Protein AF-0000000068963720 (afdb_homodimer)

InterPro domains:
  IPR012926 TMEM120A/B [PF07851] (76-335)
  IPR012926 TMEM120A/B [PTHR21433] (36-340)

Secondary structure (DSSP, 8-state):
--HHHHHHHHHHHHHHHHHHHHHHHHHHHHHHHHHHHHHHHHHHHHHHHHHHHHHHHHHHHHHHHHHHHHHGGGS-HHHHHHHHHHHHHHHHHHHHHHHHS-----HHHHHHT-TT-------HHHHHHHHHHHHHHHHHHHHHHHHHHHHHHHTTT-HHHHHHHHHHHHHHHHHHHHHHHHHHHTT----HHHHHHHHHHHHHHHHHHT--SSHHHHHHHHHHHHHHHHHHHHHHHHHHHHHHHHHHHHHHHHHHHHS---TTTT----HHHHHHHHHHHHHHHHHHHHHHHHHHHTTT-GGGHHHHHHHHHHHHHHHHHHHHHHHHHHHHHHHHHHHHHHHHHHHHH-/--HHHHHHHHHHHHHHHHHHHHHHHHHHHHHHHHHHHHHHHHHHHHHHHHHHHHHHHHHHHHHHHHHHHHHGGGS-HHHHHHHHHHHHHHHHHHHHHHHHS-----HHHHHHT-TT-------HHHHHHHHHHHHHHHHHHHHHHHHHHHHHHHTTT-HHHHHHHHHHHHHHHHHHHHHHHHHHHTT----HHHHHHHHHHHHHHHHHHT--SSHHHHHHHHHHHHHHHHHHHHHHHHHHHHHHHHHHHHHHHHHHHHS---TTTT----HHHHHHHHHHHHHHHHHHHHHHHHHHHTTT-GGGHHHHHHHHHHHHHHHHHHHHHHHHHHHHHHHHHHHHHHHHHHHHH-

Nearest PDB structures (foldseek):
  7n7p-assembly1_B  TM=7.913E-01  e=3.083E-13  Homo sapiens
  7n0l-assembly1_B  TM=8.703E-01  e=4.795E-12  Mus musculus
  7n0k-assembly1_A  TM=8.754E-01  e=5.024E-12  Mus musculus
  7f6v-assembly1_B  TM=8.478E-01  e=2.226E-11  Homo sapiens
  7f3t-assembly1_A  TM=8.540E-01  e=6.797E-11  Homo sapiens

Solvent-accessible surface area (backbone atoms only — not comparable to full-atom values): 36760 Å² total; per-residue (Å²): 125,68,74,66,54,58,55,49,54,52,50,51,52,52,49,51,51,51,50,51,53,49,48,54,54,48,52,52,50,50,50,52,48,52,50,47,51,51,51,44,49,52,44,51,52,52,48,50,50,50,38,53,53,48,58,66,46,47,62,58,53,52,50,51,54,51,53,47,64,70,45,50,86,79,47,52,72,68,57,45,53,52,53,48,54,54,50,50,51,50,50,51,53,50,50,54,45,54,59,69,44,78,53,58,54,48,71,67,40,29,69,35,58,33,63,54,46,76,64,69,67,84,47,66,69,50,47,51,44,35,52,50,47,50,52,51,48,50,52,57,47,36,54,53,51,31,49,46,41,54,49,41,68,74,50,63,85,41,68,63,57,54,47,52,46,28,52,48,48,38,52,51,29,50,21,49,35,43,38,50,41,45,39,42,60,59,72,47,83,71,61,69,59,67,43,50,49,27,53,52,50,36,50,43,29,50,51,56,44,60,49,65,95,42,71,53,45,54,54,44,51,67,52,52,34,54,52,43,36,52,50,24,54,51,46,47,53,48,46,52,50,52,50,53,50,49,51,51,47,52,54,42,54,59,31,54,78,69,50,81,78,66,75,72,78,73,58,66,70,64,68,62,52,68,57,45,52,59,55,47,51,50,50,28,49,49,30,33,51,52,9,51,48,30,43,69,46,18,74,80,31,72,93,37,33,67,51,25,39,53,42,12,52,50,31,32,48,47,16,51,50,51,50,53,51,51,50,51,54,52,49,51,52,50,51,51,50,50,52,51,50,50,54,53,53,54,61,69,73,103,125,68,75,66,54,57,53,50,53,50,50,50,52,50,48,51,51,52,49,51,51,50,49,53,53,48,51,52,48,50,50,51,47,51,51,48,52,50,51,43,48,51,43,52,51,52,47,50,51,50,38,53,55,49,58,65,46,47,62,57,52,52,50,52,54,51,52,47,64,69,46,50,85,80,47,54,72,69,57,46,52,52,52,48,54,53,49,50,51,51,50,51,53,50,51,54,45,54,59,70,44,78,52,58,54,48,70,68,41,29,68,36,58,33,64,50,46,75,65,69,67,85,47,64,68,50,48,52,44,34,51,50,48,49,52,50,48,53,51,57,47,36,54,51,51,31,48,47,42,54,49,40,66,73,49,61,84,40,68,65,56,53,46,52,47,28,52,49,48,38,51,50,30,50,20,49,33,43,38,49,41,45,41,42,58,60,72,45,82,72,60,68,60,66,42,50,50,26,53,54,52,33,51,43,29,50,52,56,45,61,50,63,96,43,72,52,45,54,55,45,52,66,54,51,34,56,54,42,36,53,49,23,55,51,46,48,52,49,45,53,51,50,50,53,50,50,51,52,46,50,52,43,52,58,30,54,77,70,49,81,76,68,78,74,73,73,61,65,73,64,67,64,51,68,57,45,52,60,53,49,51,50,51,28,50,49,31,33,50,52,9,52,50,30,44,68,46,20,74,78,31,72,94,38,33,67,51,24,39,53,44,12,51,50,30,32,49,47,17,53,51,51,51,53,51,50,50,50,51,52,49,50,53,50,50,52,50,50,52,51,51,50,53,52,55,54,59,67,71,104

Sequence (700 aa):
MAQGGGDVADDISLFDRALAEYEAGQANLDHRLASALEALDADFNNLEALASEGKRQVPEAGRLFDVMADLRPFMDSAQRDAYQARLDRVRKSLDKLRSIEPRRGTWVIRMFLGERVNTKVWKRSELFAMKDAYNNYKSKSTIIFILFPLVQLLVSSHRFIGILHQLWLLHFYLSLSLRESLLLCNGSNIMPWWITHHYVSMAISVATLVWHDGPGYRWFIGNATKLMIWQGLIMLFQTQYQKSRHYVRMSLGKAGELDVPSSETLVEKPTNLTILVPLLYITYALQLFTGTTLILKSTVFPGSLWNFVIIGTLMCLLGVGNSIATLRVLRKKRNERRAQSARLQEQKCQMAQGGGDVADDISLFDRALAEYEAGQANLDHRLASALEALDADFNNLEALASEGKRQVPEAGRLFDVMADLRPFMDSAQRDAYQARLDRVRKSLDKLRSIEPRRGTWVIRMFLGERVNTKVWKRSELFAMKDAYNNYKSKSTIIFILFPLVQLLVSSHRFIGILHQLWLLHFYLSLSLRESLLLCNGSNIMPWWITHHYVSMAISVATLVWHDGPGYRWFIGNATKLMIWQGLIMLFQTQYQKSRHYVRMSLGKAGELDVPSSETLVEKPTNLTILVPLLYITYALQLFTGTTLILKSTVFPGSLWNFVIIGTLMCLLGVGNSIATLRVLRKKRNERRAQSARLQEQKCQ

pLDDT: mean 84.39, std 14.26, range [29.7, 98.56]

Structure (mmCIF, N/CA/C/O backbone):
data_AF-0000000068963720-model_v1
#
loop_
_entity.id
_entity.type
_entity.pdbx_description
1 polymer 'Transmembrane protein 120 homolog'
#
loop_
_atom_site.group_PDB
_atom_site.id
_atom_site.type_symbol
_atom_site.label_atom_id
_atom_site.label_alt_id
_atom_site.label_comp_id
_atom_site.label_asym_id
_atom_site.label_entity_id
_atom_site.label_seq_id
_atom_site.pdbx_PDB_ins_code
_atom_site.Cartn_x
_atom_site.Cartn_y
_atom_site.Cartn_z
_atom_site.occupancy
_atom_site.B_iso_or_equiv
_atom_site.auth_seq_id
_atom_site.auth_comp_id
_atom_site.auth_asym_id
_atom_site.auth_atom_id
_atom_site.pdbx_PDB_model_num
ATOM 1 N N . MET A 1 1 ? 39 43.906 -30.719 1 29.7 1 MET A N 1
ATOM 2 C CA . MET A 1 1 ? 38.906 42.812 -29.75 1 29.7 1 MET A CA 1
ATOM 3 C C . MET A 1 1 ? 38.406 43.312 -28.406 1 29.7 1 MET A C 1
ATOM 5 O O . MET A 1 1 ? 38.156 42.531 -27.484 1 29.7 1 MET A O 1
ATOM 9 N N . ALA A 1 2 ? 38.531 44.562 -28.141 1 44.53 2 ALA A N 1
ATOM 10 C CA . ALA A 1 2 ? 38.25 45.219 -26.875 1 44.53 2 ALA A CA 1
ATOM 11 C C . ALA A 1 2 ? 36.75 45.469 -26.719 1 44.53 2 ALA A C 1
ATOM 13 O O . ALA A 1 2 ? 36.281 45.719 -25.594 1 44.53 2 ALA A O 1
ATOM 14 N N . GLN A 1 3 ? 36.094 45.656 -27.75 1 48.31 3 GLN A N 1
ATOM 15 C CA . GLN A 1 3 ? 34.656 46 -27.703 1 48.31 3 GLN A CA 1
ATOM 16 C C . GLN A 1 3 ? 33.812 44.812 -27.234 1 48.31 3 GLN A C 1
ATOM 18 O O . GLN A 1 3 ? 32.75 45 -26.656 1 48.31 3 GLN A O 1
ATOM 23 N N . GLY A 1 4 ? 34.25 43.531 -27.391 1 51.72 4 GLY A N 1
ATOM 24 C CA . GLY A 1 4 ? 33.656 42.25 -27.062 1 51.72 4 GLY A CA 1
ATOM 25 C C . GLY A 1 4 ? 33.688 41.938 -25.578 1 51.72 4 GLY A C 1
ATOM 26 O O . GLY A 1 4 ? 32.844 41.25 -25.062 1 51.72 4 GLY A O 1
ATOM 27 N N . GLY A 1 5 ? 34.688 42.469 -24.938 1 57.47 5 GLY A N 1
ATOM 28 C CA . GLY A 1 5 ? 35 42.281 -23.531 1 57.47 5 GLY A CA 1
ATOM 29 C C . GLY A 1 5 ? 34.062 43.031 -22.594 1 57.47 5 GLY A C 1
ATOM 30 O O . GLY A 1 5 ? 33.688 42.531 -21.547 1 57.47 5 GLY A O 1
ATOM 31 N N . GLY A 1 6 ? 33.781 44.344 -22.906 1 66.12 6 GLY A N 1
ATOM 32 C CA . GLY A 1 6 ? 32.906 45.219 -22.141 1 66.12 6 GLY A CA 1
ATOM 33 C C . GLY A 1 6 ? 31.484 44.719 -22.047 1 66.12 6 GLY A C 1
ATOM 34 O O . GLY A 1 6 ? 30.859 44.844 -21 1 66.12 6 GLY A O 1
ATOM 35 N N . ASP A 1 7 ? 31.031 44.125 -23.156 1 79.06 7 ASP A N 1
ATOM 36 C CA . ASP A 1 7 ? 29.656 43.625 -23.266 1 79.06 7 ASP A CA 1
ATOM 37 C C . ASP A 1 7 ? 29.453 42.438 -22.344 1 79.06 7 ASP A C 1
ATOM 39 O O . ASP A 1 7 ? 28.422 42.312 -21.688 1 79.06 7 ASP A O 1
ATOM 43 N N . VAL A 1 8 ? 30.484 41.75 -22.266 1 84.25 8 VAL A N 1
ATOM 44 C CA . VAL A 1 8 ? 30.391 40.531 -21.438 1 84.25 8 VAL A CA 1
ATOM 45 C C . VAL A 1 8 ? 30.375 40.938 -19.969 1 84.25 8 VAL A C 1
ATOM 47 O O . VAL A 1 8 ? 29.641 40.344 -19.172 1 84.25 8 VAL A O 1
ATOM 50 N N . ALA A 1 9 ? 31.188 41.969 -19.625 1 85.75 9 ALA A N 1
ATOM 51 C CA . ALA A 1 9 ? 31.203 42.438 -18.25 1 85.75 9 ALA A CA 1
ATOM 52 C C . ALA A 1 9 ? 29.859 43.031 -17.844 1 85.75 9 ALA A C 1
ATOM 54 O O . ALA A 1 9 ? 29.406 42.812 -16.703 1 85.75 9 ALA A O 1
ATOM 55 N N . ASP A 1 10 ? 29.234 43.656 -18.797 1 87.69 10 ASP A N 1
ATOM 56 C CA . ASP A 1 10 ? 27.906 44.188 -18.547 1 87.69 10 ASP A CA 1
ATOM 57 C C . ASP A 1 10 ? 26.875 43.062 -18.391 1 87.69 10 ASP A C 1
ATOM 59 O O . ASP A 1 10 ? 25.984 43.156 -17.547 1 87.69 10 ASP A O 1
ATOM 63 N N . ASP A 1 11 ? 27.062 42.031 -19.188 1 88.94 11 ASP A N 1
ATOM 64 C CA . ASP A 1 11 ? 26.172 40.875 -19.109 1 88.94 11 ASP A CA 1
ATOM 65 C C . ASP A 1 11 ? 26.312 40.156 -17.766 1 88.94 11 ASP A C 1
ATOM 67 O O . ASP A 1 11 ? 25.312 39.719 -17.188 1 88.94 11 ASP A O 1
ATOM 71 N N . ILE A 1 12 ? 27.469 40.062 -17.25 1 90.88 12 ILE A N 1
ATOM 72 C CA . ILE A 1 12 ? 27.719 39.406 -15.969 1 90.88 12 ILE A CA 1
ATOM 73 C C . ILE A 1 12 ? 27.125 40.25 -14.836 1 90.88 12 ILE A C 1
ATOM 75 O O . ILE A 1 12 ? 26.547 39.719 -13.891 1 90.88 12 ILE A O 1
ATOM 79 N N . SER A 1 13 ? 27.297 41.562 -15 1 90.5 13 SER A N 1
ATOM 80 C CA . SER A 1 13 ? 26.719 42.469 -13.992 1 90.5 13 SER A CA 1
ATOM 81 C C . SER A 1 13 ? 25.188 42.375 -13.992 1 90.5 13 SER A C 1
ATOM 83 O O . SER A 1 13 ? 24.562 42.406 -12.93 1 90.5 13 SER A O 1
ATOM 85 N N . LEU A 1 14 ? 24.609 42.281 -15.156 1 90.56 14 LEU A N 1
ATOM 86 C CA . LEU A 1 14 ? 23.156 42.125 -15.266 1 90.56 14 LEU A CA 1
ATOM 87 C C . LEU A 1 14 ? 22.719 40.812 -14.672 1 90.56 14 LEU A C 1
ATOM 89 O O . LEU A 1 14 ? 21.672 40.719 -14.031 1 90.56 14 LEU A O 1
ATOM 93 N N . PHE A 1 15 ? 23.484 39.75 -14.938 1 92 15 PHE A N 1
ATOM 94 C CA . PHE A 1 15 ? 23.203 38.438 -14.367 1 92 15 PHE A CA 1
ATOM 95 C C . PHE A 1 15 ? 23.266 38.5 -12.844 1 92 15 PHE A C 1
ATOM 97 O O . PHE A 1 15 ? 22.406 37.938 -12.164 1 92 15 PHE A O 1
ATOM 104 N N . ASP A 1 16 ? 24.219 39.156 -12.312 1 92.12 16 ASP A N 1
ATOM 105 C CA . ASP A 1 16 ? 24.375 39.25 -10.867 1 92.12 16 ASP A CA 1
ATOM 106 C C . ASP A 1 16 ? 23.172 39.969 -10.227 1 92.12 16 ASP A C 1
ATOM 108 O O . ASP A 1 16 ? 22.703 39.562 -9.164 1 92.12 16 ASP A O 1
ATOM 112 N N . ARG A 1 17 ? 22.766 41.031 -10.906 1 91.5 17 ARG A N 1
ATOM 113 C CA . ARG A 1 17 ? 21.609 41.75 -10.398 1 91.5 17 ARG A CA 1
ATOM 114 C C . ARG A 1 17 ? 20.359 40.875 -10.453 1 91.5 17 ARG A C 1
ATOM 116 O O . ARG A 1 17 ? 19.562 40.875 -9.508 1 91.5 17 ARG A O 1
ATOM 123 N N . ALA A 1 18 ? 20.156 40.219 -11.523 1 90.69 18 ALA A N 1
ATOM 124 C CA . ALA A 1 18 ? 19 39.312 -11.68 1 90.69 18 ALA A CA 1
ATOM 125 C C . ALA A 1 18 ? 19.031 38.219 -10.641 1 90.69 18 ALA A C 1
ATOM 127 O O . ALA A 1 18 ? 18 37.875 -10.055 1 90.69 18 ALA A O 1
ATOM 128 N N . LEU A 1 19 ? 20.188 37.656 -10.469 1 92.5 19 LEU A N 1
ATOM 129 C CA . LEU A 1 19 ? 20.344 36.562 -9.5 1 92.5 19 LEU A CA 1
ATOM 130 C C . LEU A 1 19 ? 20.094 37.062 -8.086 1 92.5 19 LEU A C 1
ATOM 132 O O . LEU A 1 19 ? 19.438 36.375 -7.289 1 92.5 19 LEU A O 1
ATOM 136 N N . ALA A 1 20 ? 20.578 38.25 -7.805 1 91.62 20 ALA A N 1
ATOM 137 C CA . ALA A 1 20 ? 20.375 38.812 -6.484 1 91.62 20 ALA A CA 1
ATOM 138 C C . ALA A 1 20 ? 18.891 39.062 -6.227 1 91.62 20 ALA A C 1
ATOM 140 O O . ALA A 1 20 ? 18.391 38.875 -5.113 1 91.62 20 ALA A O 1
ATOM 141 N N . GLU A 1 21 ? 18.203 39.562 -7.199 1 90.19 21 GLU A N 1
ATOM 142 C CA . GLU A 1 21 ? 16.781 39.812 -7.078 1 90.19 21 GLU A CA 1
ATOM 143 C C . GLU A 1 21 ? 16.016 38.5 -6.859 1 90.19 21 GLU A C 1
ATOM 145 O O . GLU A 1 21 ? 15.117 38.438 -6.023 1 90.19 21 GLU A O 1
ATOM 150 N N . TYR A 1 22 ? 16.391 37.5 -7.629 1 90.5 22 TYR A N 1
ATOM 151 C CA . TYR A 1 22 ? 15.758 36.188 -7.477 1 90.5 22 TYR A CA 1
ATOM 152 C C . TYR A 1 22 ? 16.016 35.625 -6.082 1 90.5 22 TYR A C 1
ATOM 154 O O . TYR A 1 22 ? 15.102 35.094 -5.453 1 90.5 22 TYR A O 1
ATOM 162 N N . GLU A 1 23 ? 17.219 35.781 -5.648 1 90.56 23 GLU A N 1
ATOM 163 C CA . GLU A 1 23 ? 17.594 35.25 -4.336 1 90.56 23 GLU A CA 1
ATOM 164 C C . GLU A 1 23 ? 16.812 35.938 -3.225 1 90.56 23 GLU A C 1
ATOM 166 O O . GLU A 1 23 ? 16.422 35.312 -2.24 1 90.56 23 GLU A O 1
ATOM 171 N N . ALA A 1 24 ? 16.656 37.219 -3.375 1 88.31 24 ALA A N 1
ATOM 172 C CA . ALA A 1 24 ? 15.883 37.969 -2.383 1 88.31 24 ALA A CA 1
ATOM 173 C C . ALA A 1 24 ? 14.438 37.469 -2.34 1 88.31 24 ALA A C 1
ATOM 175 O O . ALA A 1 24 ? 13.875 37.281 -1.261 1 88.31 24 ALA A O 1
ATOM 176 N N . GLY A 1 25 ? 13.859 37.312 -3.461 1 86.75 25 GLY A N 1
ATOM 177 C CA . GLY A 1 25 ? 12.516 36.75 -3.529 1 86.75 25 GLY A CA 1
ATOM 178 C C . GLY A 1 25 ? 12.422 35.344 -2.973 1 86.75 25 GLY A C 1
ATOM 179 O O . GLY A 1 25 ? 11.477 35.031 -2.252 1 86.75 25 GLY A O 1
ATOM 180 N N . GLN A 1 26 ? 13.414 34.594 -3.287 1 86.88 26 GLN A N 1
ATOM 181 C CA . GLN A 1 26 ? 13.461 33.219 -2.814 1 86.88 26 GLN A CA 1
ATOM 182 C C . GLN A 1 26 ? 13.617 33.156 -1.297 1 86.88 26 GLN A C 1
ATOM 184 O O . GLN A 1 26 ? 13.016 32.312 -0.636 1 86.88 26 GLN A O 1
ATOM 189 N N . ALA A 1 27 ? 14.438 34 -0.798 1 87.19 27 ALA A N 1
ATOM 190 C CA . ALA A 1 27 ? 14.648 34.031 0.647 1 87.19 27 ALA A CA 1
ATOM 191 C C . ALA A 1 27 ? 13.344 34.375 1.378 1 87.19 27 ALA A C 1
ATOM 193 O O . ALA A 1 27 ? 13.062 33.781 2.434 1 87.19 27 ALA A O 1
ATOM 194 N N . ASN A 1 28 ? 12.617 35.281 0.823 1 88.31 28 ASN A N 1
ATOM 195 C CA . ASN A 1 28 ? 11.312 35.594 1.397 1 88.31 28 ASN A CA 1
ATOM 196 C C . ASN A 1 28 ? 10.367 34.406 1.366 1 88.31 28 ASN A C 1
ATOM 198 O O . ASN A 1 28 ? 9.672 34.125 2.348 1 88.31 28 ASN A O 1
ATOM 202 N N . LEU A 1 29 ? 10.359 33.75 0.291 1 87.81 29 LEU A N 1
ATOM 203 C CA . LEU A 1 29 ? 9.516 32.562 0.15 1 87.81 29 LEU A CA 1
ATOM 204 C C . LEU A 1 29 ? 9.945 31.469 1.117 1 87.81 29 LEU A C 1
ATOM 206 O O . LEU A 1 29 ? 9.102 30.797 1.721 1 87.81 29 LEU A O 1
ATOM 210 N N . ASP A 1 30 ? 11.188 31.312 1.255 1 86.69 30 ASP A N 1
ATOM 211 C CA . ASP A 1 30 ? 11.719 30.297 2.166 1 86.69 30 ASP A CA 1
ATOM 212 C C . ASP A 1 30 ? 11.336 30.609 3.611 1 86.69 30 ASP A C 1
ATOM 214 O O . ASP A 1 30 ? 11 29.703 4.379 1 86.69 30 ASP A O 1
ATOM 218 N N . HIS A 1 31 ? 11.43 31.844 3.877 1 89.25 31 HIS A N 1
ATOM 219 C CA . HIS A 1 31 ? 11.047 32.25 5.223 1 89.25 31 HIS A CA 1
ATOM 220 C C . HIS A 1 31 ? 9.57 32 5.477 1 89.25 31 HIS A C 1
ATOM 222 O O . HIS A 1 31 ? 9.188 31.516 6.543 1 89.25 31 HIS A O 1
ATOM 228 N N . ARG A 1 32 ? 8.781 32.375 4.562 1 88.38 32 ARG A N 1
ATOM 229 C CA . ARG A 1 32 ? 7.344 32.125 4.688 1 88.38 32 ARG A CA 1
ATOM 230 C C . ARG A 1 32 ? 7.031 30.641 4.762 1 88.38 32 ARG A C 1
ATOM 232 O O . ARG A 1 32 ? 6.141 30.234 5.508 1 88.38 32 ARG A O 1
ATOM 239 N N . LEU A 1 33 ? 7.734 29.922 4 1 86.88 33 LEU A N 1
ATOM 240 C CA . LEU A 1 33 ? 7.555 28.469 4.016 1 86.88 33 LEU A CA 1
ATOM 241 C C . LEU A 1 33 ? 7.926 27.891 5.375 1 86.88 33 LEU A C 1
ATOM 243 O O . LEU A 1 33 ? 7.191 27.062 5.926 1 86.88 33 LEU A O 1
ATOM 247 N N . ALA A 1 34 ? 9.031 28.312 5.844 1 85.56 34 ALA A N 1
ATOM 248 C CA . ALA A 1 34 ? 9.469 27.828 7.156 1 85.56 34 ALA A CA 1
ATOM 249 C C . ALA A 1 34 ? 8.445 28.188 8.227 1 85.56 34 ALA A C 1
ATOM 251 O O . ALA A 1 34 ? 8.133 27.359 9.086 1 85.56 34 ALA A O 1
ATOM 252 N N . SER A 1 35 ? 7.941 29.359 8.164 1 89.44 35 SER A N 1
ATOM 253 C CA . SER A 1 35 ? 6.934 29.797 9.117 1 89.44 35 SER A CA 1
ATOM 254 C C . SER A 1 35 ? 5.652 28.984 8.992 1 89.44 35 SER A C 1
ATOM 256 O O . SER A 1 35 ? 5.031 28.625 9.992 1 89.44 35 SER A O 1
ATOM 258 N N . ALA A 1 36 ? 5.312 28.719 7.801 1 87.5 36 ALA A N 1
ATOM 259 C CA . ALA A 1 36 ? 4.113 27.922 7.551 1 87.5 36 ALA A CA 1
ATOM 260 C C . ALA A 1 36 ? 4.27 26.5 8.094 1 87.5 36 ALA A C 1
ATOM 262 O O . ALA A 1 36 ? 3.334 25.938 8.664 1 87.5 36 ALA A O 1
ATOM 263 N N . LEU A 1 37 ? 5.414 25.984 7.891 1 84.31 37 LEU A N 1
ATOM 264 C CA . LEU A 1 37 ? 5.68 24.625 8.375 1 84.31 37 LEU A CA 1
ATOM 265 C C . LEU A 1 37 ? 5.695 24.594 9.898 1 84.31 37 LEU A C 1
ATOM 267 O O . LEU A 1 37 ? 5.227 23.625 10.5 1 84.31 37 LEU A O 1
ATOM 271 N N . GLU A 1 38 ? 6.188 25.594 10.453 1 86.19 38 GLU A N 1
ATOM 272 C CA . GLU A 1 38 ? 6.18 25.688 11.914 1 86.19 38 GLU A CA 1
ATOM 273 C C . GLU A 1 38 ? 4.754 25.812 12.445 1 86.19 38 GLU A C 1
ATOM 275 O O . GLU A 1 38 ? 4.422 25.219 13.477 1 86.19 38 GLU A O 1
ATOM 280 N N . ALA A 1 39 ? 4.012 26.609 11.789 1 87.88 39 ALA A N 1
ATOM 281 C CA . ALA A 1 39 ? 2.609 26.75 12.172 1 87.88 39 ALA A CA 1
ATOM 282 C C . ALA A 1 39 ? 1.87 25.422 12.07 1 87.88 39 ALA A C 1
ATOM 284 O O . ALA A 1 39 ? 1.069 25.062 12.938 1 87.88 39 ALA A O 1
ATOM 285 N N . LEU A 1 40 ? 2.158 24.734 11.078 1 85.56 40 LEU A N 1
ATOM 286 C CA . LEU A 1 40 ? 1.548 23.422 10.867 1 85.56 40 LEU A CA 1
ATOM 287 C C . LEU A 1 40 ? 1.941 22.453 11.977 1 85.56 40 LEU A C 1
ATOM 289 O O . LEU A 1 40 ? 1.094 21.734 12.508 1 85.56 40 LEU A O 1
ATOM 293 N N . ASP A 1 41 ? 3.145 22.469 12.281 1 84.06 41 ASP A N 1
ATOM 294 C CA . ASP A 1 41 ? 3.639 21.625 13.352 1 84.06 41 ASP A CA 1
ATOM 295 C C . ASP A 1 41 ? 2.963 21.969 14.68 1 84.06 41 ASP A C 1
ATOM 297 O O . ASP A 1 41 ? 2.619 21.062 15.461 1 84.06 41 ASP A O 1
ATOM 301 N N . ALA A 1 42 ? 2.807 23.188 14.93 1 86.81 42 ALA A N 1
ATOM 302 C CA . ALA A 1 42 ? 2.127 23.641 16.141 1 86.81 42 ALA A CA 1
ATOM 303 C C . ALA A 1 42 ? 0.68 23.156 16.172 1 86.81 42 ALA A C 1
ATOM 305 O O . ALA A 1 42 ? 0.176 22.75 17.219 1 86.81 42 ALA A O 1
ATOM 306 N N . ASP A 1 43 ? 0.085 23.203 15.047 1 86.44 43 ASP A N 1
ATOM 307 C CA . ASP A 1 43 ? -1.298 22.734 14.953 1 86.44 43 ASP A CA 1
ATOM 308 C C . ASP A 1 43 ? -1.398 21.234 15.195 1 86.44 43 ASP A C 1
ATOM 310 O O . ASP A 1 43 ? -2.328 20.766 15.859 1 86.44 43 ASP A O 1
ATOM 314 N N . PHE A 1 44 ? -0.506 20.531 14.695 1 83 44 PHE A N 1
ATOM 315 C CA . PHE A 1 44 ? -0.493 19.094 14.93 1 83 44 PHE A CA 1
ATOM 316 C C . PHE A 1 44 ? -0.292 18.781 16.406 1 83 44 PHE A C 1
ATOM 318 O O . PHE A 1 44 ? -0.933 17.891 16.953 1 83 44 PHE A O 1
ATOM 325 N N . ASN A 1 45 ? 0.56 19.516 17 1 84.19 45 ASN A N 1
ATOM 326 C CA . ASN A 1 45 ? 0.77 19.344 18.422 1 84.19 45 ASN A CA 1
ATOM 327 C C . ASN A 1 45 ? -0.494 19.656 19.219 1 84.19 45 ASN A C 1
ATOM 329 O O . ASN A 1 45 ? -0.813 18.953 20.188 1 84.19 45 ASN A O 1
ATOM 333 N N . ASN A 1 46 ? -1.13 20.703 18.828 1 87.25 46 ASN A N 1
ATOM 334 C CA . ASN A 1 46 ? -2.395 21.062 19.453 1 87.25 46 ASN A CA 1
ATOM 335 C C . ASN A 1 46 ? -3.436 19.953 19.281 1 87.25 46 ASN A C 1
ATOM 337 O O . ASN A 1 46 ? -4.141 19.609 20.234 1 87.25 46 ASN A O 1
ATOM 341 N N . LEU A 1 47 ? -3.479 19.422 18.156 1 83.12 47 LEU A N 1
ATOM 342 C CA . LEU A 1 47 ? -4.418 18.344 17.875 1 83.12 47 LEU A CA 1
ATOM 343 C C . LEU A 1 47 ? -4.09 17.094 18.703 1 83.12 47 LEU A C 1
ATOM 345 O O . LEU A 1 47 ? -4.992 16.422 19.203 1 83.12 47 LEU A O 1
ATOM 349 N N . GLU A 1 48 ? -2.867 16.828 18.797 1 80.31 48 GLU A N 1
ATOM 350 C CA . GLU A 1 48 ? -2.443 15.695 19.609 1 80.31 48 GLU A CA 1
ATOM 351 C C . GLU A 1 48 ? -2.803 15.906 21.078 1 80.31 48 GLU A C 1
ATOM 353 O O . GLU A 1 48 ? -3.197 14.961 21.766 1 80.31 48 GLU A O 1
ATOM 358 N N . ALA A 1 49 ? -2.637 17.078 21.516 1 84.94 49 ALA A N 1
ATOM 359 C CA . ALA A 1 49 ? -3.012 17.422 22.891 1 84.94 49 ALA A CA 1
ATOM 360 C C . ALA A 1 49 ? -4.512 17.25 23.109 1 84.94 49 ALA A C 1
ATOM 362 O O . ALA A 1 49 ? -4.941 16.734 24.141 1 84.94 49 ALA A O 1
ATOM 363 N N . LEU A 1 50 ? -5.246 17.641 22.156 1 85.81 50 LEU A N 1
ATOM 364 C CA . LEU A 1 50 ? -6.695 17.5 22.234 1 85.81 50 LEU A CA 1
ATOM 365 C C . LEU A 1 50 ? -7.094 16.031 22.219 1 85.81 50 LEU A C 1
ATOM 367 O O . LEU A 1 50 ? -7.98 15.609 22.969 1 85.81 50 LEU A O 1
ATOM 371 N N . ALA A 1 51 ? -6.469 15.305 21.359 1 80.38 51 ALA A N 1
ATOM 372 C CA . ALA A 1 51 ? -6.73 13.875 21.281 1 80.38 51 ALA A CA 1
ATOM 373 C C . ALA A 1 51 ? -6.41 13.195 22.609 1 80.38 51 ALA A C 1
ATOM 375 O O . ALA A 1 51 ? -7.164 12.336 23.078 1 80.38 51 ALA A O 1
ATOM 376 N N . SER A 1 52 ? -5.309 13.594 23.188 1 82.38 52 SER A N 1
ATOM 377 C CA . SER A 1 52 ? -4.914 13.039 24.469 1 82.38 52 SER A CA 1
ATOM 378 C C . SER A 1 52 ? -5.918 13.406 25.562 1 82.38 52 SER A C 1
ATOM 380 O O . SER A 1 52 ? -6.227 12.586 26.422 1 82.38 52 SER A O 1
ATOM 382 N N . GLU A 1 53 ? -6.359 14.57 25.547 1 84.12 53 GLU A N 1
ATOM 383 C CA . GLU A 1 53 ? -7.387 14.992 26.5 1 84.12 53 GLU A CA 1
ATOM 384 C C . GLU A 1 53 ? -8.68 14.211 26.297 1 84.12 53 GLU A C 1
ATOM 386 O O . GLU A 1 53 ? -9.336 13.82 27.266 1 84.12 53 GLU A O 1
ATOM 391 N N . GLY A 1 54 ? -9.047 14.016 25.062 1 81.12 54 GLY A N 1
ATOM 392 C CA . GLY A 1 54 ? -10.219 13.219 24.766 1 81.12 54 GLY A CA 1
ATOM 393 C C . GLY A 1 54 ? -10.109 11.781 25.25 1 81.12 54 GLY A C 1
ATOM 394 O O . GLY A 1 54 ? -11.07 11.227 25.781 1 81.12 54 GLY A O 1
ATOM 395 N N . LYS A 1 55 ? -8.984 11.219 25.125 1 78.75 55 LYS A N 1
ATOM 396 C CA . LYS A 1 55 ? -8.742 9.852 25.562 1 78.75 55 LYS A CA 1
ATOM 397 C C . LYS A 1 55 ? -8.93 9.719 27.078 1 78.75 55 LYS A C 1
ATOM 399 O O . LYS A 1 55 ? -9.406 8.695 27.562 1 78.75 55 LYS A O 1
ATOM 404 N N . ARG A 1 56 ? -8.633 10.711 27.75 1 80.25 56 ARG A N 1
ATOM 405 C CA . ARG A 1 56 ? -8.766 10.703 29.203 1 80.25 56 ARG A CA 1
ATOM 406 C C . ARG A 1 56 ? -10.234 10.734 29.609 1 80.25 56 ARG A C 1
ATOM 408 O O . ARG A 1 56 ? -10.578 10.289 30.703 1 80.25 56 ARG A O 1
ATOM 415 N N . GLN A 1 57 ? -11.055 11.242 28.766 1 79.94 57 GLN A N 1
ATOM 416 C CA . GLN A 1 57 ? -12.469 11.359 29.078 1 79.94 57 GLN A CA 1
ATOM 417 C C . GLN A 1 57 ? -13.227 10.086 28.734 1 79.94 57 GLN A C 1
ATOM 419 O O . GLN A 1 57 ? -14.359 9.891 29.172 1 79.94 57 GLN A O 1
ATOM 424 N N . VAL A 1 58 ? -12.57 9.133 27.984 1 82.44 58 VAL A N 1
ATOM 425 C CA . VAL A 1 58 ? -13.234 7.938 27.469 1 82.44 58 VAL A CA 1
ATOM 426 C C . VAL A 1 58 ? -13.664 7.047 28.641 1 82.44 58 VAL A C 1
ATOM 428 O O . VAL A 1 58 ? -14.805 6.57 28.672 1 82.44 58 VAL A O 1
ATOM 431 N N . PRO A 1 59 ? -12.797 6.898 29.625 1 84.81 59 PRO A N 1
ATOM 432 C CA . PRO A 1 59 ? -13.25 6.078 30.75 1 84.81 59 PRO A CA 1
ATOM 433 C C . PRO A 1 59 ? -14.461 6.672 31.469 1 84.81 59 PRO A C 1
ATOM 435 O O . PRO A 1 59 ? -15.32 5.934 31.953 1 84.81 59 PRO A O 1
ATOM 438 N N . GLU A 1 60 ? -14.523 7.949 31.547 1 87.06 60 GLU A N 1
ATOM 439 C CA . GLU A 1 60 ? -15.664 8.609 32.188 1 87.06 60 GLU A CA 1
ATOM 440 C C . GLU A 1 60 ? -16.953 8.344 31.406 1 87.06 60 GLU A C 1
ATOM 442 O O . GLU A 1 60 ? -18 8.125 32 1 87.06 60 GLU A O 1
ATOM 447 N N . ALA A 1 61 ? -16.891 8.422 30.141 1 88.94 61 ALA A N 1
ATOM 448 C CA . ALA A 1 61 ? -18.047 8.094 29.312 1 88.94 61 ALA A CA 1
ATOM 449 C C . ALA A 1 61 ? -18.484 6.645 29.531 1 88.94 61 ALA A C 1
ATOM 451 O O . ALA A 1 61 ? -19.672 6.355 29.594 1 88.94 61 ALA A O 1
ATOM 452 N N . GLY A 1 62 ? -17.5 5.742 29.609 1 89.12 62 GLY A N 1
ATOM 453 C CA . GLY A 1 62 ? -17.812 4.348 29.891 1 89.12 62 GLY A CA 1
ATOM 454 C C . GLY A 1 62 ? -18.578 4.16 31.188 1 89.12 62 GLY A C 1
ATOM 455 O O . GLY A 1 62 ? -19.531 3.373 31.234 1 89.12 62 GLY A O 1
ATOM 456 N N . ARG A 1 63 ? -18.234 4.859 32.188 1 89.81 63 ARG A N 1
ATOM 457 C CA . ARG A 1 63 ? -18.938 4.805 33.469 1 89.81 63 ARG A CA 1
ATOM 458 C C . ARG A 1 63 ? -20.375 5.285 33.312 1 89.81 63 ARG A C 1
ATOM 460 O O . ARG A 1 63 ? -21.297 4.711 33.906 1 89.81 63 ARG A O 1
ATOM 467 N N . LEU A 1 64 ? -20.547 6.305 32.562 1 91.19 64 LEU A N 1
ATOM 468 C CA . LEU A 1 64 ? -21.891 6.832 32.344 1 91.19 64 LEU A CA 1
ATOM 469 C C . LEU A 1 64 ? -22.75 5.816 31.594 1 91.19 64 LEU A C 1
ATOM 471 O O . LEU A 1 64 ? -23.938 5.66 31.906 1 91.19 64 LEU A O 1
ATOM 475 N N . PHE A 1 65 ? -22.156 5.133 30.641 1 90.88 65 PHE A N 1
ATOM 476 C CA . PHE A 1 65 ? -22.875 4.098 29.922 1 90.88 65 PHE A CA 1
ATOM 477 C C . PHE A 1 65 ? -23.297 2.969 30.844 1 90.88 65 PHE A C 1
ATOM 479 O O . PHE A 1 65 ? -24.422 2.473 30.766 1 90.88 65 PHE A O 1
ATOM 486 N N . ASP A 1 66 ? -22.406 2.627 31.781 1 91.31 66 ASP A N 1
ATOM 487 C CA . ASP A 1 66 ? -22.688 1.569 32.75 1 91.31 66 ASP A CA 1
ATOM 488 C C . ASP A 1 66 ? -23.812 1.979 33.688 1 91.31 66 ASP A C 1
ATOM 490 O O . ASP A 1 66 ? -24.703 1.185 33.969 1 91.31 66 ASP A O 1
ATOM 494 N N . VAL A 1 67 ? -23.719 3.156 34.188 1 91 67 VAL A N 1
ATOM 495 C CA . VAL A 1 67 ? -24.75 3.664 35.125 1 91 67 VAL A CA 1
ATOM 496 C C . VAL A 1 67 ? -26.109 3.684 34.406 1 91 67 VAL A C 1
ATOM 498 O O . VAL A 1 67 ? -27.125 3.342 35.031 1 91 67 VAL A O 1
ATOM 501 N N . MET A 1 68 ? -26.156 4.109 33.188 1 91.25 68 MET A N 1
ATOM 502 C CA . MET A 1 68 ? -27.406 4.121 32.406 1 91.25 68 MET A CA 1
ATOM 503 C C . MET A 1 68 ? -27.969 2.713 32.281 1 91.25 68 MET A C 1
ATOM 505 O O . MET A 1 68 ? -29.172 2.514 32.375 1 91.25 68 MET A O 1
ATOM 509 N N . ALA A 1 69 ? -27.109 1.752 32 1 90.5 69 ALA A N 1
ATOM 510 C CA . ALA A 1 69 ? -27.547 0.365 31.859 1 90.5 69 ALA A CA 1
ATOM 511 C C . ALA A 1 69 ? -28.188 -0.139 33.156 1 90.5 69 ALA A C 1
ATOM 513 O O . ALA A 1 69 ? -29.172 -0.88 33.125 1 90.5 69 ALA A O 1
ATOM 514 N N . ASP A 1 70 ? -27.672 0.3 34.312 1 90.25 70 ASP A N 1
ATOM 515 C CA . ASP A 1 70 ? -28.172 -0.106 35.625 1 90.25 70 ASP A CA 1
ATOM 516 C C . ASP A 1 70 ? -29.5 0.579 35.938 1 90.25 70 ASP A C 1
ATOM 518 O O . ASP A 1 70 ? -30.375 -0.01 36.594 1 90.25 70 ASP A O 1
ATOM 522 N N . LEU A 1 71 ? -29.703 1.814 35.438 1 91.19 71 LEU A N 1
ATOM 523 C CA . LEU A 1 71 ? -30.875 2.615 35.781 1 91.19 71 LEU A CA 1
ATOM 524 C C . LEU A 1 71 ? -32 2.41 34.781 1 91.19 71 LEU A C 1
ATOM 526 O O . LEU A 1 71 ? -33.156 2.762 35.062 1 91.19 71 LEU A O 1
ATOM 530 N N . ARG A 1 72 ? -31.625 1.903 33.594 1 89.88 72 ARG A N 1
ATOM 531 C CA . ARG A 1 72 ? -32.531 1.771 32.469 1 89.88 72 ARG A CA 1
ATOM 532 C C . ARG A 1 72 ? -33.844 1.082 32.906 1 89.88 72 ARG A C 1
ATOM 534 O O . ARG A 1 72 ? -34.938 1.534 32.562 1 89.88 72 ARG A O 1
ATOM 541 N N . PRO A 1 73 ? -33.812 -0.034 33.75 1 88.94 73 PRO A N 1
ATOM 542 C CA . PRO A 1 73 ? -35.031 -0.735 34.156 1 88.94 73 PRO A CA 1
ATOM 543 C C . PRO A 1 73 ? -35.938 0.118 35 1 88.94 73 PRO A C 1
ATOM 545 O O . PRO A 1 73 ? -37.156 -0.173 35.125 1 88.94 73 PRO A O 1
ATOM 548 N N . PHE A 1 74 ? -35.5 1.17 35.594 1 88.75 74 PHE A N 1
ATOM 549 C CA . PHE A 1 74 ? -36.281 1.962 36.562 1 88.75 74 PHE A CA 1
ATOM 550 C C . PHE A 1 74 ? -36.781 3.244 35.906 1 88.75 74 PHE A C 1
ATOM 552 O O . PHE A 1 74 ? -37.5 4.027 36.531 1 88.75 74 PHE A O 1
ATOM 559 N N . MET A 1 75 ? -36.5 3.523 34.656 1 87.56 75 MET A N 1
ATOM 560 C CA . MET A 1 75 ? -36.875 4.73 33.938 1 87.56 75 MET A CA 1
ATOM 561 C C . MET A 1 75 ? -38.125 4.477 33.094 1 87.56 75 MET A C 1
ATOM 563 O O . MET A 1 75 ? -38.375 3.344 32.656 1 87.56 75 MET A O 1
ATOM 567 N N . ASP A 1 76 ? -38.844 5.586 32.938 1 86.88 76 ASP A N 1
ATOM 568 C CA . ASP A 1 76 ? -39.969 5.496 32.031 1 86.88 76 ASP A CA 1
ATOM 569 C C . ASP A 1 76 ? -39.469 5.547 30.578 1 86.88 76 ASP A C 1
ATOM 571 O O . ASP A 1 76 ? -38.344 5.902 30.312 1 86.88 76 ASP A O 1
ATOM 575 N N . SER A 1 77 ? -40.312 5.133 29.672 1 86.75 77 SER A N 1
ATOM 576 C CA . SER A 1 77 ? -39.938 5.012 28.266 1 86.75 77 SER A CA 1
ATOM 577 C C . SER A 1 77 ? -39.469 6.352 27.703 1 86.75 77 SER A C 1
ATOM 579 O O . SER A 1 77 ? -38.5 6.406 26.953 1 86.75 77 SER A O 1
ATOM 581 N N . ALA A 1 78 ? -40.156 7.383 28.141 1 85.06 78 ALA A N 1
ATOM 582 C CA . ALA A 1 78 ? -39.781 8.703 27.641 1 85.06 78 ALA A CA 1
ATOM 583 C C . ALA A 1 78 ? -38.438 9.133 28.156 1 85.06 78 ALA A C 1
ATOM 585 O O . ALA A 1 78 ? -37.594 9.672 27.406 1 85.06 78 ALA A O 1
ATOM 586 N N . GLN A 1 79 ? -38.25 8.891 29.453 1 87.06 79 GLN A N 1
ATOM 587 C CA . GLN A 1 79 ? -36.969 9.227 30.078 1 87.06 79 GLN A CA 1
ATOM 588 C C . GLN A 1 79 ? -35.844 8.406 29.484 1 87.06 79 GLN A C 1
ATOM 590 O O . GLN A 1 79 ? -34.75 8.93 29.219 1 87.06 79 GLN A O 1
ATOM 595 N N . ARG A 1 80 ? -36.062 7.184 29.188 1 89.12 80 ARG A N 1
ATOM 596 C CA . ARG A 1 80 ? -35.062 6.285 28.594 1 89.12 80 ARG A CA 1
ATOM 597 C C . ARG A 1 80 ? -34.656 6.766 27.219 1 89.12 80 ARG A C 1
ATOM 599 O O . ARG A 1 80 ? -33.469 6.809 26.891 1 89.12 80 ARG A O 1
ATOM 606 N N . ASP A 1 81 ? -35.594 7.145 26.469 1 87.31 81 ASP A N 1
ATOM 607 C CA . ASP A 1 81 ? -35.312 7.582 25.109 1 87.31 81 ASP A CA 1
ATOM 608 C C . ASP A 1 81 ? -34.531 8.883 25.109 1 87.31 81 ASP A C 1
ATOM 610 O O . ASP A 1 81 ? -33.625 9.062 24.281 1 87.31 81 ASP A O 1
ATOM 614 N N . ALA A 1 82 ? -34.875 9.711 26.031 1 87.25 82 ALA A N 1
ATOM 615 C CA . ALA A 1 82 ? -34.188 10.992 26.125 1 87.25 82 ALA A CA 1
ATOM 616 C C . ALA A 1 82 ? -32.719 10.805 26.5 1 87.25 82 ALA A C 1
ATOM 618 O O . ALA A 1 82 ? -31.828 11.406 25.891 1 87.25 82 ALA A O 1
ATOM 619 N N . TYR A 1 83 ? -32.469 9.953 27.453 1 90.94 83 TYR A N 1
ATOM 620 C CA . TYR A 1 83 ? -31.109 9.711 27.891 1 90.94 83 TYR A CA 1
ATOM 621 C C . TYR A 1 83 ? -30.328 8.938 26.844 1 90.94 83 TYR A C 1
ATOM 623 O O . TYR A 1 83 ? -29.125 9.18 26.641 1 90.94 83 TYR A O 1
ATOM 631 N N . GLN A 1 84 ? -31 8.109 26.156 1 87.81 84 GLN A N 1
ATOM 632 C CA . GLN A 1 84 ? -30.328 7.367 25.094 1 87.81 84 GLN A CA 1
ATOM 633 C C . GLN A 1 84 ? -29.875 8.297 23.969 1 87.81 84 GLN A C 1
ATOM 635 O O . GLN A 1 84 ? -28.766 8.148 23.438 1 87.81 84 GLN A O 1
ATOM 640 N N . ALA A 1 85 ? -30.672 9.195 23.656 1 86.56 85 ALA A N 1
ATOM 641 C CA . ALA A 1 85 ? -30.312 10.172 22.625 1 86.56 85 ALA A CA 1
ATOM 642 C C . ALA A 1 85 ? -29.094 10.977 23.047 1 86.56 85 ALA A C 1
ATOM 644 O O . ALA A 1 85 ? -28.203 11.234 22.234 1 86.56 85 ALA A O 1
ATOM 645 N N . ARG A 1 86 ? -29.094 11.32 24.328 1 88.69 86 ARG A N 1
ATOM 646 C CA . ARG A 1 86 ? -27.969 12.086 24.844 1 88.69 86 ARG A CA 1
ATOM 647 C C . ARG A 1 86 ? -26.688 11.25 24.844 1 88.69 86 ARG A C 1
ATOM 649 O O . ARG A 1 86 ? -25.625 11.75 24.484 1 88.69 86 ARG A O 1
ATOM 656 N N . LEU A 1 87 ? -26.828 10.047 25.141 1 89.81 87 LEU A N 1
ATOM 657 C CA . LEU A 1 87 ? -25.672 9.148 25.172 1 89.81 87 LEU A CA 1
ATOM 658 C C . LEU A 1 87 ? -25.172 8.859 23.766 1 89.81 87 LEU A C 1
ATOM 660 O O . LEU A 1 87 ? -23.969 8.703 23.547 1 89.81 87 LEU A O 1
ATOM 664 N N . ASP A 1 88 ? -26.031 8.844 22.828 1 86.56 88 ASP A N 1
ATOM 665 C CA . ASP A 1 88 ? -25.625 8.656 21.438 1 86.56 88 ASP A CA 1
ATOM 666 C C . ASP A 1 88 ? -24.797 9.836 20.938 1 86.56 88 ASP A C 1
ATOM 668 O O . ASP A 1 88 ? -23.859 9.664 20.172 1 86.56 88 ASP A O 1
ATOM 672 N N . ARG A 1 89 ? -25.172 10.953 21.406 1 85.19 89 ARG A N 1
ATOM 673 C CA . ARG A 1 89 ? -24.391 12.133 21.047 1 85.19 89 ARG A CA 1
ATOM 674 C C . ARG A 1 89 ? -22.984 12.055 21.641 1 85.19 89 ARG A C 1
ATOM 676 O O . ARG A 1 89 ? -22.016 12.445 20.984 1 85.19 89 ARG A O 1
ATOM 683 N N . VAL A 1 90 ? -22.969 11.57 22.828 1 86.5 90 VAL A N 1
ATOM 684 C CA . VAL A 1 90 ? -21.672 11.383 23.484 1 86.5 90 VAL A CA 1
ATOM 685 C C . VAL A 1 90 ? -20.844 10.383 22.688 1 86.5 90 VAL A C 1
ATOM 687 O O . VAL A 1 90 ? -19.656 10.609 22.453 1 86.5 90 VAL A O 1
ATOM 690 N N . ARG A 1 91 ? -21.469 9.367 22.234 1 84.62 91 ARG A N 1
ATOM 691 C CA . ARG A 1 91 ? -20.766 8.352 21.453 1 84.62 91 ARG A CA 1
ATOM 692 C C . ARG A 1 91 ? -20.234 8.93 20.156 1 84.62 91 ARG A C 1
ATOM 694 O O . ARG A 1 91 ? -19.109 8.633 19.75 1 84.62 91 ARG A O 1
ATOM 701 N N . LYS A 1 92 ? -20.984 9.742 19.562 1 80.81 92 LYS A N 1
ATOM 702 C CA . LYS A 1 92 ? -20.578 10.359 18.297 1 80.81 92 LYS A CA 1
ATOM 703 C C . LYS A 1 92 ? -19.375 11.273 18.5 1 80.81 92 LYS A C 1
ATOM 705 O O . LYS A 1 92 ? -18.469 11.297 17.672 1 80.81 92 LYS A O 1
ATOM 710 N N . SER A 1 93 ? -19.438 11.984 19.594 1 82.12 93 SER A N 1
ATOM 711 C CA . SER A 1 93 ? -18.328 12.875 19.906 1 82.12 93 SER A CA 1
ATOM 712 C C . SER A 1 93 ? -17.047 12.094 20.172 1 82.12 93 SER A C 1
ATOM 714 O O . SER A 1 93 ? -15.969 12.508 19.766 1 82.12 93 SER A O 1
ATOM 716 N N . LEU A 1 94 ? -17.219 11.031 20.828 1 80.31 94 LEU A N 1
ATOM 717 C CA . LEU A 1 94 ? -16.062 10.188 21.125 1 80.31 94 LEU A CA 1
ATOM 718 C C . LEU A 1 94 ? -15.477 9.594 19.844 1 80.31 94 LEU A C 1
ATOM 720 O O . LEU A 1 94 ? -14.258 9.508 19.688 1 80.31 94 LEU A O 1
ATOM 724 N N . ASP A 1 95 ? -16.297 9.25 18.969 1 75.69 95 ASP A N 1
ATOM 725 C CA . ASP A 1 95 ? -15.859 8.703 17.688 1 75.69 95 ASP A CA 1
ATOM 726 C C . ASP A 1 95 ? -15.086 9.742 16.875 1 75.69 95 ASP A C 1
ATOM 728 O O . ASP A 1 95 ? -14.102 9.422 16.219 1 75.69 95 ASP A O 1
ATOM 732 N N . LYS A 1 96 ? -15.555 10.922 17.016 1 75.31 96 LYS A N 1
ATOM 733 C CA . LYS A 1 96 ? -14.859 12.008 16.344 1 75.31 96 LYS A CA 1
ATOM 734 C C . LYS A 1 96 ? -13.445 12.195 16.891 1 75.31 96 LYS A C 1
ATOM 736 O O . LYS A 1 96 ? -12.5 12.414 16.141 1 75.31 96 LYS A O 1
ATOM 741 N N . LEU A 1 97 ? -13.375 12.094 18.156 1 74 97 LEU A N 1
ATOM 742 C CA . LEU A 1 97 ? -12.07 12.234 18.797 1 74 97 LEU A CA 1
ATOM 743 C C . LEU A 1 97 ? -11.141 11.086 18.406 1 74 97 LEU A C 1
ATOM 745 O O . LEU A 1 97 ? -9.945 11.297 18.203 1 74 97 LEU A O 1
ATOM 749 N N . ARG A 1 98 ? -11.719 9.953 18.281 1 71.19 98 ARG A N 1
ATOM 750 C CA . ARG A 1 98 ? -10.945 8.773 17.906 1 71.19 98 ARG A CA 1
ATOM 751 C C . ARG A 1 98 ? -10.445 8.867 16.469 1 71.19 98 ARG A C 1
ATOM 753 O O . ARG A 1 98 ? -9.414 8.289 16.125 1 71.19 98 ARG A O 1
ATOM 760 N N . SER A 1 99 ? -11.164 9.594 15.773 1 70.06 99 SER A N 1
ATOM 761 C CA . SER A 1 99 ? -10.812 9.703 14.367 1 70.06 99 SER A CA 1
ATOM 762 C C . SER A 1 99 ? -9.555 10.547 14.18 1 70.06 99 SER A C 1
ATOM 764 O O . SER A 1 99 ? -8.898 10.477 13.133 1 70.06 99 SER A O 1
ATOM 766 N N . ILE A 1 100 ? -9.25 11.336 15.211 1 71.25 100 ILE A N 1
ATOM 767 C CA . ILE A 1 100 ? -8.086 12.203 15.117 1 71.25 100 ILE A CA 1
ATOM 768 C C . ILE A 1 100 ? -6.82 11.398 15.414 1 71.25 100 ILE A C 1
ATOM 770 O O . ILE A 1 100 ? -5.73 11.75 14.953 1 71.25 100 ILE A O 1
ATOM 774 N N . GLU A 1 101 ? -6.953 10.367 16.203 1 64.38 101 GLU A N 1
ATOM 775 C CA . GLU A 1 101 ? -5.789 9.562 16.562 1 64.38 101 GLU A CA 1
ATOM 776 C C . GLU A 1 101 ? -5.301 8.734 15.375 1 64.38 101 GLU A C 1
ATOM 778 O O . GLU A 1 101 ? -6.105 8.234 14.586 1 64.38 101 GLU A O 1
ATOM 783 N N . PRO A 1 102 ? -4.004 8.906 15.219 1 61.12 102 PRO A N 1
ATOM 784 C CA . PRO A 1 102 ? -3.471 8.031 14.172 1 61.12 102 PRO A CA 1
ATOM 785 C C . PRO A 1 102 ? -3.824 6.562 14.391 1 61.12 102 PRO A C 1
ATOM 787 O O . PRO A 1 102 ? -3.674 6.047 15.5 1 61.12 102 PRO A O 1
ATOM 790 N N . ARG A 1 103 ? -4.699 6.082 13.586 1 62.5 103 ARG A N 1
ATOM 791 C CA . ARG A 1 103 ? -5.012 4.66 13.695 1 62.5 103 ARG A CA 1
ATOM 792 C C . ARG A 1 103 ? -3.881 3.805 13.133 1 62.5 103 ARG A C 1
ATOM 794 O O . ARG A 1 103 ? -3.189 4.215 12.195 1 62.5 103 ARG A O 1
ATOM 801 N N . ARG A 1 104 ? -3.367 2.758 13.883 1 64.31 104 ARG A N 1
ATOM 802 C CA . ARG A 1 104 ? -2.334 1.802 13.5 1 64.31 104 ARG A CA 1
ATOM 803 C C . ARG A 1 104 ? -2.654 1.173 12.141 1 64.31 104 ARG A C 1
ATOM 805 O O . ARG A 1 104 ? -1.777 0.591 11.5 1 64.31 104 ARG A O 1
ATOM 812 N N . GLY A 1 105 ? -3.473 1.645 11.453 1 74.69 105 GLY A N 1
ATOM 813 C CA . GLY A 1 105 ? -3.85 1.106 10.156 1 74.69 105 GLY A CA 1
ATOM 814 C C . GLY A 1 105 ? -4.395 -0.308 10.234 1 74.69 105 GLY A C 1
ATOM 815 O O . GLY A 1 105 ? -4.246 -0.982 11.258 1 74.69 105 GLY A O 1
ATOM 816 N N . THR A 1 106 ? -5.094 -0.856 9.367 1 85.38 106 THR A N 1
ATOM 817 C CA . THR A 1 106 ? -5.574 -2.229 9.234 1 85.38 106 THR A CA 1
ATOM 818 C C . THR A 1 106 ? -4.406 -3.197 9.078 1 85.38 106 THR A C 1
ATOM 820 O O . THR A 1 106 ? -3.254 -2.775 8.945 1 85.38 106 THR A O 1
ATOM 823 N N . TRP A 1 107 ? -4.73 -4.406 9.164 1 90.81 107 TRP A N 1
ATOM 824 C CA . TRP A 1 107 ? -3.709 -5.441 9.031 1 90.81 107 TRP A CA 1
ATOM 825 C C . TRP A 1 107 ? -2.953 -5.297 7.719 1 90.81 107 TRP A C 1
ATOM 827 O O . TRP A 1 107 ? -1.721 -5.355 7.691 1 90.81 107 TRP A O 1
ATOM 837 N N . VAL A 1 108 ? -3.619 -5.121 6.684 1 94.31 108 VAL A N 1
ATOM 838 C CA . VAL A 1 108 ? -3.002 -5.055 5.363 1 94.31 108 VAL A CA 1
ATOM 839 C C . VAL A 1 108 ? -2.111 -3.82 5.266 1 94.31 108 VAL A C 1
ATOM 841 O O . VAL A 1 108 ? -1.037 -3.867 4.664 1 94.31 108 VAL A O 1
ATOM 844 N N . ILE A 1 109 ? -2.525 -2.701 5.836 1 93 109 ILE A N 1
ATOM 845 C CA . ILE A 1 109 ? -1.713 -1.488 5.844 1 93 109 ILE A CA 1
ATOM 846 C C . ILE A 1 109 ? -0.424 -1.734 6.625 1 93 109 ILE A C 1
ATOM 848 O O . ILE A 1 109 ? 0.666 -1.397 6.156 1 93 109 ILE A O 1
ATOM 852 N N . ARG A 1 110 ? -0.538 -2.367 7.707 1 92.56 110 ARG A N 1
ATOM 853 C CA . ARG A 1 110 ? 0.632 -2.641 8.539 1 92.56 110 ARG A CA 1
ATOM 854 C C . ARG A 1 110 ? 1.582 -3.609 7.84 1 92.56 110 ARG A C 1
ATOM 856 O O . ARG A 1 110 ? 2.803 -3.453 7.918 1 92.56 110 ARG A O 1
ATOM 863 N N . MET A 1 111 ? 1.006 -4.504 7.18 1 93.88 111 MET A N 1
ATOM 864 C CA . MET A 1 111 ? 1.807 -5.535 6.527 1 93.88 111 MET A CA 1
ATOM 865 C C . MET A 1 111 ? 2.582 -4.957 5.348 1 93.88 111 MET A C 1
ATOM 867 O O . MET A 1 111 ? 3.73 -5.336 5.109 1 93.88 111 MET A O 1
ATOM 871 N N . PHE A 1 112 ? 2.004 -4.031 4.656 1 95.25 112 PHE A N 1
ATOM 872 C CA . PHE A 1 112 ? 2.625 -3.605 3.408 1 95.25 112 PHE A CA 1
ATOM 873 C C . PHE A 1 112 ? 3.23 -2.213 3.551 1 95.25 112 PHE A C 1
ATOM 875 O O . PHE A 1 112 ? 4.234 -1.898 2.91 1 95.25 112 PHE A O 1
ATOM 882 N N . LEU A 1 113 ? 2.639 -1.335 4.383 1 92.06 113 LEU A N 1
ATOM 883 C CA . LEU A 1 113 ? 3.105 0.043 4.484 1 92.06 113 LEU A CA 1
ATOM 884 C C . LEU A 1 113 ? 3.842 0.269 5.801 1 92.06 113 LEU A C 1
ATOM 886 O O . LEU A 1 113 ? 4.609 1.227 5.93 1 92.06 113 LEU A O 1
ATOM 890 N N . GLY A 1 114 ? 3.572 -0.56 6.77 1 90.12 114 GLY A N 1
ATOM 891 C CA . GLY A 1 114 ? 4.262 -0.416 8.039 1 90.12 114 GLY A CA 1
ATOM 892 C C . GLY A 1 114 ? 3.334 -0.035 9.18 1 90.12 114 GLY A C 1
ATOM 893 O O . GLY A 1 114 ? 2.221 0.44 8.953 1 90.12 114 GLY A O 1
ATOM 894 N N . GLU A 1 115 ? 3.854 -0.182 10.359 1 85.56 115 GLU A N 1
ATOM 895 C CA . GLU A 1 115 ? 3.051 0.022 11.562 1 85.56 115 GLU A CA 1
ATOM 896 C C . GLU A 1 115 ? 3.004 1.498 11.953 1 85.56 115 GLU A C 1
ATOM 898 O O . GLU A 1 115 ? 2.107 1.924 12.688 1 85.56 115 GLU A O 1
ATOM 903 N N . ARG A 1 116 ? 3.846 2.283 11.477 1 79.44 116 ARG A N 1
ATOM 904 C CA . ARG A 1 116 ? 3.939 3.662 11.945 1 79.44 116 ARG A CA 1
ATOM 905 C C . ARG A 1 116 ? 3.625 4.645 10.828 1 79.44 116 ARG A C 1
ATOM 907 O O . ARG A 1 116 ? 4.078 5.793 10.852 1 79.44 116 ARG A O 1
ATOM 914 N N . VAL A 1 117 ? 2.928 4.188 9.891 1 81 117 VAL A N 1
ATOM 915 C CA . VAL A 1 117 ? 2.553 5.094 8.812 1 81 117 VAL A CA 1
ATOM 916 C C . VAL A 1 117 ? 1.275 5.844 9.188 1 81 117 VAL A C 1
ATOM 918 O O . VAL A 1 117 ? 0.301 5.238 9.641 1 81 117 VAL A O 1
ATOM 921 N N . ASN A 1 118 ? 1.375 7.086 9.117 1 76 118 ASN A N 1
ATOM 922 C CA . ASN A 1 118 ? 0.19 7.906 9.344 1 76 118 ASN A CA 1
ATOM 923 C C . ASN A 1 118 ? -0.71 7.941 8.117 1 76 118 ASN A C 1
ATOM 925 O O . ASN A 1 118 ? -0.325 8.477 7.074 1 76 118 ASN A O 1
ATOM 929 N N . THR A 1 119 ? -1.845 7.418 8.188 1 79 119 THR A N 1
ATOM 930 C CA . THR A 1 119 ? -2.75 7.301 7.051 1 79 119 THR A CA 1
ATOM 931 C C . THR A 1 119 ? -3.824 8.383 7.098 1 79 119 THR A C 1
ATOM 933 O O . THR A 1 119 ? -4.727 8.414 6.258 1 79 119 THR A O 1
ATOM 936 N N . LYS A 1 120 ? -3.682 9.25 7.988 1 79.94 120 LYS A N 1
ATOM 937 C CA . LYS A 1 120 ? -4.734 10.242 8.18 1 79.94 120 LYS A CA 1
ATOM 938 C C . LYS A 1 120 ? -4.652 11.344 7.125 1 79.94 120 LYS A C 1
ATOM 940 O O . LYS A 1 120 ? -3.57 11.859 6.84 1 79.94 120 LYS A O 1
ATOM 945 N N . VAL A 1 121 ? -5.742 11.586 6.582 1 79.75 121 VAL A N 1
ATOM 946 C CA . VAL A 1 121 ? -5.902 12.695 5.648 1 79.75 121 VAL A CA 1
ATOM 947 C C . VAL A 1 121 ? -6.684 13.828 6.32 1 79.75 121 VAL A C 1
ATOM 949 O O . VAL A 1 121 ? -7.844 13.641 6.703 1 79.75 121 VAL A O 1
ATOM 952 N N . TRP A 1 122 ? -6.059 14.93 6.402 1 75.38 122 TRP A N 1
ATOM 953 C CA . TRP A 1 122 ? -6.625 16.016 7.207 1 75.38 122 TRP A CA 1
ATOM 954 C C . TRP A 1 122 ? -7.504 16.922 6.352 1 75.38 122 TRP A C 1
ATOM 956 O O . TRP A 1 122 ? -8.508 17.453 6.832 1 75.38 122 TRP A O 1
ATOM 966 N N . LYS A 1 123 ? -7.152 17.016 5.152 1 75.75 123 LYS A N 1
ATOM 967 C CA . LYS A 1 123 ? -7.926 17.906 4.285 1 75.75 123 LYS A CA 1
ATOM 968 C C . LYS A 1 123 ? -9.133 17.188 3.691 1 75.75 123 LYS A C 1
ATOM 970 O O . LYS A 1 123 ? -8.984 16.125 3.072 1 75.75 123 LYS A O 1
ATOM 975 N N . ARG A 1 124 ? -10.273 17.781 3.834 1 73.81 124 ARG A N 1
ATOM 976 C CA . ARG A 1 124 ? -11.516 17.172 3.369 1 73.81 124 ARG A CA 1
ATOM 977 C C . ARG A 1 124 ? -11.516 17.016 1.854 1 73.81 124 ARG A C 1
ATOM 979 O O . ARG A 1 124 ? -11.992 16 1.332 1 73.81 124 ARG A O 1
ATOM 986 N N . SER A 1 125 ? -11.047 17.984 1.199 1 76.56 125 SER A N 1
ATOM 987 C CA . SER A 1 125 ? -11 17.922 -0.258 1 76.56 125 SER A CA 1
ATOM 988 C C . SER A 1 125 ? -10.148 16.75 -0.73 1 76.56 125 SER A C 1
ATOM 990 O O . SER A 1 125 ? -10.469 16.109 -1.729 1 76.56 125 SER A O 1
ATOM 992 N N . GLU A 1 126 ? -9.102 16.484 0.012 1 81.44 126 GLU A N 1
ATOM 993 C CA . GLU A 1 126 ? -8.234 15.367 -0.328 1 81.44 126 GLU A CA 1
ATOM 994 C C . GLU A 1 126 ? -8.922 14.039 -0.048 1 81.44 126 GLU A C 1
ATOM 996 O O . GLU A 1 126 ? -8.719 13.062 -0.773 1 81.44 126 GLU A O 1
ATOM 1001 N N . LEU A 1 127 ? -9.633 14.047 0.979 1 82.75 127 LEU A N 1
ATOM 1002 C CA . LEU A 1 127 ? -10.383 12.836 1.308 1 82.75 127 LEU A CA 1
ATOM 1003 C C . LEU A 1 127 ? -11.406 12.523 0.222 1 82.75 127 LEU A C 1
ATOM 1005 O O . LEU A 1 127 ? -11.555 11.367 -0.18 1 82.75 127 LEU A O 1
ATOM 1009 N N . PHE A 1 128 ? -12.094 13.523 -0.234 1 82.69 128 PHE A N 1
ATOM 1010 C CA . PHE A 1 128 ? -13.055 13.344 -1.316 1 82.69 128 PHE A CA 1
ATOM 1011 C C . PHE A 1 128 ? -12.359 12.898 -2.596 1 82.69 128 PHE A C 1
ATOM 1013 O O . PHE A 1 128 ? -12.859 12.031 -3.314 1 82.69 128 PHE A O 1
ATOM 1020 N N . ALA A 1 129 ? -11.273 13.484 -2.809 1 84.5 129 ALA A N 1
ATOM 1021 C CA . ALA A 1 129 ? -10.508 13.117 -3.996 1 84.5 129 ALA A CA 1
ATOM 1022 C C . ALA A 1 129 ? -10.047 11.664 -3.922 1 84.5 129 ALA A C 1
ATOM 1024 O O . ALA A 1 129 ? -10.047 10.953 -4.93 1 84.5 129 ALA A O 1
ATOM 1025 N N . MET A 1 130 ? -9.625 11.25 -2.805 1 88.31 130 MET A N 1
ATOM 1026 C CA . MET A 1 130 ? -9.203 9.867 -2.584 1 88.31 130 MET A CA 1
ATOM 1027 C C . MET A 1 130 ? -10.352 8.898 -2.834 1 88.31 130 MET A C 1
ATOM 1029 O O . MET A 1 130 ? -10.172 7.863 -3.473 1 88.31 130 MET A O 1
ATOM 1033 N N . LYS A 1 131 ? -11.477 9.211 -2.328 1 88.38 131 LYS A N 1
ATOM 1034 C CA . LYS A 1 131 ? -12.656 8.367 -2.529 1 88.38 131 LYS A CA 1
ATOM 1035 C C . LYS A 1 131 ? -13.07 8.336 -3.998 1 88.38 131 LYS A C 1
ATOM 1037 O O . LYS A 1 131 ? -13.445 7.285 -4.52 1 88.38 131 LYS A O 1
ATOM 1042 N N . ASP A 1 132 ? -12.984 9.461 -4.613 1 87.62 132 ASP A N 1
ATOM 1043 C CA . ASP A 1 132 ? -13.281 9.539 -6.039 1 87.62 132 ASP A CA 1
ATOM 1044 C C . ASP A 1 132 ? -12.32 8.672 -6.848 1 87.62 132 ASP A C 1
ATOM 1046 O O . ASP A 1 132 ? -12.742 7.957 -7.758 1 87.62 132 ASP A O 1
ATOM 1050 N N . ALA A 1 133 ? -11.141 8.75 -6.527 1 89.56 133 ALA A N 1
ATOM 1051 C CA . ALA A 1 133 ? -10.133 7.941 -7.207 1 89.56 133 ALA A CA 1
ATOM 1052 C C . ALA A 1 133 ? -10.391 6.453 -6.996 1 89.56 133 ALA A C 1
ATOM 1054 O O . ALA A 1 133 ? -10.219 5.648 -7.918 1 89.56 133 ALA A O 1
ATOM 1055 N N . TYR A 1 134 ? -10.758 6.098 -5.824 1 91.38 134 TYR A N 1
ATOM 1056 C CA . TYR A 1 134 ? -11.109 4.723 -5.5 1 91.38 134 TYR A CA 1
ATOM 1057 C C . TYR A 1 134 ? -12.273 4.238 -6.355 1 91.38 134 TYR A C 1
ATOM 1059 O O . TYR A 1 134 ? -12.219 3.152 -6.938 1 91.38 134 TYR A O 1
ATOM 1067 N N . ASN A 1 135 ? -13.297 5.031 -6.453 1 88.88 135 ASN A N 1
ATOM 1068 C CA . ASN A 1 135 ? -14.477 4.664 -7.238 1 88.88 135 ASN A CA 1
ATOM 1069 C C . ASN A 1 135 ? -14.141 4.531 -8.719 1 88.88 135 ASN A C 1
ATOM 1071 O O . ASN A 1 135 ? -14.625 3.623 -9.391 1 88.88 135 ASN A O 1
ATOM 1075 N N . ASN A 1 136 ? -13.398 5.441 -9.141 1 89.94 136 ASN A N 1
ATOM 1076 C CA . ASN A 1 136 ? -12.977 5.375 -10.531 1 89.94 136 ASN A CA 1
ATOM 1077 C C . ASN A 1 136 ? -12.133 4.133 -10.805 1 89.94 136 ASN A C 1
ATOM 1079 O O . ASN A 1 136 ? -12.289 3.486 -11.844 1 89.94 136 ASN A O 1
ATOM 1083 N N . TYR A 1 137 ? -11.258 3.848 -9.992 1 93.75 137 TYR A N 1
ATOM 1084 C CA . TYR A 1 137 ? -10.445 2.645 -10.109 1 93.75 137 TYR A CA 1
ATOM 1085 C C . TYR A 1 137 ? -11.312 1.395 -10.133 1 93.75 137 TYR A C 1
ATOM 1087 O O . TYR A 1 137 ? -11.117 0.507 -10.961 1 93.75 137 TYR A O 1
ATOM 1095 N N . LYS A 1 138 ? -12.156 1.317 -9.172 1 92.44 138 LYS A N 1
ATOM 1096 C CA . LYS A 1 138 ? -13.047 0.168 -9.094 1 92.44 138 LYS A CA 1
ATOM 1097 C C . LYS A 1 138 ? -13.852 0.007 -10.383 1 92.44 138 LYS A C 1
ATOM 1099 O O . LYS A 1 138 ? -13.984 -1.103 -10.898 1 92.44 138 LYS A O 1
ATOM 1104 N N . SER A 1 139 ? -14.352 1.094 -10.898 1 90.5 139 SER A N 1
ATOM 1105 C CA . SER A 1 139 ? -15.141 1.065 -12.125 1 90.5 139 SER A CA 1
ATOM 1106 C C . SER A 1 139 ? -14.312 0.571 -13.312 1 90.5 139 SER A C 1
ATOM 1108 O O . SER A 1 139 ? -14.742 -0.326 -14.039 1 90.5 139 SER A O 1
ATOM 1110 N N . LYS A 1 140 ? -13.172 1.08 -13.445 1 93.06 140 LYS A N 1
ATOM 1111 C CA . LYS A 1 140 ? -12.305 0.676 -14.547 1 93.06 140 LYS A CA 1
ATOM 1112 C C . LYS A 1 140 ? -11.867 -0.779 -14.398 1 93.06 140 LYS A C 1
ATOM 1114 O O . LYS A 1 140 ? -11.828 -1.525 -15.375 1 93.06 140 LYS A O 1
ATOM 1119 N N . SER A 1 141 ? -11.586 -1.143 -13.211 1 94.94 141 SER A N 1
ATOM 1120 C CA . SER A 1 141 ? -11.102 -2.494 -12.945 1 94.94 141 SER A CA 1
ATOM 1121 C C . SER A 1 141 ? -12.211 -3.525 -13.148 1 94.94 141 SER A C 1
ATOM 1123 O O . SER A 1 141 ? -11.938 -4.672 -13.508 1 94.94 141 SER A O 1
ATOM 1125 N N . THR A 1 142 ? -13.445 -3.146 -12.891 1 93.88 142 THR A N 1
ATOM 1126 C CA . THR A 1 142 ? -14.562 -4.062 -13.094 1 93.88 142 THR A CA 1
ATOM 1127 C C . THR A 1 142 ? -14.672 -4.477 -14.562 1 93.88 142 THR A C 1
ATOM 1129 O O . THR A 1 142 ? -14.984 -5.629 -14.859 1 93.88 142 THR A O 1
ATOM 1132 N N . ILE A 1 143 ? -14.375 -3.598 -15.406 1 94.12 143 ILE A N 1
ATOM 1133 C CA . ILE A 1 143 ? -14.391 -3.906 -16.828 1 94.12 143 ILE A CA 1
ATOM 1134 C C . ILE A 1 143 ? -13.328 -4.957 -17.141 1 94.12 143 ILE A C 1
ATOM 1136 O O . ILE A 1 143 ? -13.594 -5.941 -17.844 1 94.12 143 ILE A O 1
ATOM 1140 N N . ILE A 1 144 ? -12.203 -4.777 -16.641 1 95.12 144 ILE A N 1
ATOM 1141 C CA . ILE A 1 144 ? -11.109 -5.727 -16.844 1 95.12 144 ILE A CA 1
ATOM 1142 C C . ILE A 1 144 ? -11.469 -7.066 -16.203 1 95.12 144 ILE A C 1
ATOM 1144 O O . ILE A 1 144 ? -11.148 -8.125 -16.734 1 95.12 144 ILE A O 1
ATOM 1148 N N . PHE A 1 145 ? -12.141 -6.988 -15.094 1 95.75 145 PHE A N 1
ATOM 1149 C CA . PHE A 1 145 ? -12.57 -8.172 -14.359 1 95.75 145 PHE A CA 1
ATOM 1150 C C . PHE A 1 145 ? -13.477 -9.039 -15.227 1 95.75 145 PHE A C 1
ATOM 1152 O O . PHE A 1 145 ? -13.469 -10.266 -15.102 1 95.75 145 PHE A O 1
ATOM 1159 N N . ILE A 1 146 ? -14.188 -8.461 -16.109 1 93.88 146 ILE A N 1
ATOM 1160 C CA . ILE A 1 146 ? -15.102 -9.188 -16.984 1 93.88 146 ILE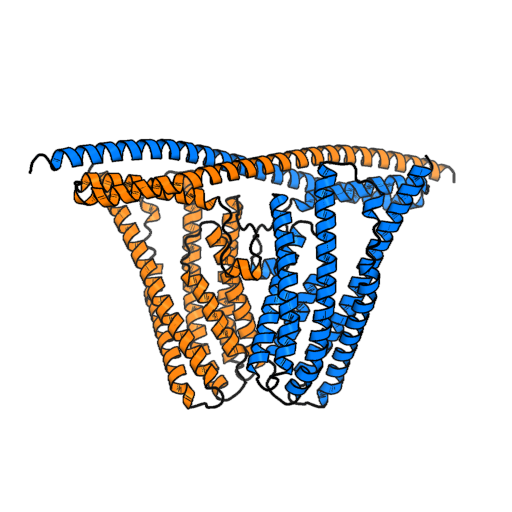 A CA 1
ATOM 1161 C C . ILE A 1 146 ? -14.359 -9.648 -18.234 1 93.88 146 ILE A C 1
ATOM 1163 O O . ILE A 1 146 ? -14.57 -10.773 -18.703 1 93.88 146 ILE A O 1
ATOM 1167 N N . LEU A 1 147 ? -13.469 -8.867 -18.734 1 93.62 147 LEU A N 1
ATOM 1168 C CA . LEU A 1 147 ? -12.797 -9.125 -20 1 93.62 147 LEU A CA 1
ATOM 1169 C C . LEU A 1 147 ? -11.82 -10.289 -19.875 1 93.62 147 LEU A C 1
ATOM 1171 O O . LEU A 1 147 ? -11.688 -11.102 -20.781 1 93.62 147 LEU A O 1
ATOM 1175 N N . PHE A 1 148 ? -11.219 -10.422 -18.797 1 92.62 148 PHE A N 1
ATOM 1176 C CA . PHE A 1 148 ? -10.18 -11.43 -18.641 1 92.62 148 PHE A CA 1
ATOM 1177 C C . PHE A 1 148 ? -10.773 -12.836 -18.734 1 92.62 148 PHE A C 1
ATOM 1179 O O . PHE A 1 148 ? -10.312 -13.656 -19.516 1 92.62 148 PHE A O 1
ATOM 1186 N N . PRO A 1 149 ? -11.797 -13.117 -17.938 1 90.75 149 PRO A N 1
ATOM 1187 C CA . PRO A 1 149 ? -12.367 -14.461 -18.062 1 90.75 149 PRO A CA 1
ATOM 1188 C C . PRO A 1 149 ? -12.992 -14.719 -19.422 1 90.75 149 PRO A C 1
ATOM 1190 O O . PRO A 1 149 ? -12.977 -15.859 -19.906 1 90.75 149 PRO A O 1
ATOM 1193 N N . LEU A 1 150 ? -13.477 -13.711 -20.094 1 90.25 150 LEU A N 1
ATOM 1194 C CA . LEU A 1 150 ? -13.992 -13.867 -21.453 1 90.25 150 LEU A CA 1
ATOM 1195 C C . LEU A 1 150 ? -12.883 -14.297 -22.406 1 90.25 150 LEU A C 1
ATOM 1197 O O . LEU A 1 150 ? -13.07 -15.203 -23.219 1 90.25 150 LEU A O 1
ATOM 1201 N N . VAL A 1 151 ? -11.773 -13.664 -22.266 1 90.81 151 VAL A N 1
ATOM 1202 C CA . VAL A 1 151 ? -10.617 -14.008 -23.094 1 90.81 151 VAL A CA 1
ATOM 1203 C C . VAL A 1 151 ? -10.148 -15.422 -22.75 1 90.81 151 VAL A C 1
ATOM 1205 O O . VAL A 1 151 ? -9.781 -16.188 -23.641 1 90.81 151 VAL A O 1
ATOM 1208 N N . GLN A 1 152 ? -10.156 -15.703 -21.516 1 87.62 152 GLN A N 1
ATOM 1209 C CA . GLN A 1 152 ? -9.727 -17.031 -21.062 1 87.62 152 GLN A CA 1
ATOM 1210 C C . GLN A 1 152 ? -10.633 -18.109 -21.641 1 87.62 152 GLN A C 1
ATOM 1212 O O . GLN A 1 152 ? -10.164 -19.219 -21.953 1 87.62 152 GLN A O 1
ATOM 1217 N N . LEU A 1 153 ? -11.875 -17.875 -21.75 1 83.38 153 LEU A N 1
ATOM 1218 C CA . LEU A 1 153 ? -12.82 -18.828 -22.312 1 83.38 153 LEU A CA 1
ATOM 1219 C C . LEU A 1 153 ? -12.578 -19.031 -23.812 1 83.38 153 LEU A C 1
ATOM 1221 O O . LEU A 1 153 ? -12.711 -20.141 -24.328 1 83.38 153 LEU A O 1
ATOM 1225 N N . LEU A 1 154 ? -12.156 -17.984 -24.438 1 84.25 154 LEU A N 1
ATOM 1226 C CA . LEU A 1 154 ? -11.961 -18.031 -25.875 1 84.25 154 LEU A CA 1
ATOM 1227 C C . LEU A 1 154 ? -10.625 -18.672 -26.234 1 84.25 154 LEU A C 1
ATOM 1229 O O . LEU A 1 154 ? -10.508 -19.359 -27.25 1 84.25 154 LEU A O 1
ATOM 1233 N N . VAL A 1 155 ? -9.648 -18.375 -25.406 1 79.69 155 VAL A N 1
ATOM 1234 C CA . VAL A 1 155 ? -8.305 -18.891 -25.672 1 79.69 155 VAL A CA 1
ATOM 1235 C C . VAL A 1 155 ? -7.926 -19.922 -24.609 1 79.69 155 VAL A C 1
ATOM 1237 O O . VAL A 1 155 ? -6.859 -19.828 -24 1 79.69 155 VAL A O 1
ATOM 1240 N N . SER A 1 156 ? -8.711 -20.781 -24.188 1 63.41 156 SER A N 1
ATOM 1241 C CA . SER A 1 156 ? -8.648 -21.672 -23.016 1 63.41 156 SER A CA 1
ATOM 1242 C C . SER A 1 156 ? -7.383 -22.516 -23.047 1 63.41 156 SER A C 1
ATOM 1244 O O . SER A 1 156 ? -6.922 -22.984 -22 1 63.41 156 SER A O 1
ATOM 1246 N N . SER A 1 157 ? -6.797 -22.562 -24.047 1 66.06 157 SER A N 1
ATOM 1247 C CA . SER A 1 157 ? -5.742 -23.562 -24.172 1 66.06 157 SER A CA 1
ATOM 1248 C C . SER A 1 157 ? -4.395 -23 -23.719 1 66.06 157 SER A C 1
ATOM 1250 O O . SER A 1 157 ? -3.424 -23.75 -23.578 1 66.06 157 SER A O 1
ATOM 1252 N N . HIS A 1 158 ? -4.508 -21.812 -23.312 1 78.12 158 HIS A N 1
ATOM 1253 C CA . HIS A 1 158 ? -3.176 -21.281 -23.031 1 78.12 158 HIS A CA 1
ATOM 1254 C C . HIS A 1 158 ? -3.02 -20.938 -21.547 1 78.12 158 HIS A C 1
ATOM 1256 O O . HIS A 1 158 ? -3.678 -20.016 -21.062 1 78.12 158 HIS A O 1
ATOM 1262 N N . ARG A 1 159 ? -2.166 -21.625 -20.906 1 84.56 159 ARG A N 1
ATOM 1263 C CA . ARG A 1 159 ? -1.874 -21.484 -19.484 1 84.56 159 ARG A CA 1
ATOM 1264 C C . ARG A 1 159 ? -1.38 -20.078 -19.156 1 84.56 159 ARG A C 1
ATOM 1266 O O . ARG A 1 159 ? -1.649 -19.562 -18.062 1 84.56 159 ARG A O 1
ATOM 1273 N N . PHE A 1 160 ? -0.829 -19.469 -20.078 1 87.5 160 PHE A N 1
ATOM 1274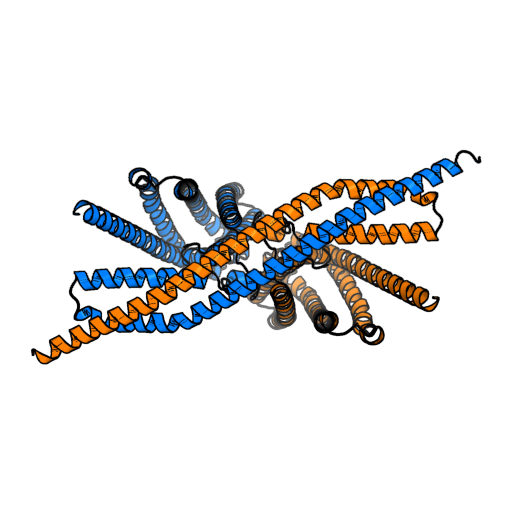 C CA . PHE A 1 160 ? -0.232 -18.156 -19.844 1 87.5 160 PHE A CA 1
ATOM 1275 C C . PHE A 1 160 ? -1.307 -17.109 -19.578 1 87.5 160 PHE A C 1
ATOM 1277 O O . PHE A 1 160 ? -1.122 -16.234 -18.734 1 87.5 160 PHE A O 1
ATOM 1284 N N . ILE A 1 161 ? -2.385 -17.25 -20.234 1 89.81 161 ILE A N 1
ATOM 1285 C CA . ILE A 1 161 ? -3.475 -16.312 -20.031 1 89.81 161 ILE A CA 1
ATOM 1286 C C . ILE A 1 161 ? -4.043 -16.484 -18.625 1 89.81 161 ILE A C 1
ATOM 1288 O O . ILE A 1 161 ? -4.402 -15.5 -17.969 1 89.81 161 ILE A O 1
ATOM 1292 N N . GLY A 1 162 ? -4.121 -17.719 -18.172 1 90.88 162 GLY A N 1
ATOM 1293 C CA . GLY A 1 162 ? -4.566 -17.984 -16.812 1 90.88 162 GLY A CA 1
ATOM 1294 C C . GLY A 1 162 ? -3.656 -17.375 -15.758 1 90.88 162 GLY A C 1
ATOM 1295 O O . GLY A 1 162 ? -4.129 -16.828 -14.758 1 90.88 162 GLY A O 1
ATOM 1296 N N . ILE A 1 163 ? -2.404 -17.5 -16.031 1 93.38 163 ILE A N 1
ATOM 1297 C CA . ILE A 1 163 ? -1.421 -16.938 -15.109 1 93.38 163 ILE A CA 1
ATOM 1298 C C . ILE A 1 163 ? -1.589 -15.422 -15.031 1 93.38 163 ILE A C 1
ATOM 1300 O O . ILE A 1 163 ? -1.662 -14.859 -13.938 1 93.38 163 ILE A O 1
ATOM 1304 N N . LEU A 1 164 ? -1.703 -14.82 -16.172 1 94 164 LEU A N 1
ATOM 1305 C CA . LEU A 1 164 ? -1.858 -13.367 -16.219 1 94 164 LEU A CA 1
ATOM 1306 C C . LEU A 1 164 ? -3.146 -12.938 -15.516 1 94 164 LEU A C 1
ATOM 1308 O O . LEU A 1 164 ? -3.168 -11.922 -14.812 1 94 164 LEU A O 1
ATOM 1312 N N . HIS A 1 165 ? -4.129 -13.703 -15.758 1 94.12 165 HIS A N 1
ATOM 1313 C CA . HIS A 1 165 ? -5.414 -13.414 -15.141 1 94.12 165 HIS A CA 1
ATOM 1314 C C . HIS A 1 165 ? -5.316 -13.461 -13.617 1 94.12 165 HIS A C 1
ATOM 1316 O O . HIS A 1 165 ? -5.754 -12.531 -12.938 1 94.12 165 HIS A O 1
ATOM 1322 N N . GLN A 1 166 ? -4.746 -14.469 -13.102 1 95.38 166 GLN A N 1
ATOM 1323 C CA . GLN A 1 166 ? -4.648 -14.625 -11.656 1 95.38 166 GLN A CA 1
ATOM 1324 C C . GLN A 1 166 ? -3.727 -13.578 -11.047 1 95.38 166 GLN A C 1
ATOM 1326 O O . GLN A 1 166 ? -3.967 -13.094 -9.938 1 95.38 166 GLN A O 1
ATOM 1331 N N . LEU A 1 167 ? -2.699 -13.242 -11.75 1 96.75 167 LEU A N 1
ATOM 1332 C CA . LEU A 1 167 ? -1.814 -12.18 -11.281 1 96.75 167 LEU A CA 1
ATOM 1333 C C . LEU A 1 167 ? -2.547 -10.844 -11.219 1 96.75 167 LEU A C 1
ATOM 1335 O O . LEU A 1 167 ? -2.363 -10.07 -10.281 1 96.75 167 LEU A O 1
ATOM 1339 N N . TRP A 1 168 ? -3.312 -10.586 -12.227 1 97 168 TRP A N 1
ATOM 1340 C CA . TRP A 1 168 ? -4.109 -9.367 -12.227 1 97 168 TRP A CA 1
ATOM 1341 C C . TRP A 1 168 ? -5.105 -9.359 -11.07 1 97 168 TRP A C 1
ATOM 1343 O O . TRP A 1 168 ? -5.301 -8.336 -10.414 1 97 168 TRP A O 1
ATOM 1353 N N . LEU A 1 169 ? -5.715 -10.477 -10.852 1 97.12 169 LEU A N 1
ATOM 1354 C CA . LEU A 1 169 ? -6.664 -10.57 -9.742 1 97.12 169 LEU A CA 1
ATOM 1355 C C . LEU A 1 169 ? -5.973 -10.305 -8.406 1 97.12 169 LEU A C 1
ATOM 1357 O O . LEU A 1 169 ? -6.535 -9.648 -7.531 1 97.12 169 LEU A O 1
ATOM 1361 N N . LEU A 1 170 ? -4.801 -10.844 -8.258 1 97.62 170 LEU A N 1
ATOM 1362 C CA . LEU A 1 170 ? -4.039 -10.594 -7.043 1 97.62 170 LEU A CA 1
ATOM 1363 C C . LEU A 1 170 ? -3.779 -9.102 -6.859 1 97.62 170 LEU A C 1
ATOM 1365 O O . LEU A 1 170 ? -3.955 -8.57 -5.762 1 97.62 170 LEU A O 1
ATOM 1369 N N . HIS A 1 171 ? -3.328 -8.477 -7.895 1 97.25 171 HIS A N 1
ATOM 1370 C CA . HIS A 1 171 ? -3.135 -7.035 -7.859 1 97.25 171 HIS A CA 1
ATOM 1371 C C . HIS A 1 171 ? -4.434 -6.312 -7.516 1 97.25 171 HIS A C 1
ATOM 1373 O O . HIS A 1 171 ? -4.445 -5.402 -6.688 1 97.25 171 HIS A O 1
ATOM 1379 N N . PHE A 1 172 ? -5.488 -6.719 -8.211 1 97.56 172 PHE A N 1
ATOM 1380 C CA . PHE A 1 172 ? -6.801 -6.098 -8.062 1 97.56 172 PHE A CA 1
ATOM 1381 C C . PHE A 1 172 ? -7.277 -6.168 -6.617 1 97.56 172 PHE A C 1
ATOM 1383 O O . PHE A 1 172 ? -7.594 -5.141 -6.016 1 97.56 172 PHE A O 1
ATOM 1390 N N . TYR A 1 173 ? -7.277 -7.316 -6.008 1 97.88 173 TYR A N 1
ATOM 1391 C CA . TYR A 1 173 ? -7.797 -7.5 -4.66 1 97.88 173 TYR A CA 1
ATOM 1392 C C . TYR A 1 173 ? -6.887 -6.852 -3.629 1 97.88 173 TYR A C 1
ATOM 1394 O O . TYR A 1 173 ? -7.359 -6.309 -2.625 1 97.88 173 TYR A O 1
ATOM 1402 N N . LEU A 1 174 ? -5.625 -6.902 -3.83 1 97.81 174 LEU A N 1
ATOM 1403 C CA . LEU A 1 174 ? -4.715 -6.234 -2.906 1 97.81 174 LEU A CA 1
ATOM 1404 C C . LEU A 1 174 ? -4.906 -4.723 -2.955 1 97.81 174 LEU A C 1
ATOM 1406 O O . LEU A 1 174 ? -4.957 -4.062 -1.914 1 97.81 174 LEU A O 1
ATOM 1410 N N . SER A 1 175 ? -4.984 -4.207 -4.172 1 97.5 175 SER A N 1
ATOM 1411 C CA . SER A 1 175 ? -5.199 -2.775 -4.336 1 97.5 175 SER A CA 1
ATOM 1412 C C . SER A 1 175 ? -6.5 -2.332 -3.676 1 97.5 175 SER A C 1
ATOM 1414 O O . SER A 1 175 ? -6.531 -1.322 -2.971 1 97.5 175 SER A O 1
ATOM 1416 N N . LEU A 1 176 ? -7.516 -3.107 -3.873 1 96.88 176 LEU A N 1
ATOM 1417 C CA . LEU A 1 176 ? -8.789 -2.781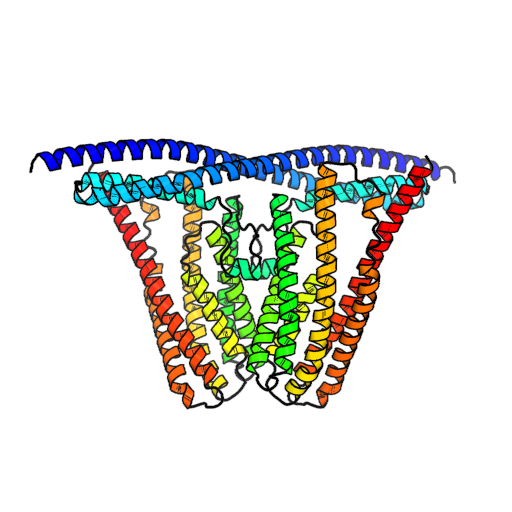 -3.242 1 96.88 176 LEU A CA 1
ATOM 1418 C C . LEU A 1 176 ? -8.672 -2.82 -1.723 1 96.88 176 LEU A C 1
ATOM 1420 O O . LEU A 1 176 ? -9.18 -1.935 -1.033 1 96.88 176 LEU A O 1
ATOM 1424 N N . SER A 1 177 ? -8.039 -3.842 -1.206 1 97.25 177 SER A N 1
ATOM 1425 C CA . SER A 1 177 ? -7.875 -3.973 0.238 1 97.25 177 SER A CA 1
ATOM 1426 C C . SER A 1 177 ? -7.133 -2.775 0.821 1 97.25 177 SER A C 1
ATOM 1428 O O . SER A 1 177 ? -7.527 -2.242 1.86 1 97.25 177 SER A O 1
ATOM 1430 N N . LEU A 1 178 ? -6.113 -2.355 0.15 1 96.31 178 LEU A N 1
ATOM 1431 C CA . LEU A 1 178 ? -5.316 -1.23 0.628 1 96.31 178 LEU A CA 1
ATOM 1432 C C . LEU A 1 178 ? -6.109 0.07 0.548 1 96.31 178 LEU A C 1
ATOM 1434 O O . LEU A 1 178 ? -6.16 0.833 1.517 1 96.31 178 LEU A O 1
ATOM 1438 N N . ARG A 1 179 ? -6.711 0.333 -0.562 1 94.88 179 ARG A N 1
ATOM 1439 C CA . ARG A 1 179 ? -7.465 1.565 -0.771 1 94.88 179 ARG A CA 1
ATOM 1440 C C . ARG A 1 179 ? -8.648 1.653 0.188 1 94.88 179 ARG A C 1
ATOM 1442 O O . ARG A 1 179 ? -8.898 2.705 0.779 1 94.88 179 ARG A O 1
ATOM 1449 N N . GLU A 1 180 ? -9.336 0.549 0.35 1 94.56 180 GLU A N 1
ATOM 1450 C CA . GLU A 1 180 ? -10.477 0.53 1.269 1 94.56 180 GLU A CA 1
ATOM 1451 C C . GLU A 1 180 ? -10.016 0.664 2.717 1 94.56 180 GLU A C 1
ATOM 1453 O O . GLU A 1 180 ? -10.711 1.263 3.541 1 94.56 180 GLU A O 1
ATOM 1458 N N . SER A 1 181 ? -8.898 0.08 3.043 1 93.31 181 SER A N 1
ATOM 1459 C CA . SER A 1 181 ? -8.344 0.235 4.383 1 93.31 181 SER A CA 1
ATOM 1460 C C . SER A 1 181 ? -7.996 1.691 4.672 1 93.31 181 SER A C 1
ATOM 1462 O O . SER A 1 181 ? -8.211 2.178 5.781 1 93.31 181 SER A O 1
ATOM 1464 N N . LEU A 1 182 ? -7.441 2.389 3.688 1 91.25 182 LEU A N 1
ATOM 1465 C CA . LEU A 1 182 ? -7.141 3.807 3.846 1 91.25 182 LEU A CA 1
ATOM 1466 C C . LEU A 1 182 ? -8.414 4.609 4.09 1 91.25 182 LEU A C 1
ATOM 1468 O O . LEU A 1 182 ? -8.43 5.508 4.938 1 91.25 182 LEU A O 1
ATOM 1472 N N . LEU A 1 183 ? -9.438 4.309 3.371 1 89.81 183 LEU A N 1
ATOM 1473 C CA . LEU A 1 183 ? -10.719 4.988 3.564 1 89.81 183 LEU A CA 1
ATOM 1474 C C . LEU A 1 183 ? -11.289 4.688 4.945 1 89.81 183 LEU A C 1
ATOM 1476 O O . LEU A 1 183 ? -11.797 5.586 5.617 1 89.81 183 LEU A O 1
ATOM 1480 N N . LEU A 1 184 ? -11.172 3.439 5.32 1 89.38 184 LEU A N 1
ATOM 1481 C CA . LEU A 1 184 ? -11.641 3.023 6.637 1 89.38 184 LEU A CA 1
ATOM 1482 C C . LEU A 1 184 ? -10.922 3.791 7.742 1 89.38 184 LEU A C 1
ATOM 1484 O O . LEU A 1 184 ? -11.555 4.27 8.688 1 89.38 184 LEU A O 1
ATOM 1488 N N . CYS A 1 185 ? -9.633 3.982 7.602 1 84.94 185 CYS A N 1
ATOM 1489 C CA . CYS A 1 185 ? -8.828 4.703 8.578 1 84.94 185 CYS A CA 1
ATOM 1490 C C . CYS A 1 185 ? -9.195 6.184 8.602 1 84.94 185 CYS A C 1
ATOM 1492 O O . CYS A 1 185 ? -8.852 6.898 9.547 1 84.94 185 CYS A O 1
ATOM 1494 N N . ASN A 1 186 ? -9.867 6.633 7.605 1 83.25 186 ASN A N 1
ATOM 1495 C CA . ASN A 1 186 ? -10.227 8.047 7.516 1 83.25 186 ASN A CA 1
ATOM 1496 C C . ASN A 1 186 ? -11.734 8.258 7.668 1 83.25 186 ASN A C 1
ATOM 1498 O O . ASN A 1 186 ? -12.281 9.219 7.141 1 83.25 186 ASN A O 1
ATOM 1502 N N . GLY A 1 187 ? -12.453 7.281 8.289 1 78.75 187 GLY A N 1
ATOM 1503 C CA . GLY A 1 187 ? -13.812 7.523 8.758 1 78.75 187 GLY A CA 1
ATOM 1504 C C . GLY A 1 187 ? -14.867 6.859 7.895 1 78.75 187 GLY A C 1
ATOM 1505 O O . GLY A 1 187 ? -16.062 7.027 8.133 1 78.75 187 GLY A O 1
ATOM 1506 N N . SER A 1 188 ? -14.43 6.152 6.824 1 82.12 188 SER A N 1
ATOM 1507 C CA . SER A 1 188 ? -15.406 5.414 6.027 1 82.12 188 SER A CA 1
ATOM 1508 C C . SER A 1 188 ? -16.109 4.348 6.863 1 82.12 188 SER A C 1
ATOM 1510 O O . SER A 1 188 ? -15.492 3.727 7.73 1 82.12 188 SER A O 1
ATOM 1512 N N . ASN A 1 189 ? -17.328 4.078 6.574 1 81.38 189 ASN A N 1
ATOM 1513 C CA . ASN A 1 189 ? -18.125 3.096 7.316 1 81.38 189 ASN A CA 1
ATOM 1514 C C . ASN A 1 189 ? -18.141 1.744 6.605 1 81.38 189 ASN A C 1
ATOM 1516 O O . ASN A 1 189 ? -19.094 0.974 6.758 1 81.38 189 ASN A O 1
ATOM 1520 N N . ILE A 1 190 ? -17.25 1.478 5.824 1 86.44 190 ILE A N 1
ATOM 1521 C CA . ILE A 1 190 ? -17.156 0.196 5.133 1 86.44 190 ILE A CA 1
ATOM 1522 C C . ILE A 1 190 ? -17.109 -0.939 6.152 1 86.44 190 ILE A C 1
ATOM 1524 O O . ILE A 1 190 ? -16.422 -0.842 7.168 1 86.44 190 ILE A O 1
ATOM 1528 N N . MET A 1 191 ? -17.844 -1.966 5.902 1 90.69 191 MET A N 1
ATOM 1529 C CA . MET A 1 191 ? -17.812 -3.127 6.785 1 90.69 191 MET A CA 1
ATOM 1530 C C . MET A 1 191 ? -16.5 -3.883 6.648 1 90.69 191 MET A C 1
ATOM 1532 O O . MET A 1 191 ? -16.062 -4.172 5.535 1 90.69 191 MET A O 1
ATOM 1536 N N . PRO A 1 192 ? -15.867 -4.301 7.684 1 90.81 192 PRO A N 1
ATOM 1537 C CA . PRO A 1 192 ? -14.562 -4.969 7.656 1 90.81 192 PRO A CA 1
ATOM 1538 C C . PRO A 1 192 ? -14.578 -6.25 6.828 1 90.81 192 PRO A C 1
ATOM 1540 O O . PRO A 1 192 ? -13.562 -6.598 6.215 1 90.81 192 PRO A O 1
ATOM 1543 N N . TRP A 1 193 ? -15.688 -6.879 6.73 1 95.12 193 TRP A N 1
ATOM 1544 C CA . TRP A 1 193 ? -15.781 -8.109 5.961 1 95.12 193 TRP A CA 1
ATOM 1545 C C . TRP A 1 193 ? -15.391 -7.879 4.504 1 95.12 193 TRP A C 1
ATOM 1547 O O . TRP A 1 193 ? -14.773 -8.742 3.873 1 95.12 193 TRP A O 1
ATOM 1557 N N . TRP A 1 194 ? -15.797 -6.82 3.984 1 93.94 194 TRP A N 1
ATOM 1558 C CA . TRP A 1 194 ? -15.547 -6.57 2.568 1 93.94 194 TRP A CA 1
ATOM 1559 C C . TRP A 1 194 ? -14.047 -6.5 2.285 1 93.94 194 TRP A C 1
ATOM 1561 O O . TRP A 1 194 ? -13.602 -6.844 1.188 1 93.94 194 TRP A O 1
ATOM 1571 N N . ILE A 1 195 ? -13.281 -6.062 3.258 1 95.56 195 ILE A N 1
ATOM 1572 C CA . ILE A 1 195 ? -11.828 -6.098 3.135 1 95.56 195 ILE A CA 1
ATOM 1573 C C . ILE A 1 195 ? -11.328 -7.535 3.287 1 95.56 195 ILE A C 1
ATOM 1575 O O . ILE A 1 195 ? -10.492 -7.992 2.508 1 95.56 195 ILE A O 1
ATOM 1579 N N . THR A 1 196 ? -11.867 -8.211 4.277 1 96.56 196 THR A N 1
ATOM 1580 C CA . THR A 1 196 ? -11.531 -9.617 4.477 1 96.56 196 THR A CA 1
ATOM 1581 C C . THR A 1 196 ? -11.859 -10.438 3.234 1 96.56 196 THR A C 1
ATOM 1583 O O . THR A 1 196 ? -11.102 -11.336 2.859 1 96.56 196 THR A O 1
ATOM 1586 N N . HIS A 1 197 ? -12.984 -10.125 2.662 1 97.06 197 HIS A N 1
ATOM 1587 C CA . HIS A 1 197 ? -13.398 -10.758 1.415 1 97.06 197 HIS A CA 1
ATOM 1588 C C . HIS A 1 197 ? -12.281 -10.703 0.375 1 97.06 197 HIS A C 1
ATOM 1590 O O . HIS A 1 197 ? -12.062 -11.664 -0.36 1 97.06 197 HIS A O 1
ATOM 1596 N N . HIS A 1 198 ? -11.609 -9.547 0.278 1 97.69 198 HIS A N 1
ATOM 1597 C CA . HIS A 1 198 ? -10.508 -9.414 -0.669 1 97.69 198 HIS A CA 1
ATOM 1598 C C . HIS A 1 198 ? -9.352 -10.344 -0.312 1 97.69 198 HIS A C 1
ATOM 1600 O O . HIS A 1 198 ? -8.711 -10.914 -1.197 1 97.69 198 HIS A O 1
ATOM 1606 N N . TYR A 1 199 ? -9.086 -10.516 1.02 1 97.81 199 TYR A N 1
ATOM 1607 C CA . TYR A 1 199 ? -8.039 -11.438 1.439 1 97.81 199 TYR A CA 1
ATOM 1608 C C . TYR A 1 199 ? -8.359 -12.867 1.003 1 97.81 199 TYR A C 1
ATOM 1610 O O . TYR A 1 199 ? -7.496 -13.57 0.476 1 97.81 199 TYR A O 1
ATOM 1618 N N . VAL A 1 200 ? -9.547 -13.258 1.234 1 98.19 200 VAL A N 1
ATOM 1619 C CA . VAL A 1 200 ? -9.984 -14.602 0.882 1 98.19 200 VAL A CA 1
ATOM 1620 C C . VAL A 1 200 ? -9.898 -14.797 -0.629 1 98.19 200 VAL A C 1
ATOM 1622 O O . VAL A 1 200 ? -9.438 -15.836 -1.103 1 98.19 200 VAL A O 1
ATOM 1625 N N . SER A 1 201 ? -10.344 -13.82 -1.36 1 97.81 201 SER A N 1
ATOM 1626 C CA . SER A 1 201 ? -10.289 -13.883 -2.816 1 97.81 201 SER A CA 1
ATOM 1627 C C . SER A 1 201 ? -8.852 -13.984 -3.316 1 97.81 201 SER A C 1
ATOM 1629 O O . SER A 1 201 ? -8.57 -14.68 -4.293 1 97.81 201 SER A O 1
ATOM 1631 N N . MET A 1 202 ? -7.938 -13.289 -2.65 1 98.12 202 MET A N 1
ATOM 1632 C CA . MET A 1 202 ? -6.52 -13.391 -2.996 1 98.12 202 MET A CA 1
ATOM 1633 C C . MET A 1 202 ? -6.016 -14.812 -2.781 1 98.12 202 MET A C 1
ATOM 1635 O O . MET A 1 202 ? -5.246 -15.336 -3.592 1 98.12 202 MET A O 1
ATOM 1639 N N . ALA A 1 203 ? -6.453 -15.406 -1.707 1 97.88 203 ALA A N 1
ATOM 1640 C CA . ALA A 1 203 ? -6.055 -16.781 -1.431 1 97.88 203 ALA A CA 1
ATOM 1641 C C . ALA A 1 203 ? -6.516 -17.719 -2.541 1 97.88 203 ALA A C 1
ATOM 1643 O O . ALA A 1 203 ? -5.777 -18.625 -2.955 1 97.88 203 ALA A O 1
ATOM 1644 N N . ILE A 1 204 ? -7.723 -17.547 -2.998 1 97.69 204 ILE A N 1
ATOM 1645 C CA . ILE A 1 204 ? -8.25 -18.344 -4.102 1 97.69 204 ILE A CA 1
ATOM 1646 C C . ILE A 1 204 ? -7.391 -18.125 -5.348 1 97.69 204 ILE A C 1
ATOM 1648 O O . ILE A 1 204 ? -7.051 -19.094 -6.047 1 97.69 204 ILE A O 1
ATOM 1652 N N . SER A 1 205 ? -7.027 -16.859 -5.574 1 96.88 205 SER A N 1
ATOM 1653 C CA . SER A 1 205 ? -6.203 -16.531 -6.734 1 96.88 205 SER A CA 1
ATOM 1654 C C . SER A 1 205 ? -4.836 -17.203 -6.648 1 96.88 205 SER A C 1
ATOM 1656 O O . SER A 1 205 ? -4.34 -17.734 -7.641 1 96.88 205 SER A O 1
ATOM 1658 N N . VAL A 1 206 ? -4.266 -17.172 -5.473 1 97.12 206 VAL A N 1
ATOM 1659 C CA . VAL A 1 206 ? -2.965 -17.812 -5.281 1 97.12 206 VAL A CA 1
ATOM 1660 C C . VAL A 1 206 ? -3.086 -19.312 -5.523 1 97.12 206 VAL A C 1
ATOM 1662 O O . VAL A 1 206 ? -2.27 -19.906 -6.238 1 97.12 206 VAL A O 1
ATOM 1665 N N . ALA A 1 207 ? -4.098 -19.969 -4.949 1 96.38 207 ALA A N 1
ATOM 1666 C CA . ALA A 1 207 ? -4.316 -21.406 -5.113 1 96.38 207 ALA A CA 1
ATOM 1667 C C . ALA A 1 207 ? -4.508 -21.766 -6.582 1 96.38 207 ALA A C 1
ATOM 1669 O O . ALA A 1 207 ? -4.055 -22.828 -7.031 1 96.38 207 ALA A O 1
ATOM 1670 N N . THR A 1 208 ? -5.199 -20.938 -7.293 1 95.06 208 THR A N 1
ATOM 1671 C CA . THR A 1 208 ? -5.41 -21.172 -8.719 1 95.06 208 THR A CA 1
ATOM 1672 C C . THR A 1 208 ? -4.121 -20.922 -9.5 1 95.06 208 THR A C 1
ATOM 1674 O O . THR A 1 208 ? -3.816 -21.672 -10.438 1 95.06 208 THR A O 1
ATOM 1677 N N . LEU A 1 209 ? -3.396 -19.922 -9.055 1 95 209 LEU A N 1
ATOM 1678 C CA . LEU A 1 209 ? -2.164 -19.531 -9.734 1 95 209 LEU A CA 1
ATOM 1679 C C . LEU A 1 209 ? -1.142 -20.672 -9.695 1 95 209 LEU A C 1
ATOM 1681 O O . LEU A 1 209 ? -0.498 -20.969 -10.703 1 95 209 LEU A O 1
ATOM 1685 N N . VAL A 1 210 ? -1.006 -21.359 -8.602 1 93.81 210 VAL A N 1
ATOM 1686 C CA . VAL A 1 210 ? 0.031 -22.375 -8.422 1 93.81 210 VAL A CA 1
ATOM 1687 C C . VAL A 1 210 ? -0.483 -23.734 -8.883 1 93.81 210 VAL A C 1
ATOM 1689 O O . VAL A 1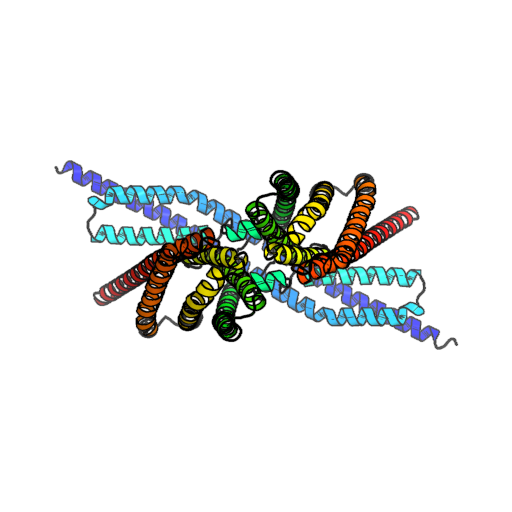 210 ? 0.229 -24.734 -8.805 1 93.81 210 VAL A O 1
ATOM 1692 N N . TRP A 1 211 ? -1.761 -23.75 -9.352 1 92.56 211 TRP A N 1
ATOM 1693 C CA . TRP A 1 211 ? -2.393 -24.969 -9.828 1 92.56 211 TRP A CA 1
ATOM 1694 C C . TRP A 1 211 ? -1.767 -25.438 -11.133 1 92.56 211 TRP A C 1
ATOM 1696 O O . TRP A 1 211 ? -1.732 -24.688 -12.117 1 92.56 211 TRP A O 1
ATOM 1706 N N . HIS A 1 212 ? -1.251 -26.672 -11.203 1 87.69 212 HIS A N 1
ATOM 1707 C CA . HIS A 1 212 ? -0.639 -27.234 -12.406 1 87.69 212 HIS A CA 1
ATOM 1708 C C . HIS A 1 212 ? -1.669 -27.422 -13.516 1 87.69 212 HIS A C 1
ATOM 1710 O O . HIS A 1 212 ? -2.814 -27.781 -13.25 1 87.69 212 HIS A O 1
ATOM 1716 N N . ASP A 1 213 ? -1.146 -27.219 -14.766 1 88.38 213 ASP A N 1
ATOM 1717 C CA . ASP A 1 213 ? -2.023 -27.344 -15.93 1 88.38 213 ASP A CA 1
ATOM 1718 C C . ASP A 1 213 ? -2.355 -28.812 -16.203 1 88.38 213 ASP A C 1
ATOM 1720 O O . ASP A 1 213 ? -1.676 -29.469 -17 1 88.38 213 ASP A O 1
ATOM 1724 N N . GLY A 1 214 ? -3.373 -29.344 -15.586 1 88.38 214 GLY A N 1
ATOM 1725 C CA . GLY A 1 214 ? -3.867 -30.703 -15.758 1 88.38 214 GLY A CA 1
ATOM 1726 C C . GLY A 1 214 ? -5.367 -30.766 -15.977 1 88.38 214 GLY A C 1
ATOM 1727 O O . GLY A 1 214 ? -6.02 -29.734 -16.172 1 88.38 214 GLY A O 1
ATOM 1728 N N . PRO A 1 215 ? -5.824 -31.938 -16.047 1 89.25 215 PRO A N 1
ATOM 1729 C CA . PRO A 1 215 ? -7.254 -32.094 -16.312 1 89.25 215 PRO A CA 1
ATOM 1730 C C . PRO A 1 215 ? -8.133 -31.422 -15.273 1 89.25 215 PRO A C 1
ATOM 1732 O O . PRO A 1 215 ? -9.188 -30.875 -15.609 1 89.25 215 PRO A O 1
ATOM 1735 N N . GLY A 1 216 ? -7.742 -31.516 -14.016 1 91.31 216 GLY A N 1
ATOM 1736 C CA . GLY A 1 216 ? -8.508 -30.859 -12.969 1 91.31 216 GLY A CA 1
ATOM 1737 C C . GLY A 1 216 ? -8.555 -29.359 -13.117 1 91.31 216 GLY A C 1
ATOM 1738 O O . GLY A 1 216 ? -9.609 -28.75 -12.961 1 91.31 216 GLY A O 1
ATOM 1739 N N . TYR A 1 217 ? -7.438 -28.828 -13.414 1 91.44 217 TYR A N 1
ATOM 1740 C CA . TYR A 1 217 ? -7.344 -27.391 -13.625 1 91.44 217 TYR A CA 1
ATOM 1741 C C . TYR A 1 217 ? -8.227 -26.953 -14.797 1 91.44 217 TYR A C 1
ATOM 1743 O O . TYR A 1 217 ? -8.945 -25.969 -14.695 1 91.44 217 TYR A O 1
ATOM 1751 N N . ARG A 1 218 ? -8.164 -27.656 -15.867 1 89.19 218 ARG A N 1
ATOM 1752 C CA . ARG A 1 218 ? -8.938 -27.312 -17.047 1 89.19 218 ARG A CA 1
ATOM 1753 C C . ARG A 1 218 ? -10.438 -27.406 -16.781 1 89.19 218 ARG A C 1
ATOM 1755 O O . ARG A 1 218 ? -11.219 -26.578 -17.266 1 89.19 218 ARG A O 1
ATOM 1762 N N . TRP A 1 219 ? -10.773 -28.406 -16.047 1 90.06 219 TRP A N 1
ATOM 1763 C CA . TRP A 1 219 ? -12.172 -28.531 -15.648 1 90.06 219 TRP A CA 1
ATOM 1764 C C . TRP A 1 219 ? -12.602 -27.344 -14.805 1 90.06 219 TRP A C 1
ATOM 1766 O O . TRP A 1 219 ? -13.68 -26.781 -15.016 1 90.06 219 TRP A O 1
ATOM 1776 N N . PHE A 1 220 ? -11.781 -26.969 -13.867 1 91.25 220 PHE A N 1
ATOM 1777 C CA . PHE A 1 220 ? -12.055 -25.859 -12.969 1 91.25 220 PHE A CA 1
ATOM 1778 C C . PHE A 1 220 ? -12.219 -24.562 -13.75 1 91.25 220 PHE A C 1
ATOM 1780 O O . PHE A 1 220 ? -13.172 -23.812 -13.531 1 91.25 220 PHE A O 1
ATOM 1787 N N . ILE A 1 221 ? -11.305 -24.234 -14.633 1 87.44 221 ILE A N 1
ATOM 1788 C CA . ILE A 1 221 ? -11.312 -23 -15.383 1 87.44 221 ILE A CA 1
ATOM 1789 C C . ILE A 1 221 ? -12.578 -22.922 -16.234 1 87.44 221 ILE A C 1
ATOM 1791 O O . ILE A 1 221 ? -13.188 -21.859 -16.375 1 87.44 221 ILE A O 1
ATOM 1795 N N . GLY A 1 222 ? -12.969 -23.984 -16.781 1 83.88 222 GLY A N 1
ATOM 1796 C CA . GLY A 1 222 ? -14.172 -24.016 -17.609 1 83.88 222 GLY A CA 1
ATOM 1797 C C . GLY A 1 222 ? -15.43 -23.688 -16.828 1 83.88 222 GLY A C 1
ATOM 1798 O O . GLY A 1 222 ? -16.359 -23.078 -17.375 1 83.88 222 GLY A O 1
ATOM 1799 N N . ASN A 1 223 ? -15.461 -23.984 -15.578 1 84.12 223 ASN A N 1
ATOM 1800 C CA . ASN A 1 223 ? -16.656 -23.781 -14.766 1 84.12 223 ASN A CA 1
ATOM 1801 C C . ASN A 1 223 ? -16.547 -22.484 -13.945 1 84.12 223 ASN A C 1
ATOM 1803 O O . ASN A 1 223 ? -17.5 -21.703 -13.891 1 84.12 223 ASN A O 1
ATOM 1807 N N . ALA A 1 224 ? -15.445 -22.281 -13.391 1 85.25 224 ALA A N 1
ATOM 1808 C CA . ALA A 1 224 ? -15.242 -21.125 -12.531 1 85.25 224 ALA A CA 1
ATOM 1809 C C . ALA A 1 224 ? -15.273 -19.828 -13.336 1 85.25 224 ALA A C 1
ATOM 1811 O O . ALA A 1 224 ? -15.711 -18.781 -12.836 1 85.25 224 ALA A O 1
ATOM 1812 N N . THR A 1 225 ? -14.836 -19.922 -14.594 1 86.12 225 THR A N 1
ATOM 1813 C CA . THR A 1 225 ? -14.797 -18.75 -15.453 1 86.12 225 THR A CA 1
ATOM 1814 C C . THR A 1 225 ? -16.203 -18.203 -15.68 1 86.12 225 THR A C 1
ATOM 1816 O O . THR A 1 225 ? -16.406 -17 -15.742 1 86.12 225 THR A O 1
ATOM 1819 N N . LYS A 1 226 ? -17.156 -19.031 -15.75 1 88.69 226 LYS A N 1
ATOM 1820 C CA . LYS A 1 226 ? -18.547 -18.594 -15.914 1 88.69 226 LYS A CA 1
ATOM 1821 C C . LYS A 1 226 ? -19.031 -17.828 -14.695 1 88.69 226 LYS A C 1
ATOM 1823 O O . LYS A 1 226 ? -19.688 -16.797 -14.836 1 88.69 226 LYS A O 1
ATOM 1828 N N . LEU A 1 227 ? -18.719 -18.359 -13.594 1 91.62 227 LEU A N 1
ATOM 1829 C CA . LEU A 1 227 ? -19.078 -17.672 -12.367 1 91.62 227 LEU A CA 1
ATOM 1830 C C . LEU A 1 227 ? -18.391 -16.312 -12.273 1 91.62 227 LEU A C 1
ATOM 1832 O O . LEU A 1 227 ? -18.984 -15.336 -11.812 1 91.62 227 LEU A O 1
ATOM 1836 N N . MET A 1 228 ? -17.203 -16.25 -12.727 1 92.69 228 MET A N 1
ATOM 1837 C CA . MET A 1 228 ? -16.453 -15 -12.664 1 92.69 228 MET A CA 1
ATOM 1838 C C . MET A 1 228 ? -17.062 -13.945 -13.586 1 92.69 228 MET A C 1
ATOM 1840 O O . MET A 1 228 ? -17.109 -12.766 -13.234 1 92.69 228 MET A O 1
ATOM 1844 N N . ILE A 1 229 ? -17.469 -14.375 -14.688 1 93.44 229 ILE A N 1
ATOM 1845 C CA . ILE A 1 229 ? -18.141 -13.453 -15.602 1 93.44 229 ILE A CA 1
ATOM 1846 C C . ILE A 1 229 ? -19.422 -12.922 -14.969 1 93.44 229 ILE A C 1
ATOM 1848 O O . ILE A 1 229 ? -19.672 -11.719 -14.984 1 93.44 229 ILE A O 1
ATOM 1852 N N . TRP A 1 230 ? -20.188 -13.805 -14.469 1 94.5 230 TRP A N 1
ATOM 1853 C CA . TRP A 1 230 ? -21.406 -13.414 -13.758 1 94.5 230 TRP A CA 1
ATOM 1854 C C . TRP A 1 230 ? -21.094 -12.422 -12.648 1 94.5 230 TRP A C 1
ATOM 1856 O O . TRP A 1 230 ? -21.719 -11.367 -12.555 1 94.5 230 TRP A O 1
ATOM 1866 N N . GLN A 1 231 ? -20.156 -12.758 -11.859 1 94.12 231 GLN A N 1
ATOM 1867 C CA . GLN A 1 231 ? -19.766 -11.891 -10.758 1 94.12 231 GLN A CA 1
ATOM 1868 C C . GLN A 1 231 ? -19.344 -10.508 -11.258 1 94.12 231 GLN A C 1
ATOM 1870 O O . GLN A 1 231 ? -19.641 -9.492 -10.633 1 94.12 231 GLN A O 1
ATOM 1875 N N . GLY A 1 232 ? -18.594 -10.508 -12.32 1 94.38 232 GLY A N 1
ATOM 1876 C CA . GLY A 1 232 ? -18.188 -9.242 -12.914 1 94.38 232 GLY A CA 1
ATOM 1877 C C . GLY A 1 232 ? -19.375 -8.391 -13.344 1 94.38 232 GLY A C 1
ATOM 1878 O O . GLY A 1 232 ? -19.359 -7.168 -13.148 1 94.38 232 GLY A O 1
ATOM 1879 N N . LEU A 1 233 ? -20.344 -8.969 -13.859 1 93.94 233 LEU A N 1
ATOM 1880 C CA . LEU A 1 233 ? -21.547 -8.25 -14.289 1 93.94 233 LEU A CA 1
ATOM 1881 C C . LEU A 1 233 ? -22.266 -7.648 -13.086 1 93.94 233 LEU A C 1
ATOM 1883 O O . LEU A 1 233 ? -22.703 -6.496 -13.133 1 93.94 233 LEU A O 1
ATOM 1887 N N . ILE A 1 234 ? -22.328 -8.422 -12.055 1 93.25 234 ILE A N 1
ATOM 1888 C CA . ILE A 1 234 ? -22.984 -7.926 -10.844 1 93.25 234 ILE A CA 1
ATOM 1889 C C . ILE A 1 234 ? -22.156 -6.785 -10.242 1 93.25 234 ILE A C 1
ATOM 1891 O O . ILE A 1 234 ? -22.719 -5.797 -9.766 1 93.25 234 ILE A O 1
ATOM 1895 N N . MET A 1 235 ? -20.875 -6.996 -10.289 1 93.06 235 MET A N 1
ATOM 1896 C CA . MET A 1 235 ? -19.984 -5.957 -9.781 1 93.06 235 MET A CA 1
ATOM 1897 C C . MET A 1 235 ? -20.172 -4.656 -10.555 1 93.06 235 MET A C 1
ATOM 1899 O O . MET A 1 235 ? -20.047 -3.568 -9.984 1 93.06 235 MET A O 1
ATOM 1903 N N . LEU A 1 236 ? -20.422 -4.742 -11.82 1 90.5 236 LEU A N 1
ATOM 1904 C CA . LEU A 1 236 ? -20.688 -3.561 -12.641 1 90.5 236 LEU A CA 1
ATOM 1905 C C . LEU A 1 236 ? -21.906 -2.809 -12.133 1 90.5 236 LEU A C 1
ATOM 1907 O O . LEU A 1 236 ? -21.875 -1.585 -11.992 1 90.5 236 LEU A O 1
ATOM 1911 N N . PHE A 1 237 ? -22.875 -3.559 -11.836 1 88.5 237 PHE A N 1
ATOM 1912 C CA . PHE A 1 237 ? -24.094 -2.965 -11.289 1 88.5 237 PHE A CA 1
ATOM 1913 C C . PHE A 1 237 ? -23.828 -2.35 -9.922 1 88.5 237 PHE A C 1
ATOM 1915 O O . PHE A 1 237 ? -24.312 -1.255 -9.625 1 88.5 237 PHE A O 1
ATOM 1922 N N . GLN A 1 238 ? -23.125 -3.025 -9.156 1 87.88 238 GLN A N 1
ATOM 1923 C CA . GLN A 1 238 ? -22.812 -2.561 -7.816 1 87.88 238 GLN A CA 1
ATOM 1924 C C . GLN A 1 238 ? -22 -1.263 -7.859 1 87.88 238 GLN A C 1
ATOM 1926 O O . GLN A 1 238 ? -22.281 -0.33 -7.102 1 87.88 238 GLN A O 1
ATOM 1931 N N . THR A 1 239 ? -21.031 -1.267 -8.719 1 86.25 239 THR A N 1
ATOM 1932 C CA . THR A 1 239 ? -20.188 -0.091 -8.836 1 86.25 239 THR A CA 1
ATOM 1933 C C . THR A 1 239 ? -20.984 1.117 -9.312 1 86.25 239 THR A C 1
ATOM 1935 O O . THR A 1 239 ? -20.781 2.234 -8.836 1 86.25 239 THR A O 1
ATOM 1938 N N . GLN A 1 240 ? -21.875 0.95 -10.195 1 83.69 240 GLN A N 1
ATOM 1939 C CA . GLN A 1 240 ? -22.719 2.031 -10.68 1 83.69 240 GLN A CA 1
ATOM 1940 C C . GLN A 1 240 ? -23.609 2.564 -9.562 1 83.69 240 GLN A C 1
ATOM 1942 O O . GLN A 1 240 ? -23.781 3.777 -9.422 1 83.69 240 GLN A O 1
ATOM 1947 N N . TYR A 1 241 ? -24.062 1.677 -8.828 1 82.25 241 TYR A N 1
ATOM 1948 C CA . TYR A 1 241 ? -24.891 2.062 -7.688 1 82.25 241 TYR A CA 1
ATOM 1949 C C . TYR A 1 241 ? -24.094 2.893 -6.691 1 82.25 241 TYR A C 1
ATOM 1951 O O . TYR A 1 241 ? -24.547 3.941 -6.234 1 82.25 241 TYR A O 1
ATOM 1959 N N . GLN A 1 242 ? -22.969 2.422 -6.324 1 81.06 242 GLN A N 1
ATOM 1960 C CA . GLN A 1 242 ? -22.125 3.096 -5.34 1 81.06 242 GLN A CA 1
ATOM 1961 C C . GLN A 1 242 ? -21.688 4.469 -5.836 1 81.06 242 GLN A C 1
ATOM 1963 O O . GLN A 1 242 ? -21.672 5.434 -5.066 1 81.06 242 GLN A O 1
ATOM 1968 N N . LYS A 1 243 ? -21.328 4.52 -7.074 1 81.12 243 LYS A N 1
ATOM 1969 C CA . LYS A 1 243 ? -20.906 5.789 -7.66 1 81.12 243 LYS A CA 1
ATOM 1970 C C . LYS A 1 243 ? -22.047 6.801 -7.633 1 81.12 243 LYS A C 1
ATOM 1972 O O . LYS A 1 243 ? -21.844 7.973 -7.301 1 81.12 243 LYS A O 1
ATOM 1977 N N . SER A 1 244 ? -23.203 6.363 -8.008 1 78.94 244 SER A N 1
ATOM 1978 C CA . SER A 1 244 ? -24.375 7.234 -7.996 1 78.94 244 SER A CA 1
ATOM 1979 C C . SER A 1 244 ? -24.672 7.758 -6.594 1 78.94 244 SER A C 1
ATOM 1981 O O . SER A 1 244 ? -24.938 8.945 -6.414 1 78.94 244 SER A O 1
ATOM 1983 N N . ARG A 1 245 ? -24.5 6.914 -5.695 1 77.38 245 ARG A N 1
ATOM 1984 C CA . ARG A 1 245 ? -24.734 7.297 -4.309 1 77.38 245 ARG A CA 1
ATOM 1985 C C . ARG A 1 245 ? -23.688 8.305 -3.834 1 77.38 245 ARG A C 1
ATOM 1987 O O . ARG A 1 245 ? -24.016 9.25 -3.109 1 77.38 245 ARG A O 1
ATOM 1994 N N . HIS A 1 246 ? -22.5 8.039 -4.203 1 76.94 246 HIS A N 1
ATOM 1995 C CA . HIS A 1 246 ? -21.406 8.945 -3.828 1 76.94 246 HIS A CA 1
ATOM 1996 C C . HIS A 1 246 ? -21.625 10.336 -4.414 1 76.94 246 HIS A C 1
ATOM 1998 O O . HIS A 1 246 ? -21.453 11.336 -3.717 1 76.94 246 HIS A O 1
ATOM 2004 N N . TYR A 1 247 ? -22.078 10.438 -5.613 1 72.44 247 TYR A N 1
ATOM 2005 C CA . TYR A 1 247 ? -22.297 11.719 -6.273 1 72.44 247 TYR A CA 1
ATOM 2006 C C . TYR A 1 247 ? -23.469 12.461 -5.645 1 72.44 247 TYR A C 1
ATOM 2008 O O . TYR A 1 247 ? -23.422 13.688 -5.5 1 72.44 247 TYR A O 1
ATOM 2016 N N . VAL A 1 248 ? -24.438 11.758 -5.277 1 72.38 248 VAL A N 1
ATOM 2017 C CA . VAL A 1 248 ? -25.578 12.367 -4.613 1 72.38 248 VAL A CA 1
ATOM 2018 C C . VAL A 1 248 ? -25.156 12.945 -3.264 1 72.38 248 VAL A C 1
ATOM 2020 O O . VAL A 1 248 ? -25.516 14.07 -2.924 1 72.38 248 VAL A O 1
ATOM 2023 N N . ARG A 1 249 ? -24.359 12.242 -2.566 1 70.56 249 ARG A N 1
ATOM 2024 C CA . ARG A 1 249 ? -23.891 12.688 -1.257 1 70.56 249 ARG A CA 1
ATOM 2025 C C . ARG A 1 249 ? -22.984 13.906 -1.385 1 70.56 249 ARG A C 1
ATOM 2027 O O . ARG A 1 249 ? -23.047 14.828 -0.571 1 70.56 249 ARG A O 1
ATOM 2034 N N . MET A 1 250 ? -22.141 13.828 -2.35 1 69.12 250 MET A N 1
ATOM 2035 C CA . MET A 1 250 ? -21.234 14.953 -2.59 1 69.12 250 MET A CA 1
ATOM 2036 C C . MET A 1 250 ? -22.031 16.219 -2.93 1 69.12 250 MET A C 1
ATOM 2038 O O . MET A 1 250 ? -21.688 17.312 -2.48 1 69.12 250 MET A O 1
ATOM 2042 N N . SER A 1 251 ? -23.062 16.047 -3.68 1 67 251 SER A N 1
ATOM 2043 C CA . SER A 1 251 ? -23.906 17.188 -4.074 1 67 251 SER A CA 1
ATOM 2044 C C . SER A 1 251 ? -24.672 17.734 -2.887 1 67 251 SER A C 1
ATOM 2046 O O . SER A 1 251 ? -24.844 18.953 -2.764 1 67 251 SER A O 1
ATOM 2048 N N . LEU A 1 252 ? -25.047 16.797 -2.053 1 59.81 252 LEU A N 1
ATOM 2049 C CA . LEU A 1 252 ? -25.797 17.188 -0.864 1 59.81 252 LEU A CA 1
ATOM 2050 C C . LEU A 1 252 ? -24.875 17.844 0.163 1 59.81 252 LEU A C 1
ATOM 2052 O O . LEU A 1 252 ? -25.266 18.766 0.864 1 59.81 252 LEU A O 1
ATOM 2056 N N . GLY A 1 253 ? -23.719 17.094 0.386 1 53.09 253 GLY A N 1
ATOM 2057 C CA . GLY A 1 253 ? -22.734 17.688 1.288 1 53.09 253 GLY A CA 1
ATOM 2058 C C . GLY A 1 253 ? -22.297 19.078 0.862 1 53.09 253 GLY A C 1
ATOM 2059 O O . GLY A 1 253 ? -22.141 19.969 1.698 1 53.09 253 GLY A O 1
ATOM 2060 N N . LYS A 1 254 ? -22.047 19.188 -0.419 1 50.31 254 LYS A N 1
ATOM 2061 C CA . LYS A 1 254 ? -21.75 20.516 -0.951 1 50.31 254 LYS A CA 1
ATOM 2062 C C . LYS A 1 254 ? -22.922 21.469 -0.744 1 50.31 254 LYS A C 1
ATOM 2064 O O . LYS A 1 254 ? -22.734 22.656 -0.473 1 50.31 254 LYS A O 1
ATOM 2069 N N . ALA A 1 255 ? -24.219 20.859 -0.948 1 43.78 255 ALA A N 1
ATOM 2070 C CA . ALA A 1 255 ? -25.422 21.656 -0.705 1 43.78 255 ALA A CA 1
ATOM 2071 C C . ALA A 1 255 ? -25.594 21.969 0.781 1 43.78 255 ALA A C 1
ATOM 2073 O O . ALA A 1 255 ? -26.078 23.031 1.152 1 43.78 255 ALA A O 1
ATOM 2074 N N . GLY A 1 256 ? -25.5 20.953 1.623 1 42.16 256 GLY A N 1
ATOM 2075 C CA . GLY A 1 256 ? -25.609 21.203 3.053 1 42.16 256 GLY A CA 1
ATOM 2076 C C . GLY A 1 256 ? -24.656 22.281 3.543 1 42.16 256 GLY A C 1
ATOM 2077 O O . GLY A 1 256 ? -24.906 22.906 4.582 1 42.16 256 GLY A O 1
ATOM 2078 N N . GLU A 1 257 ? -23.359 22.406 3.123 1 39.62 257 GLU A N 1
ATOM 2079 C CA . GLU A 1 257 ? -22.625 23.609 3.475 1 39.62 257 GLU A CA 1
ATOM 2080 C C . GLU A 1 257 ? -23.375 24.859 3.039 1 39.62 257 GLU A C 1
ATOM 2082 O O . GLU A 1 257 ? -23.297 25.906 3.691 1 39.62 257 GLU A O 1
ATOM 2087 N N . LEU A 1 258 ? -24.047 24.891 1.881 1 35.34 258 LEU A N 1
ATOM 2088 C CA . LEU A 1 258 ? -24.859 26.031 1.477 1 35.34 258 LEU A CA 1
ATOM 2089 C C . LEU A 1 258 ? -26.297 25.891 1.964 1 35.34 258 LEU A C 1
ATOM 2091 O O . LEU A 1 258 ? -26.891 26.844 2.459 1 35.34 258 LEU A O 1
ATOM 2095 N N . ASP A 1 259 ? -27.375 25.188 1.267 1 35.88 259 ASP A N 1
ATOM 2096 C CA . ASP A 1 259 ? -28.828 25.141 1.449 1 35.88 259 ASP A CA 1
ATOM 2097 C C . ASP A 1 259 ? -29.234 24 2.385 1 35.88 259 ASP A C 1
ATOM 2099 O O . ASP A 1 259 ? -28.516 23.016 2.51 1 35.88 259 ASP A O 1
ATOM 2103 N N . VAL A 1 260 ? -30.219 24.234 3.416 1 35.78 260 VAL A N 1
ATOM 2104 C CA . VAL A 1 260 ? -31.078 23.359 4.227 1 35.78 260 VAL A CA 1
ATOM 2105 C C . VAL A 1 260 ? -31.453 22.125 3.43 1 35.78 260 VAL A C 1
ATOM 2107 O O . VAL A 1 260 ? -31.984 22.234 2.318 1 35.78 260 VAL A O 1
ATOM 2110 N N . PRO A 1 261 ? -31.016 20.922 3.695 1 35.47 261 PRO A N 1
ATOM 2111 C CA . PRO A 1 261 ? -31.469 19.719 2.992 1 35.47 261 PRO A CA 1
ATOM 2112 C C . PRO A 1 261 ? -32.969 19.672 2.795 1 35.47 261 PRO A C 1
ATOM 2114 O O . PRO A 1 261 ? -33.719 19.828 3.756 1 35.47 261 PRO A O 1
ATOM 2117 N N . SER A 1 262 ? -33.688 20.203 1.763 1 34.28 262 SER A N 1
ATOM 2118 C CA . SER A 1 262 ? -35.062 19.766 1.563 1 34.28 262 SER A CA 1
ATOM 2119 C C . SER A 1 262 ? -35.188 18.266 1.751 1 34.28 262 SER A C 1
ATOM 2121 O O . SER A 1 262 ? -34.406 17.484 1.217 1 34.28 262 SER A O 1
ATOM 2123 N N . SER A 1 263 ? -35.906 17.672 2.791 1 35.12 263 SER A N 1
ATOM 2124 C CA . SER A 1 263 ? -36.375 16.359 3.236 1 35.12 263 SER A CA 1
ATOM 2125 C C . SER A 1 263 ? -36.656 15.43 2.053 1 35.12 263 SER A C 1
ATOM 2127 O O . SER A 1 263 ? -36.469 14.219 2.158 1 35.12 263 SER A O 1
ATOM 2129 N N . GLU A 1 264 ? -37.344 15.906 1.013 1 35.81 264 GLU A N 1
ATOM 2130 C CA . GLU A 1 264 ? -37.938 15.188 -0.111 1 35.81 264 GLU A CA 1
ATOM 2131 C C . GLU A 1 264 ? -36.844 14.594 -1.013 1 35.81 264 GLU A C 1
ATOM 2133 O O . GLU A 1 264 ? -37.062 13.555 -1.641 1 35.81 264 GLU A O 1
ATOM 2138 N N . THR A 1 265 ? -35.875 15.289 -1.289 1 36.84 265 THR A N 1
ATOM 2139 C CA . THR A 1 265 ? -34.875 14.906 -2.299 1 36.84 265 THR A CA 1
ATOM 2140 C C . THR A 1 265 ? -34.031 13.742 -1.812 1 36.84 265 THR A C 1
ATOM 2142 O O . THR A 1 265 ? -33.312 13.117 -2.596 1 36.84 265 THR A O 1
ATOM 2145 N N . LEU A 1 266 ? -33.938 13.508 -0.449 1 39.34 266 LEU A N 1
ATOM 2146 C CA . LEU A 1 266 ? -33.094 12.516 0.199 1 39.34 266 LEU A CA 1
ATOM 2147 C C . LEU A 1 266 ? -33.719 11.125 0.111 1 39.34 266 LEU A C 1
ATOM 2149 O O . LEU A 1 266 ? -33.062 10.125 0.446 1 39.34 266 LEU A O 1
ATOM 2153 N N . VAL A 1 267 ? -35.094 11.078 0.04 1 38.72 267 VAL A N 1
ATOM 2154 C CA . VAL A 1 267 ? -35.812 9.812 0.029 1 38.72 267 VAL A CA 1
ATOM 2155 C C . VAL A 1 267 ? -35.688 9.164 -1.348 1 38.72 267 VAL A C 1
ATOM 2157 O O . VAL A 1 267 ? -36.562 8.391 -1.753 1 38.72 267 VAL A O 1
ATOM 2160 N N . GLU A 1 268 ? -35.25 9.695 -2.318 1 40.38 268 GLU A N 1
ATOM 2161 C CA . GLU A 1 268 ? -35.281 8.844 -3.5 1 40.38 268 GLU A CA 1
ATOM 2162 C C . GLU A 1 268 ? -34.875 7.414 -3.166 1 40.38 268 GLU A C 1
ATOM 2164 O O . GLU A 1 268 ? -33.75 7.188 -2.707 1 40.38 268 GLU A O 1
ATOM 2169 N N . LYS A 1 269 ? -35.781 6.48 -2.74 1 44.94 269 LYS A N 1
ATOM 2170 C CA . LYS A 1 269 ? -35.75 5.027 -2.605 1 44.94 269 LYS A CA 1
ATOM 2171 C C . LYS A 1 269 ? -34.781 4.406 -3.604 1 44.94 269 LYS A C 1
ATOM 2173 O O . LYS A 1 269 ? -34.969 4.516 -4.816 1 44.94 269 LYS A O 1
ATOM 2178 N N . PRO A 1 270 ? -33.469 4.215 -3.41 1 51.09 270 PRO A N 1
ATOM 2179 C CA . PRO A 1 270 ? -32.656 3.764 -4.559 1 51.09 270 PRO A CA 1
ATOM 2180 C C . PRO A 1 270 ? -33.219 2.492 -5.191 1 51.09 270 PRO A C 1
ATOM 2182 O O . PRO A 1 270 ? -33.188 1.424 -4.578 1 51.09 270 PRO A O 1
ATOM 2185 N N . THR A 1 271 ? -34.344 2.543 -6.02 1 52.91 271 THR A N 1
ATOM 2186 C CA . THR A 1 271 ? -34.844 1.491 -6.898 1 52.91 271 THR A CA 1
ATOM 2187 C C . THR A 1 271 ? -33.719 0.515 -7.262 1 52.91 271 THR A C 1
ATOM 2189 O O . THR A 1 271 ? -33.969 -0.685 -7.406 1 52.91 271 THR A O 1
ATOM 2192 N N . ASN A 1 272 ? -32.5 0.963 -7.176 1 64.88 272 ASN A N 1
ATOM 2193 C CA . ASN A 1 272 ? -31.359 0.186 -7.664 1 64.88 272 ASN A CA 1
ATOM 2194 C C . ASN A 1 272 ? -30.906 -0.853 -6.641 1 64.88 272 ASN A C 1
ATOM 2196 O O . ASN A 1 272 ? -30.516 -1.963 -7.008 1 64.88 272 ASN A O 1
ATOM 2200 N N . LEU A 1 273 ? -31.375 -0.569 -5.402 1 74.81 273 LEU A N 1
ATOM 2201 C CA . LEU A 1 273 ? -31 -1.562 -4.402 1 74.81 273 LEU A CA 1
ATOM 2202 C C . LEU A 1 273 ? -31.953 -2.746 -4.418 1 74.81 273 LEU A C 1
ATOM 2204 O O . LEU A 1 273 ? -31.562 -3.879 -4.137 1 74.81 273 LEU A O 1
ATOM 2208 N N . THR A 1 274 ? -33.125 -2.439 -4.852 1 80.62 274 THR A N 1
ATOM 2209 C CA . THR A 1 274 ? -34.156 -3.479 -4.875 1 80.62 274 THR A CA 1
ATOM 2210 C C . THR A 1 274 ? -33.812 -4.551 -5.906 1 80.62 274 THR A C 1
ATOM 2212 O O . THR A 1 274 ? -34.094 -5.734 -5.688 1 80.62 274 THR A O 1
ATOM 2215 N N . ILE A 1 275 ? -33.188 -4.125 -6.871 1 86.5 275 ILE A N 1
ATOM 2216 C CA . ILE A 1 275 ? -32.812 -5.066 -7.914 1 86.5 275 ILE A CA 1
ATOM 2217 C C . ILE A 1 275 ? -31.453 -5.668 -7.594 1 86.5 275 ILE A C 1
ATOM 2219 O O . ILE A 1 275 ? -31.203 -6.848 -7.848 1 86.5 275 ILE A O 1
ATOM 2223 N N . LEU A 1 276 ? -30.641 -4.953 -7.008 1 89.56 276 LEU A N 1
ATOM 2224 C CA . LEU A 1 276 ? -29.266 -5.367 -6.762 1 89.56 276 LEU A CA 1
ATOM 2225 C C . LEU A 1 276 ? -29.203 -6.441 -5.68 1 89.56 276 LEU A C 1
ATOM 2227 O O . LEU A 1 276 ? -28.453 -7.41 -5.805 1 89.56 276 LEU A O 1
ATOM 2231 N N . VAL A 1 277 ? -30.047 -6.355 -4.699 1 92.75 277 VAL A N 1
ATOM 2232 C CA . VAL A 1 277 ? -29.953 -7.23 -3.533 1 92.75 277 VAL A CA 1
ATOM 2233 C C . VAL A 1 277 ? -30.266 -8.672 -3.941 1 92.75 277 VAL A C 1
ATOM 2235 O O . VAL A 1 277 ? -29.484 -9.586 -3.668 1 92.75 277 VAL A O 1
ATOM 2238 N N . PRO A 1 278 ? -31.391 -8.898 -4.664 1 93.94 278 PRO A N 1
ATOM 2239 C CA . PRO A 1 278 ? -31.641 -10.273 -5.113 1 93.94 278 PRO A CA 1
ATOM 2240 C C . PRO A 1 278 ? -30.531 -10.812 -6.016 1 93.94 278 PRO A C 1
ATOM 2242 O O . PRO A 1 278 ? -30.172 -11.992 -5.934 1 93.94 278 PRO A O 1
ATOM 2245 N N . LEU A 1 279 ? -30 -10.031 -6.859 1 95 279 LEU A N 1
ATOM 2246 C CA . LEU A 1 279 ? -28.922 -10.453 -7.746 1 95 279 LEU A CA 1
ATOM 2247 C C . LEU A 1 279 ? -27.688 -10.82 -6.949 1 95 279 LEU A C 1
ATOM 2249 O O . LEU A 1 279 ? -26.969 -11.766 -7.305 1 95 279 LEU A O 1
ATOM 2253 N N . LEU A 1 280 ? -27.422 -10.117 -5.898 1 95.56 280 LEU A N 1
ATOM 2254 C CA . LEU A 1 280 ? -26.312 -10.43 -5.023 1 95.56 280 LEU A CA 1
ATOM 2255 C C . LEU A 1 280 ? -26.5 -11.789 -4.352 1 95.56 280 LEU A C 1
ATOM 2257 O O . LEU A 1 280 ? -25.594 -12.609 -4.324 1 95.56 280 LEU A O 1
ATOM 2261 N N . TYR A 1 281 ? -27.641 -12.023 -3.922 1 96.75 281 TYR A N 1
ATOM 2262 C CA . TYR A 1 281 ? -27.891 -13.273 -3.215 1 96.75 281 TYR A CA 1
ATOM 2263 C C . TYR A 1 281 ? -27.859 -14.461 -4.172 1 96.75 281 TYR A C 1
ATOM 2265 O O . TYR A 1 281 ? -27.469 -15.562 -3.793 1 96.75 281 TYR A O 1
ATOM 2273 N N . ILE A 1 282 ? -28.25 -14.219 -5.402 1 97.38 282 ILE A N 1
ATOM 2274 C CA . ILE A 1 282 ? -28.062 -15.25 -6.418 1 97.38 282 ILE A CA 1
ATOM 2275 C C . ILE A 1 282 ? -26.578 -15.555 -6.57 1 97.38 282 ILE A C 1
ATOM 2277 O O . ILE A 1 282 ? -26.172 -16.719 -6.645 1 97.38 282 ILE A O 1
ATOM 2281 N N . THR A 1 283 ? -25.781 -14.531 -6.617 1 96.31 283 THR A N 1
ATOM 2282 C CA . THR A 1 283 ? -24.344 -14.695 -6.73 1 96.31 283 THR A CA 1
ATOM 2283 C C . THR A 1 283 ? -23.797 -15.492 -5.551 1 96.31 283 THR A C 1
ATOM 2285 O O . THR A 1 283 ? -22.969 -16.391 -5.73 1 96.31 283 THR A O 1
ATOM 2288 N N . TYR A 1 284 ? -24.281 -15.211 -4.348 1 97.75 284 TYR A N 1
ATOM 2289 C CA . TYR A 1 284 ? -23.812 -15.906 -3.154 1 97.75 284 TYR A CA 1
ATOM 2290 C C . TYR A 1 284 ? -24.203 -17.375 -3.188 1 97.75 284 TYR A C 1
ATOM 2292 O O . TYR A 1 284 ? -23.438 -18.234 -2.775 1 97.75 284 TYR A O 1
ATOM 2300 N N . ALA A 1 285 ? -25.359 -17.625 -3.672 1 97.69 285 ALA A N 1
ATOM 2301 C CA . ALA A 1 285 ? -25.812 -19 -3.83 1 97.69 285 ALA A CA 1
ATOM 2302 C C . ALA A 1 285 ? -24.953 -19.75 -4.84 1 97.69 285 ALA A C 1
ATOM 2304 O O . ALA A 1 285 ? -24.609 -20.922 -4.625 1 97.69 285 ALA A O 1
ATOM 2305 N N . LEU A 1 286 ? -24.672 -19.109 -5.895 1 96.94 286 LEU A N 1
ATOM 2306 C CA . LEU A 1 286 ? -23.812 -19.719 -6.914 1 96.94 286 LEU A CA 1
ATOM 2307 C C . LEU A 1 286 ? -22.422 -19.969 -6.363 1 96.94 286 LEU A C 1
ATOM 2309 O O . LEU A 1 286 ? -21.781 -20.969 -6.719 1 96.94 286 LEU A O 1
ATOM 2313 N N . GLN A 1 287 ? -21.969 -19.109 -5.559 1 96.88 287 GLN A N 1
ATOM 2314 C CA . GLN A 1 287 ? -20.672 -19.312 -4.91 1 96.88 287 GLN A CA 1
ATOM 2315 C C . GLN A 1 287 ? -20.703 -20.562 -4.027 1 96.88 287 GLN A C 1
ATOM 2317 O O . GLN A 1 287 ? -19.781 -21.375 -4.078 1 96.88 287 GLN A O 1
ATOM 2322 N N . LEU A 1 288 ? -21.719 -20.688 -3.264 1 97.62 288 LEU A N 1
ATOM 2323 C CA . LEU A 1 288 ? -21.875 -21.859 -2.404 1 97.62 288 LEU A CA 1
ATOM 2324 C C . LEU A 1 288 ? -22 -23.125 -3.236 1 97.62 288 LEU A C 1
ATOM 2326 O O . LEU A 1 288 ? -21.375 -24.141 -2.912 1 97.62 288 LEU A O 1
ATOM 2330 N N . PHE A 1 289 ? -22.734 -23.031 -4.27 1 96.62 289 PHE A N 1
ATOM 2331 C CA . PHE A 1 289 ? -22.922 -24.172 -5.164 1 96.62 289 PHE A CA 1
ATOM 2332 C C . PHE A 1 289 ? -21.594 -24.578 -5.793 1 96.62 289 PHE A C 1
ATOM 2334 O O . PHE A 1 289 ? -21.234 -25.766 -5.785 1 96.62 289 PHE A O 1
ATOM 2341 N N . THR A 1 290 ? -20.922 -23.641 -6.32 1 95.81 290 THR A N 1
ATOM 2342 C CA . THR A 1 290 ? -19.641 -23.906 -6.961 1 95.81 290 THR A CA 1
ATOM 2343 C C . THR A 1 290 ? -18.641 -24.438 -5.949 1 95.81 290 THR A C 1
ATOM 2345 O O . THR A 1 290 ? -17.906 -25.406 -6.238 1 95.81 290 THR A O 1
ATOM 2348 N N . GLY A 1 291 ? -18.609 -23.828 -4.781 1 96.81 291 GLY A N 1
ATOM 2349 C CA . GLY A 1 291 ? -17.703 -24.297 -3.748 1 96.81 291 GLY A CA 1
ATOM 2350 C C . GLY A 1 291 ? -17.969 -25.734 -3.326 1 96.81 291 GLY A C 1
ATOM 2351 O O . GLY A 1 291 ? -17.047 -26.547 -3.238 1 96.81 291 GLY A O 1
ATOM 2352 N N . THR A 1 292 ? -19.188 -26.062 -3.129 1 97.06 292 THR A N 1
ATOM 2353 C CA . THR A 1 292 ? -19.578 -27.422 -2.732 1 97.06 292 THR A CA 1
ATOM 2354 C C . THR A 1 292 ? -19.266 -28.422 -3.846 1 97.06 292 THR A C 1
ATOM 2356 O O . THR A 1 292 ? -18.797 -29.516 -3.582 1 97.06 292 THR A O 1
ATOM 2359 N N . THR A 1 293 ? -19.547 -28.031 -5.062 1 96.06 293 THR A N 1
ATOM 2360 C CA . THR A 1 293 ? -19.25 -28.875 -6.211 1 96.06 293 THR A CA 1
ATOM 2361 C C . THR A 1 293 ? -17.75 -29.172 -6.285 1 96.06 293 THR A C 1
ATOM 2363 O O . THR A 1 293 ? -17.359 -30.312 -6.555 1 96.06 293 THR A O 1
ATOM 2366 N N . LEU A 1 294 ? -16.953 -28.203 -6.062 1 96.19 294 LEU A N 1
ATOM 2367 C CA . LEU A 1 294 ? -15.516 -28.391 -6.078 1 96.19 294 LEU A CA 1
ATOM 2368 C C . LEU A 1 294 ? -15.086 -29.391 -5.008 1 96.19 294 LEU A C 1
ATOM 2370 O O . LEU A 1 294 ? -14.312 -30.312 -5.285 1 96.19 294 LEU A O 1
ATOM 2374 N N . ILE A 1 295 ? -15.609 -29.25 -3.846 1 96.38 295 ILE A N 1
ATOM 2375 C CA . ILE A 1 295 ? -15.25 -30.141 -2.746 1 96.38 295 ILE A CA 1
ATOM 2376 C C . ILE A 1 295 ? -15.672 -31.578 -3.084 1 96.38 295 ILE A C 1
ATOM 2378 O O . ILE A 1 295 ? -14.898 -32.531 -2.891 1 96.38 295 ILE A O 1
ATOM 2382 N N . LEU A 1 296 ? -16.781 -31.75 -3.709 1 95 296 LEU A N 1
ATOM 2383 C CA . LEU A 1 296 ? -17.312 -33.062 -4.035 1 95 296 LEU A CA 1
ATOM 2384 C C . LEU A 1 296 ? -16.531 -33.688 -5.184 1 95 296 LEU A C 1
ATOM 2386 O O . LEU A 1 296 ? -16.344 -34.906 -5.219 1 95 296 LEU A O 1
ATOM 2390 N N . LYS A 1 297 ? -16.016 -32.906 -6.055 1 94.06 297 LYS A N 1
ATOM 2391 C CA . LYS A 1 297 ? -15.305 -33.406 -7.223 1 94.06 297 LYS A CA 1
ATOM 2392 C C . LYS A 1 297 ? -13.82 -33.562 -6.926 1 94.06 297 LYS A C 1
ATOM 2394 O O . LYS A 1 297 ? -13.055 -33.969 -7.801 1 94.06 297 LYS A O 1
ATOM 2399 N N . SER A 1 298 ? -13.406 -33.312 -5.734 1 93.31 298 SER A N 1
ATOM 2400 C CA . SER A 1 298 ? -11.992 -33.375 -5.371 1 93.31 298 SER A CA 1
ATOM 2401 C C . SER A 1 298 ? -11.43 -34.781 -5.555 1 93.31 298 SER A C 1
ATOM 2403 O O . SER A 1 298 ? -10.25 -34.938 -5.875 1 93.31 298 SER A O 1
ATOM 2405 N N . THR A 1 299 ? -12.234 -35.812 -5.496 1 92.06 299 THR A N 1
ATOM 2406 C CA . THR A 1 299 ? -11.773 -37.188 -5.574 1 92.06 299 THR A CA 1
ATOM 2407 C C . THR A 1 299 ? -11.734 -37.656 -7.023 1 92.06 299 THR A C 1
ATOM 2409 O O . THR A 1 299 ? -11.133 -38.688 -7.324 1 92.06 299 THR A O 1
ATOM 2412 N N . VAL A 1 300 ? -12.352 -36.969 -7.883 1 92.25 300 VAL A N 1
ATOM 2413 C CA . VAL A 1 300 ? -12.398 -37.312 -9.297 1 92.25 300 VAL A CA 1
ATOM 2414 C C . VAL A 1 300 ? -11.047 -37.031 -9.945 1 92.25 300 VAL A C 1
ATOM 2416 O O . VAL A 1 300 ? -10.656 -37.719 -10.898 1 92.25 300 VAL A O 1
ATOM 2419 N N . PHE A 1 301 ? -10.367 -35.969 -9.391 1 90.44 301 PHE A N 1
ATOM 2420 C CA . PHE A 1 301 ? -9.07 -35.594 -9.93 1 90.44 301 PHE A CA 1
ATOM 2421 C C . PHE A 1 301 ? -7.98 -35.719 -8.875 1 90.44 301 PHE A C 1
ATOM 2423 O O . PHE A 1 301 ? -7.582 -34.75 -8.242 1 90.44 301 PHE A O 1
ATOM 2430 N N . PRO A 1 302 ? -7.383 -36.875 -8.742 1 85.12 302 PRO A N 1
ATOM 2431 C CA . PRO A 1 302 ? -6.449 -37.156 -7.648 1 85.12 302 PRO A CA 1
ATOM 2432 C C . PRO A 1 302 ? -5.234 -36.25 -7.66 1 85.12 302 PRO A C 1
ATOM 2434 O O . PRO A 1 302 ? -4.699 -35.906 -6.598 1 85.12 302 PRO A O 1
ATOM 2437 N N . GLY A 1 303 ? -4.766 -35.75 -8.68 1 84.88 303 GLY A N 1
ATOM 2438 C CA . GLY A 1 303 ? -3.59 -34.906 -8.742 1 84.88 303 GLY A CA 1
ATOM 2439 C C . GLY A 1 303 ? -3.869 -33.469 -8.352 1 84.88 303 GLY A C 1
ATOM 2440 O O . GLY A 1 303 ? -2.945 -32.656 -8.227 1 84.88 303 GLY A O 1
ATOM 2441 N N . SER A 1 304 ? -5.16 -33.156 -8.055 1 90.69 304 SER A N 1
ATOM 2442 C CA . SER A 1 304 ? -5.559 -31.797 -7.758 1 90.69 304 SER A CA 1
ATOM 2443 C C . SER A 1 304 ? -6.43 -31.719 -6.508 1 90.69 304 SER A C 1
ATOM 2445 O O . SER A 1 304 ? -7.262 -30.828 -6.375 1 90.69 304 SER A O 1
ATOM 2447 N N . LEU A 1 305 ? -6.262 -32.625 -5.633 1 90.94 305 LEU A N 1
ATOM 2448 C CA . LEU A 1 305 ? -7.121 -32.781 -4.461 1 90.94 305 LEU A CA 1
ATOM 2449 C C . LEU A 1 305 ? -7.078 -31.5 -3.611 1 90.94 305 LEU A C 1
ATOM 2451 O O . LEU A 1 305 ? -8.125 -30.938 -3.266 1 90.94 305 LEU A O 1
ATOM 2455 N N . TRP A 1 306 ? -5.875 -31.047 -3.34 1 91.5 306 TRP A N 1
ATOM 2456 C CA . TRP A 1 306 ? -5.777 -29.938 -2.404 1 91.5 306 TRP A CA 1
ATOM 2457 C C . TRP A 1 306 ? -6.309 -28.656 -3.033 1 91.5 306 TRP A C 1
ATOM 2459 O O . TRP A 1 306 ? -6.922 -27.828 -2.35 1 91.5 306 TRP A O 1
ATOM 2469 N N . ASN A 1 307 ? -6.18 -28.484 -4.316 1 94.62 307 ASN A N 1
ATOM 2470 C CA . ASN A 1 307 ? -6.719 -27.312 -4.992 1 94.62 307 ASN A CA 1
ATOM 2471 C C . ASN A 1 307 ? -8.242 -27.281 -4.914 1 94.62 307 ASN A C 1
ATOM 2473 O O . ASN A 1 307 ? -8.82 -26.25 -4.57 1 94.62 307 ASN A O 1
ATOM 2477 N N . PHE A 1 308 ? -8.844 -28.406 -5.203 1 96.44 308 PHE A N 1
ATOM 2478 C CA . PHE A 1 308 ? -10.297 -28.5 -5.184 1 96.44 308 PHE A CA 1
ATOM 2479 C C . PHE A 1 308 ? -10.844 -28.219 -3.789 1 96.44 308 PHE A C 1
ATOM 2481 O O . PHE A 1 308 ? -11.789 -27.438 -3.633 1 96.44 308 PHE A O 1
ATOM 2488 N N . VAL A 1 309 ? -10.219 -28.734 -2.836 1 97 309 VAL A N 1
ATOM 2489 C CA . VAL A 1 309 ? -10.711 -28.625 -1.466 1 97 309 VAL A CA 1
ATOM 2490 C C . VAL A 1 309 ? -10.508 -27.203 -0.953 1 97 309 VAL A C 1
ATOM 2492 O O . VAL A 1 309 ? -11.422 -26.594 -0.39 1 97 309 VAL A O 1
ATOM 2495 N N . ILE A 1 310 ? -9.352 -26.625 -1.144 1 97.31 310 ILE A N 1
ATOM 2496 C CA . ILE A 1 310 ? -9.039 -25.297 -0.606 1 97.31 310 ILE A CA 1
ATOM 2497 C C . ILE A 1 310 ? -9.891 -24.25 -1.314 1 97.31 310 ILE A C 1
ATOM 2499 O O . ILE A 1 310 ? -10.523 -23.406 -0.666 1 97.31 310 ILE A O 1
ATOM 2503 N N . ILE A 1 311 ? -9.93 -24.297 -2.596 1 97.88 311 ILE A N 1
ATOM 2504 C CA . ILE A 1 311 ? -10.695 -23.297 -3.346 1 97.88 311 ILE A CA 1
ATOM 2505 C C . ILE A 1 311 ? -12.188 -23.469 -3.041 1 97.88 311 ILE A C 1
ATOM 2507 O O . ILE A 1 311 ? -12.898 -22.484 -2.846 1 97.88 311 ILE A O 1
ATOM 2511 N N . GLY A 1 312 ? -12.617 -24.75 -3.021 1 97.81 312 GLY A N 1
ATOM 2512 C CA . GLY A 1 312 ? -14.008 -25 -2.684 1 97.81 312 GLY A CA 1
ATOM 2513 C C . GLY A 1 312 ? -14.391 -24.469 -1.316 1 97.81 312 GLY A C 1
ATOM 2514 O O . GLY A 1 312 ? -15.43 -23.812 -1.168 1 97.81 312 GLY A O 1
ATOM 2515 N N . THR A 1 313 ? -13.578 -24.672 -0.347 1 98.5 313 THR A N 1
ATOM 2516 C CA . THR A 1 313 ? -13.836 -24.219 1.015 1 98.5 313 THR A CA 1
ATOM 2517 C C . THR A 1 313 ? -13.852 -22.703 1.08 1 98.5 313 THR A C 1
ATOM 2519 O O . THR A 1 313 ? -14.727 -22.109 1.718 1 98.5 313 THR A O 1
ATOM 2522 N N . LEU A 1 314 ? -12.945 -22.094 0.419 1 98.56 314 LEU A N 1
ATOM 2523 C CA . LEU A 1 314 ? -12.859 -20.641 0.424 1 98.56 314 LEU A CA 1
ATOM 2524 C C . LEU A 1 314 ? -14.055 -20.031 -0.299 1 98.56 314 LEU A C 1
ATOM 2526 O O . LEU A 1 314 ? -14.562 -18.984 0.112 1 98.56 314 LEU A O 1
ATOM 2530 N N . MET A 1 315 ? -14.492 -20.688 -1.334 1 97.75 315 MET A N 1
ATOM 2531 C CA . MET A 1 315 ? -15.664 -20.188 -2.051 1 97.75 315 MET A CA 1
ATOM 2532 C C . MET A 1 315 ? -16.906 -20.281 -1.181 1 97.75 315 MET A C 1
ATOM 2534 O O . MET A 1 315 ? -17.75 -19.375 -1.196 1 97.75 315 MET A O 1
ATOM 2538 N N . CYS A 1 316 ? -16.984 -21.312 -0.468 1 98.38 316 CYS A N 1
ATOM 2539 C CA . CYS A 1 316 ? -18.109 -21.453 0.463 1 98.38 316 CYS A CA 1
ATOM 2540 C C . CYS A 1 316 ? -18.047 -20.375 1.547 1 98.38 316 CYS A C 1
ATOM 2542 O O . CYS A 1 316 ? -19.062 -19.797 1.907 1 98.38 316 CYS A O 1
ATOM 2544 N N . LEU A 1 317 ? -16.875 -20.125 2.033 1 98.56 317 LEU A N 1
ATOM 2545 C CA . LEU A 1 317 ? -16.688 -19.078 3.023 1 98.56 317 LEU A CA 1
ATOM 2546 C C . LEU A 1 317 ? -17.125 -17.719 2.477 1 98.56 317 LEU A C 1
ATOM 2548 O O . LEU A 1 317 ? -17.781 -16.953 3.184 1 98.56 317 LEU A O 1
ATOM 2552 N N . LEU A 1 318 ? -16.812 -17.469 1.24 1 98.06 318 LEU A N 1
ATOM 2553 C CA . LEU A 1 318 ? -17.219 -16.234 0.604 1 98.06 318 LEU A CA 1
ATOM 2554 C C . LEU A 1 318 ? -18.734 -16.141 0.491 1 98.06 318 LEU A C 1
ATOM 2556 O O . LEU A 1 318 ? -19.328 -15.109 0.806 1 98.06 318 LEU A O 1
ATOM 2560 N N . GLY A 1 319 ? -19.344 -17.234 0.023 1 98.06 319 GLY A N 1
ATOM 2561 C CA . GLY A 1 319 ? -20.781 -17.234 -0.094 1 98.06 319 GLY A CA 1
ATOM 2562 C C . GLY A 1 319 ? -21.484 -16.953 1.219 1 98.06 319 GLY A C 1
ATOM 2563 O O . GLY A 1 319 ? -22.391 -16.109 1.277 1 98.06 319 GLY A O 1
ATOM 2564 N N . VAL A 1 320 ? -21.031 -17.578 2.223 1 98.38 320 VAL A N 1
ATOM 2565 C CA . VAL A 1 320 ? -21.641 -17.406 3.539 1 98.38 320 VAL A CA 1
ATOM 2566 C C . VAL A 1 320 ? -21.328 -16.016 4.086 1 98.38 320 VAL A C 1
ATOM 2568 O O . VAL A 1 320 ? -22.219 -15.305 4.535 1 98.38 320 VAL A O 1
ATOM 2571 N N . GLY A 1 321 ? -20.094 -15.656 4.062 1 98.19 321 GLY A N 1
ATOM 2572 C CA . GLY A 1 321 ? -19.672 -14.359 4.578 1 98.19 321 GLY A CA 1
ATOM 2573 C C . GLY A 1 321 ? -20.359 -13.195 3.879 1 98.19 321 GLY A C 1
ATOM 2574 O O . GLY A 1 321 ? -20.797 -12.25 4.531 1 98.19 321 GLY A O 1
ATOM 2575 N N . ASN A 1 322 ? -20.406 -13.234 2.602 1 97.25 322 ASN A N 1
ATOM 2576 C CA . ASN A 1 322 ? -21.094 -12.195 1.833 1 97.25 322 ASN A CA 1
ATOM 2577 C C . ASN A 1 322 ? -22.578 -12.109 2.186 1 97.25 322 ASN A C 1
ATOM 2579 O O . ASN A 1 322 ? -23.141 -11.023 2.275 1 97.25 322 ASN A O 1
ATOM 2583 N N . SER A 1 323 ? -23.188 -13.234 2.334 1 97.31 323 SER A N 1
ATOM 2584 C CA . SER A 1 323 ? -24.594 -13.281 2.691 1 97.31 323 SER A CA 1
ATOM 2585 C C . SER A 1 323 ? -24.844 -12.625 4.043 1 97.31 323 SER A C 1
ATOM 2587 O O . SER A 1 323 ? -25.75 -11.797 4.176 1 97.31 323 SER A O 1
ATOM 2589 N N . ILE A 1 324 ? -24.047 -12.906 4.988 1 97.12 324 ILE A N 1
ATOM 2590 C CA . ILE A 1 324 ? -24.203 -12.359 6.332 1 97.12 324 ILE A CA 1
ATOM 2591 C C . ILE A 1 324 ? -23.938 -10.859 6.309 1 97.12 324 ILE A C 1
ATOM 2593 O O . ILE A 1 324 ? -24.672 -10.078 6.91 1 97.12 324 ILE A O 1
ATOM 2597 N N . ALA A 1 325 ? -22.906 -10.492 5.652 1 94.56 325 ALA A N 1
ATOM 2598 C CA . ALA A 1 325 ? -22.547 -9.078 5.578 1 94.56 325 ALA A CA 1
ATOM 2599 C C . ALA A 1 325 ? -23.656 -8.266 4.922 1 94.56 325 ALA A C 1
ATOM 2601 O O . ALA A 1 325 ? -24.016 -7.176 5.395 1 94.56 325 ALA A O 1
ATOM 2602 N N . THR A 1 326 ? -24.156 -8.758 3.834 1 93.44 326 THR A N 1
ATOM 2603 C CA . THR A 1 326 ? -25.219 -8.062 3.137 1 93.44 326 THR A CA 1
ATOM 2604 C C . THR A 1 326 ? -26.469 -7.949 4.023 1 93.44 326 THR A C 1
ATOM 2606 O O . THR A 1 326 ? -27.094 -6.898 4.078 1 93.44 326 THR A O 1
ATOM 2609 N N . LEU A 1 327 ? -26.766 -8.945 4.715 1 93.81 327 LEU A N 1
ATOM 2610 C CA . LEU A 1 327 ? -27.906 -8.922 5.641 1 93.81 327 LEU A CA 1
ATOM 2611 C C . LEU A 1 327 ? -27.703 -7.859 6.715 1 93.81 327 LEU A C 1
ATOM 2613 O O . LEU A 1 327 ? -28.641 -7.137 7.066 1 93.81 327 LEU A O 1
ATOM 2617 N N . ARG A 1 328 ? -26.578 -7.77 7.23 1 92.38 328 ARG A N 1
ATOM 2618 C CA . ARG A 1 328 ? -26.266 -6.785 8.258 1 92.38 328 ARG A CA 1
ATOM 2619 C C . ARG A 1 328 ? -26.422 -5.363 7.727 1 92.38 328 ARG A C 1
ATOM 2621 O O . ARG A 1 328 ? -26.953 -4.492 8.422 1 92.38 328 ARG A O 1
ATOM 2628 N N . VAL A 1 329 ? -25.922 -5.164 6.543 1 87.25 329 VAL A N 1
ATOM 2629 C CA . VAL A 1 329 ? -26.047 -3.85 5.926 1 87.25 329 VAL A CA 1
ATOM 2630 C C . VAL A 1 329 ? -27.531 -3.502 5.738 1 87.25 329 VAL A C 1
ATOM 2632 O O . VAL A 1 329 ? -27.953 -2.379 6.02 1 87.25 329 VAL A O 1
ATOM 2635 N N . LEU A 1 330 ? -28.312 -4.438 5.289 1 87.81 330 LEU A N 1
ATOM 2636 C CA . LEU A 1 330 ? -29.734 -4.215 5.059 1 87.81 330 LEU A CA 1
ATOM 2637 C C . LEU A 1 330 ? -30.469 -3.914 6.367 1 87.81 330 LEU A C 1
ATOM 2639 O O . LEU A 1 330 ? -31.328 -3.039 6.418 1 87.81 330 LEU A O 1
ATOM 2643 N N . ARG A 1 331 ? -30.109 -4.562 7.344 1 88.94 331 ARG A N 1
ATOM 2644 C CA . ARG A 1 331 ? -30.703 -4.324 8.648 1 88.94 331 ARG A CA 1
ATOM 2645 C C . ARG A 1 331 ? -30.359 -2.936 9.172 1 88.94 331 ARG A C 1
ATOM 2647 O O . ARG A 1 331 ? -31.219 -2.23 9.703 1 88.94 331 ARG A O 1
ATOM 2654 N N . LYS A 1 332 ? -29.156 -2.568 9.07 1 82.06 332 LYS A N 1
ATOM 2655 C CA . LYS A 1 332 ? -28.719 -1.246 9.508 1 82.06 332 LYS A CA 1
ATOM 2656 C C . LYS A 1 332 ? -29.469 -0.145 8.766 1 82.06 332 LYS A C 1
ATOM 2658 O O . LYS A 1 332 ? -29.922 0.826 9.383 1 82.06 332 LYS A O 1
ATOM 2663 N N . LYS A 1 333 ? -29.594 -0.316 7.527 1 79.19 333 LYS A N 1
ATOM 2664 C CA . LYS A 1 333 ? -30.297 0.678 6.719 1 79.19 333 LYS A CA 1
ATOM 2665 C C . LYS A 1 333 ? -31.781 0.748 7.094 1 79.19 333 LYS A C 1
ATOM 2667 O O . LYS A 1 333 ? -32.375 1.83 7.121 1 79.19 333 LYS A O 1
ATOM 2672 N N . ARG A 1 334 ? -32.312 -0.366 7.332 1 82.5 334 ARG A N 1
ATOM 2673 C CA . ARG A 1 334 ? -33.719 -0.42 7.75 1 82.5 334 ARG A CA 1
ATOM 2674 C C . ARG A 1 334 ? -33.906 0.296 9.086 1 82.5 334 ARG A C 1
ATOM 2676 O O . ARG A 1 334 ? -34.875 1.049 9.25 1 82.5 334 ARG A O 1
ATOM 2683 N N . ASN A 1 335 ? -33 0.075 9.922 1 80.38 335 ASN A N 1
ATOM 2684 C CA . ASN A 1 335 ? -33.062 0.723 11.227 1 80.38 335 ASN A CA 1
ATOM 2685 C C . ASN A 1 335 ? -32.906 2.236 11.109 1 80.38 335 ASN A C 1
ATOM 2687 O O . ASN A 1 335 ? -33.594 2.99 11.797 1 80.38 335 ASN A O 1
ATOM 2691 N N . GLU A 1 336 ? -32.062 2.643 10.32 1 75.25 336 GLU A N 1
ATOM 2692 C CA . GLU A 1 336 ? -31.859 4.074 10.102 1 75.25 336 GLU A CA 1
ATOM 2693 C C . GLU A 1 336 ? -33.094 4.719 9.508 1 75.25 336 GLU A C 1
ATOM 2695 O O . GLU A 1 336 ? -33.469 5.836 9.883 1 75.25 336 GLU A O 1
ATOM 2700 N N . ARG A 1 337 ? -33.75 4.043 8.664 1 75.94 337 ARG A N 1
ATOM 2701 C CA . ARG A 1 337 ? -34.969 4.547 8.055 1 75.94 337 ARG A CA 1
ATOM 2702 C C . ARG A 1 337 ? -36.094 4.633 9.078 1 75.94 337 ARG A C 1
ATOM 2704 O O . ARG A 1 337 ? -36.875 5.602 9.086 1 75.94 337 ARG A O 1
ATOM 2711 N N . ARG A 1 338 ? -36.156 3.703 9.844 1 77.19 338 ARG A N 1
ATOM 2712 C CA . ARG A 1 338 ? -37.156 3.703 10.883 1 77.19 338 ARG A CA 1
ATOM 2713 C C . ARG A 1 338 ? -36.938 4.848 11.867 1 77.19 338 ARG A C 1
ATOM 2715 O O . ARG A 1 338 ? -37.906 5.512 12.281 1 77.19 338 ARG A O 1
ATOM 2722 N N . ALA A 1 339 ? -35.75 5.02 12.188 1 71.38 339 ALA A N 1
ATOM 2723 C CA . ALA A 1 339 ? -35.406 6.098 13.109 1 71.38 339 ALA A CA 1
ATOM 2724 C C . ALA A 1 339 ? -35.719 7.461 12.5 1 71.38 339 ALA A C 1
ATOM 2726 O O . ALA A 1 339 ? -36.25 8.344 13.195 1 71.38 339 ALA A O 1
ATOM 2727 N N . GLN A 1 340 ? -35.438 7.578 11.305 1 73.88 340 GLN A N 1
ATOM 2728 C CA . GLN A 1 340 ? -35.75 8.828 10.617 1 73.88 340 GLN A CA 1
ATOM 2729 C C . GLN A 1 340 ? -37.25 9.062 10.523 1 73.88 340 GLN A C 1
ATOM 2731 O O . GLN A 1 340 ? -37.719 10.188 10.695 1 73.88 340 GLN A O 1
ATOM 2736 N N . SER A 1 341 ? -37.938 8.07 10.242 1 73.5 341 SER A N 1
ATOM 2737 C CA . SER A 1 341 ? -39.406 8.172 10.164 1 73.5 341 SER A CA 1
ATOM 2738 C C . SER A 1 341 ? -40 8.516 11.516 1 73.5 341 SER A C 1
ATOM 2740 O O . SER A 1 341 ? -40.938 9.32 11.594 1 73.5 341 SER A O 1
ATOM 2742 N N . ALA A 1 342 ? -39.438 8.008 12.484 1 72.12 342 ALA A N 1
ATOM 2743 C CA . ALA A 1 342 ? -39.938 8.297 13.836 1 72.12 342 ALA A CA 1
ATOM 2744 C C . ALA A 1 342 ? -39.688 9.75 14.203 1 72.12 342 ALA A C 1
ATOM 2746 O O . ALA A 1 342 ? -40.531 10.398 14.812 1 72.12 342 ALA A O 1
ATOM 2747 N N . ARG A 1 343 ? -38.594 10.211 13.906 1 71.12 343 ARG A N 1
ATOM 2748 C CA . ARG A 1 343 ? -38.25 11.602 14.18 1 71.12 343 ARG A CA 1
ATOM 2749 C C . ARG A 1 343 ? -39.156 12.547 13.414 1 71.12 343 ARG A C 1
ATOM 2751 O O . ARG A 1 343 ? -39.594 13.57 13.953 1 71.12 343 ARG A O 1
ATOM 2758 N N . LEU A 1 344 ? -39.469 12.211 12.203 1 71.56 344 LEU A N 1
ATOM 2759 C CA . LEU A 1 344 ? -40.344 13.031 11.375 1 71.56 344 LEU A CA 1
ATOM 2760 C C . LEU A 1 344 ? -41.75 13.023 11.93 1 71.56 344 LEU A C 1
ATOM 2762 O O . LEU A 1 344 ? -42.438 14.055 11.93 1 71.56 344 LEU A O 1
ATOM 2766 N N . GLN A 1 345 ? -42.25 11.93 12.398 1 71.69 345 GLN A N 1
ATOM 2767 C CA . GLN A 1 345 ? -43.562 11.82 12.992 1 71.69 345 GLN A CA 1
ATOM 2768 C C . GLN A 1 345 ? -43.656 12.633 14.281 1 71.69 345 GLN A C 1
ATOM 2770 O O . GLN A 1 345 ? -44.688 13.281 14.539 1 71.69 345 GLN A O 1
ATOM 2775 N N . GLU A 1 346 ? -42.594 12.625 15.062 1 69.19 346 GLU A N 1
ATOM 2776 C CA . GLU A 1 346 ? -42.562 13.398 16.297 1 69.19 346 GLU A CA 1
ATOM 2777 C C . GLU A 1 346 ? -42.594 14.898 16.016 1 69.19 346 GLU A C 1
ATOM 2779 O O . GLU A 1 346 ? -43.25 15.656 16.734 1 69.19 346 GLU A O 1
ATOM 2784 N N . GLN A 1 347 ? -41.969 15.289 15.031 1 63.88 347 GLN A N 1
ATOM 2785 C CA . GLN A 1 347 ? -41.969 16.703 14.648 1 63.88 347 GLN A CA 1
ATOM 2786 C C . GLN A 1 347 ? -43.344 17.141 14.156 1 63.88 347 GLN A C 1
ATOM 2788 O O . GLN A 1 347 ? -43.719 18.312 14.328 1 63.88 347 GLN A O 1
ATOM 2793 N N . LYS A 1 348 ? -44 16.281 13.555 1 68.94 348 LYS A N 1
ATOM 2794 C CA . LYS A 1 348 ? -45.312 16.609 13.055 1 68.94 348 LYS A CA 1
ATOM 2795 C C . LYS A 1 348 ? -46.344 16.703 14.195 1 68.94 348 LYS A C 1
ATOM 2797 O O . LYS A 1 348 ? -47.281 17.469 14.117 1 68.94 348 LYS A O 1
ATOM 2802 N N . CYS A 1 349 ? -46.062 16.031 15.203 1 67.06 349 CYS A N 1
ATOM 2803 C CA . CYS A 1 349 ? -47 16.031 16.328 1 67.06 349 CYS A CA 1
ATOM 2804 C C . CYS A 1 349 ? -46.75 17.234 17.234 1 67.06 349 CYS A C 1
ATOM 2806 O O . CYS A 1 349 ? -47.594 17.562 18.078 1 67.06 349 CYS A O 1
ATOM 2808 N N . GLN A 1 350 ? -45.75 17.906 17.094 1 55.34 350 GLN A N 1
ATOM 2809 C CA . GLN A 1 350 ? -45.562 19.156 17.812 1 55.34 350 GLN A CA 1
ATOM 2810 C C . GLN A 1 350 ? -46.062 20.344 17 1 55.34 350 GLN A C 1
ATOM 2812 O O . GLN A 1 350 ? -46.656 21.281 17.547 1 55.34 350 GLN A O 1
ATOM 2817 N N . MET B 1 1 ? -42.188 -0.442 50.438 1 30.42 1 MET B N 1
ATOM 2818 C CA . MET B 1 1 ? -42.031 -0.391 49 1 30.42 1 MET B CA 1
ATOM 2819 C C . MET B 1 1 ? -41.719 1.032 48.531 1 30.42 1 MET B C 1
ATOM 2821 O O . MET B 1 1 ? -41.406 1.256 47.375 1 30.42 1 MET B O 1
ATOM 2825 N N . ALA B 1 2 ? -42.062 1.99 49.281 1 45.72 2 ALA B N 1
ATOM 2826 C CA . ALA B 1 2 ? -41.969 3.416 48.969 1 45.72 2 ALA B CA 1
ATOM 2827 C C . ALA B 1 2 ? -40.531 3.926 49.156 1 45.72 2 ALA B C 1
ATOM 2829 O O . ALA B 1 2 ? -40.188 4.973 48.625 1 45.72 2 ALA B O 1
ATOM 2830 N N . GLN B 1 3 ? -39.844 3.352 50 1 48.81 3 GLN B N 1
ATOM 2831 C CA . GLN B 1 3 ? -38.5 3.82 50.312 1 48.81 3 GLN B CA 1
ATOM 2832 C C . GLN B 1 3 ? -37.531 3.533 49.156 1 48.81 3 GLN B C 1
ATOM 2834 O O . GLN B 1 3 ? -36.531 4.25 49 1 48.81 3 GLN B O 1
ATOM 2839 N N . GLY B 1 4 ? -37.75 2.514 48.312 1 52.06 4 GLY B N 1
ATOM 2840 C CA . GLY B 1 4 ? -36.969 2.031 47.188 1 52.06 4 GLY B CA 1
ATOM 2841 C C . GLY B 1 4 ? -37.094 2.93 45.969 1 52.06 4 GLY B C 1
ATOM 2842 O O . GLY B 1 4 ? -36.156 3.014 45.156 1 52.06 4 GLY B O 1
ATOM 2843 N N . GLY B 1 5 ? -38.188 3.596 45.875 1 57.25 5 GLY B N 1
ATOM 2844 C CA . GLY B 1 5 ? -38.594 4.484 44.781 1 57.25 5 GLY B CA 1
ATOM 2845 C C . GLY B 1 5 ? -37.844 5.805 44.812 1 57.25 5 GLY B C 1
ATOM 2846 O O . GLY B 1 5 ? -37.469 6.324 43.75 1 57.25 5 GLY B O 1
ATOM 2847 N N . GLY B 1 6 ? -37.719 6.453 46.031 1 66.56 6 GLY B N 1
ATOM 2848 C CA . GLY B 1 6 ? -37.062 7.723 46.219 1 66.56 6 GLY B CA 1
ATOM 2849 C C . GLY B 1 6 ? -35.562 7.676 45.906 1 66.56 6 GLY B C 1
ATOM 2850 O O . GLY B 1 6 ? -35.031 8.633 45.344 1 66.56 6 GLY B O 1
ATOM 2851 N N . ASP B 1 7 ? -34.938 6.531 46.219 1 78.94 7 ASP B N 1
ATOM 2852 C CA . ASP B 1 7 ? -33.531 6.332 45.969 1 78.94 7 ASP B CA 1
ATOM 2853 C C . ASP B 1 7 ? -33.219 6.266 44.5 1 78.94 7 ASP B C 1
ATOM 2855 O O . ASP B 1 7 ? -32.219 6.848 44.031 1 78.94 7 ASP B O 1
ATOM 2859 N N . VAL B 1 8 ? -34.125 5.727 43.844 1 84.44 8 VAL B N 1
ATOM 2860 C CA . VAL B 1 8 ? -33.906 5.586 42.406 1 84.44 8 VAL B CA 1
ATOM 2861 C C . VAL B 1 8 ? -34.062 6.945 41.75 1 84.44 8 VAL B C 1
ATOM 2863 O O . VAL B 1 8 ? -33.312 7.262 40.812 1 84.44 8 VAL B O 1
ATOM 2866 N N . ALA B 1 9 ? -35.031 7.754 42.25 1 85.69 9 ALA B N 1
ATOM 2867 C CA . ALA B 1 9 ? -35.219 9.094 41.688 1 85.69 9 ALA B CA 1
ATOM 2868 C C . ALA B 1 9 ? -34 9.969 41.938 1 85.69 9 ALA B C 1
ATOM 2870 O O . ALA B 1 9 ? -33.594 10.758 41.062 1 85.69 9 ALA B O 1
ATOM 2871 N N . ASP B 1 10 ? -33.406 9.758 43.094 1 87.81 10 ASP B N 1
ATOM 2872 C CA . ASP B 1 10 ? -32.188 10.484 43.406 1 87.81 10 ASP B CA 1
ATOM 2873 C C . ASP B 1 10 ? -31.016 10.031 42.531 1 87.81 10 ASP B C 1
ATOM 2875 O O . ASP B 1 10 ? -30.203 10.852 42.094 1 87.81 10 ASP B O 1
ATOM 2879 N N . ASP B 1 11 ? -30.984 8.734 42.25 1 88.94 11 ASP B N 1
ATOM 2880 C CA . ASP B 1 11 ? -29.938 8.18 41.406 1 88.94 11 ASP B CA 1
ATOM 2881 C C . ASP B 1 11 ? -30.062 8.703 39.969 1 88.94 11 ASP B C 1
ATOM 2883 O O . ASP B 1 11 ? -29.047 9 39.312 1 88.94 11 ASP B O 1
ATOM 2887 N N . ILE B 1 12 ? -31.234 8.875 39.5 1 91 12 ILE B N 1
ATOM 2888 C CA . ILE B 1 12 ? -31.469 9.375 38.156 1 91 12 ILE B CA 1
ATOM 2889 C C . ILE B 1 12 ? -31.078 10.844 38.062 1 91 12 ILE B C 1
ATOM 2891 O O . ILE B 1 12 ? -30.5 11.289 37.062 1 91 12 ILE B O 1
ATOM 2895 N N . SER B 1 13 ? -31.438 11.555 39.156 1 90.56 13 SER B N 1
ATOM 2896 C CA . SER B 1 13 ? -31.062 12.961 39.188 1 90.56 13 SER B CA 1
ATOM 2897 C C . SER B 1 13 ? -29.547 13.133 39.219 1 90.56 13 SER B C 1
ATOM 2899 O O . SER B 1 13 ? -29.016 14.039 38.594 1 90.56 13 SER B O 1
ATOM 2901 N N . LEU B 1 14 ? -28.891 12.289 39.969 1 90.69 14 LEU B N 1
ATOM 2902 C CA . LEU B 1 14 ? -27.422 12.32 40.031 1 90.69 14 LEU B CA 1
ATOM 2903 C C . LEU B 1 14 ? -26.828 11.977 38.656 1 90.69 14 LEU B C 1
ATOM 2905 O O . LEU B 1 14 ? -25.828 12.57 38.25 1 90.69 14 LEU B O 1
ATOM 2909 N N . PHE B 1 15 ? -27.406 10.992 38 1 92.12 15 PHE B N 1
ATOM 2910 C CA . PHE B 1 15 ? -26.969 10.617 36.656 1 92.12 15 PHE B CA 1
ATOM 2911 C C . PHE B 1 15 ? -27.141 11.773 35.688 1 92.12 15 PHE B C 1
ATOM 2913 O O . PHE B 1 15 ? -26.266 12.055 34.875 1 92.12 15 PHE B O 1
ATOM 2920 N N . ASP B 1 16 ? -28.219 12.453 35.781 1 92.25 16 ASP B N 1
ATOM 2921 C CA . ASP B 1 16 ? -28.5 13.594 34.906 1 92.25 16 ASP B CA 1
ATOM 2922 C C . ASP B 1 16 ? -27.469 14.695 35.094 1 92.25 16 ASP B C 1
ATOM 2924 O O . ASP B 1 16 ? -27.016 15.305 34.125 1 92.25 16 ASP B O 1
ATOM 2928 N N . ARG B 1 17 ? -27.156 14.93 36.344 1 91.62 17 ARG B N 1
ATOM 2929 C CA . ARG B 1 17 ? -26.156 15.945 36.656 1 91.62 17 ARG B CA 1
ATOM 2930 C C . ARG B 1 17 ? -24.781 15.539 36.125 1 91.62 17 ARG B C 1
ATOM 2932 O O . ARG B 1 17 ? -24.078 16.359 35.531 1 91.62 17 ARG B O 1
ATOM 2939 N N . ALA B 1 18 ? -24.422 14.328 36.312 1 90.88 18 ALA B N 1
ATOM 2940 C CA . ALA B 1 18 ? -23.141 13.812 35.844 1 90.88 18 ALA B CA 1
ATOM 2941 C C . ALA B 1 18 ? -23.062 13.867 34.312 1 90.88 18 ALA B C 1
ATOM 2943 O O . ALA B 1 18 ? -22.047 14.242 33.75 1 90.88 18 ALA B O 1
ATOM 2944 N N . LEU B 1 19 ? -24.141 13.461 33.688 1 92.56 19 LEU B N 1
ATOM 2945 C CA . LEU B 1 19 ? -24.203 13.469 32.25 1 92.56 19 LEU B CA 1
ATOM 2946 C C . LEU B 1 19 ? -24.109 14.891 31.703 1 92.56 19 LEU B C 1
ATOM 2948 O O . LEU B 1 19 ? -23.422 15.141 30.719 1 92.56 19 LEU B O 1
ATOM 2952 N N . ALA B 1 20 ? -24.797 15.781 32.375 1 91.75 20 ALA B N 1
ATOM 2953 C CA . ALA B 1 20 ? -24.766 17.188 31.953 1 91.75 20 ALA B CA 1
ATOM 2954 C C . ALA B 1 20 ? -23.359 17.766 32.062 1 91.75 20 ALA B C 1
ATOM 2956 O O . ALA B 1 20 ? -22.922 18.531 31.219 1 91.75 20 ALA B O 1
ATOM 2957 N N . GLU B 1 21 ? -22.703 17.453 33.125 1 90.31 21 GLU B N 1
ATOM 2958 C CA . GLU B 1 21 ? -21.328 17.906 33.312 1 90.31 21 GLU B CA 1
ATOM 2959 C C . GLU B 1 21 ? -20.406 17.344 32.25 1 90.31 21 GLU B C 1
ATOM 2961 O O . GLU B 1 21 ? -19.562 18.062 31.703 1 90.31 21 GLU B O 1
ATOM 2966 N N . TYR B 1 22 ? -20.562 16.062 31.984 1 90.62 22 TYR B N 1
ATOM 2967 C CA . TYR B 1 22 ? -19.766 15.43 30.938 1 90.62 22 TYR B CA 1
ATOM 2968 C C . TYR B 1 22 ? -20.016 16.062 29.578 1 90.62 22 TYR B C 1
ATOM 2970 O O . TYR B 1 22 ? -19.094 16.328 28.812 1 90.62 22 TYR B O 1
ATOM 2978 N N . GLU B 1 23 ? -21.266 16.312 29.328 1 90.62 23 GLU B N 1
ATOM 2979 C CA . GLU B 1 23 ? -21.641 16.906 28.047 1 90.62 23 GLU B CA 1
ATOM 2980 C C . GLU B 1 23 ? -21.047 18.312 27.891 1 90.62 23 GLU B C 1
ATOM 2982 O O . GLU B 1 23 ? -20.641 18.688 26.797 1 90.62 23 GLU B O 1
ATOM 2987 N N . ALA B 1 24 ? -21.078 19.031 28.953 1 88.56 24 ALA B N 1
ATOM 2988 C CA . ALA B 1 24 ? -20.5 20.359 28.906 1 88.56 24 ALA B CA 1
ATOM 2989 C C . ALA B 1 24 ? -19 20.297 28.609 1 88.56 24 ALA B C 1
ATOM 2991 O O . ALA B 1 24 ? -18.484 21.062 27.797 1 88.56 24 ALA B O 1
ATOM 2992 N N . GLY B 1 25 ? 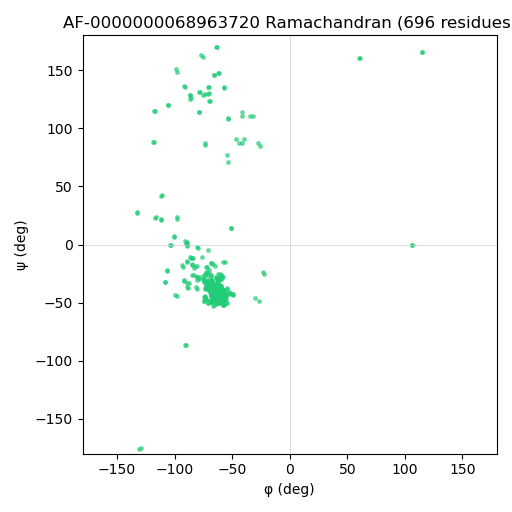-18.328 19.438 29.266 1 86.88 25 GLY B N 1
ATOM 2993 C CA . GLY B 1 25 ? -16.922 19.234 28.984 1 86.88 25 GLY B CA 1
ATOM 2994 C C . GLY B 1 25 ? -16.656 18.75 27.562 1 86.88 25 GLY B C 1
ATOM 2995 O O . GLY B 1 25 ? -15.727 19.219 26.906 1 86.88 25 GLY B O 1
ATOM 2996 N N . GLN B 1 26 ? -17.5 17.875 27.141 1 87 26 GLN B N 1
ATOM 2997 C CA . GLN B 1 26 ? -17.375 17.328 25.797 1 87 26 GLN B CA 1
ATOM 2998 C C . GLN B 1 26 ? -17.625 18.422 24.75 1 87 26 GLN B C 1
ATOM 3000 O O . GLN B 1 26 ? -16.953 18.453 23.719 1 87 26 GLN B O 1
ATOM 3005 N N . ALA B 1 27 ? -18.594 19.219 25 1 87.31 27 ALA B N 1
ATOM 3006 C CA . ALA B 1 27 ? -18.906 20.312 24.062 1 87.31 27 ALA B CA 1
ATOM 3007 C C . ALA B 1 27 ? -17.719 21.25 23.906 1 87.31 27 ALA B C 1
ATOM 3009 O O . ALA B 1 27 ? -17.422 21.719 22.812 1 87.31 27 ALA B O 1
ATOM 3010 N N . ASN B 1 28 ? -17.109 21.531 25.016 1 88.56 28 ASN B N 1
ATOM 3011 C CA . ASN B 1 28 ? -15.914 22.375 24.969 1 88.56 28 ASN B CA 1
ATOM 3012 C C . ASN B 1 28 ? -14.797 21.719 24.156 1 88.56 28 ASN B C 1
ATOM 3014 O O . ASN B 1 28 ? -14.141 22.391 23.359 1 88.56 28 ASN B O 1
ATOM 3018 N N . LEU B 1 29 ? -14.617 20.484 24.359 1 87.94 29 LEU B N 1
ATOM 3019 C CA . LEU B 1 29 ? -13.602 19.734 23.625 1 87.94 29 LEU B CA 1
ATOM 3020 C C . LEU B 1 29 ? -13.93 19.703 22.141 1 87.94 29 LEU B C 1
ATOM 3022 O O . LEU B 1 29 ? -13.039 19.844 21.297 1 87.94 29 LEU B O 1
ATOM 3026 N N . ASP B 1 30 ? -15.148 19.5 21.844 1 86.75 30 ASP B N 1
ATOM 3027 C CA . ASP B 1 30 ? -15.578 19.469 20.453 1 86.75 30 ASP B CA 1
ATOM 3028 C C . ASP B 1 30 ? -15.352 20.812 19.766 1 86.75 30 ASP B C 1
ATOM 3030 O O . ASP B 1 30 ? -14.938 20.844 18.594 1 86.75 30 ASP B O 1
ATOM 3034 N N . HIS B 1 31 ? -15.641 21.781 20.516 1 89.31 31 HIS B N 1
ATOM 3035 C CA . HIS B 1 31 ? -15.414 23.125 19.969 1 89.31 31 HIS B CA 1
ATOM 3036 C C . HIS B 1 31 ? -13.938 23.375 19.703 1 89.31 31 HIS B C 1
ATOM 3038 O O . HIS B 1 31 ? -13.562 23.906 18.656 1 89.31 31 HIS B O 1
ATOM 3044 N N . ARG B 1 32 ? -13.148 23.016 20.625 1 88.5 32 ARG B N 1
ATOM 3045 C CA . ARG B 1 32 ? -11.711 23.188 20.469 1 88.5 32 ARG B CA 1
ATOM 3046 C C . ARG B 1 32 ? -11.188 22.328 19.328 1 88.5 32 ARG B C 1
ATOM 3048 O O . ARG B 1 32 ? -10.297 22.75 18.578 1 88.5 32 ARG B O 1
ATOM 3055 N N . LEU B 1 33 ? -11.727 21.188 19.234 1 86.94 33 LEU B N 1
ATOM 3056 C CA . LEU B 1 33 ? -11.328 20.297 18.141 1 86.94 33 LEU B CA 1
ATOM 3057 C C . LEU B 1 33 ? -11.703 20.891 16.797 1 86.94 33 LEU B C 1
ATOM 3059 O O . LEU B 1 33 ? -10.898 20.891 15.859 1 86.94 33 LEU B O 1
ATOM 3063 N N . ALA B 1 34 ? -12.891 21.344 16.734 1 85.75 34 ALA B N 1
ATOM 3064 C CA . ALA B 1 34 ? -13.344 21.969 15.484 1 85.75 34 ALA B CA 1
ATOM 3065 C C . ALA B 1 34 ? -12.453 23.156 15.109 1 85.75 34 ALA B C 1
ATOM 3067 O O . ALA B 1 34 ? -12.086 23.312 13.945 1 85.75 34 ALA B O 1
ATOM 3068 N N . SER B 1 35 ? -12.133 23.922 16.062 1 89.5 35 SER B N 1
ATOM 3069 C CA . SER B 1 35 ? -11.266 25.078 15.844 1 89.5 35 SER B CA 1
ATOM 3070 C C . SER B 1 35 ? -9.867 24.656 15.398 1 89.5 35 SER B C 1
ATOM 3072 O O . SER B 1 35 ? -9.273 25.266 14.516 1 89.5 35 SER B O 1
ATOM 3074 N N . ALA B 1 36 ? -9.406 23.641 16 1 87.56 36 ALA B N 1
ATOM 3075 C CA . ALA B 1 36 ? -8.086 23.109 15.641 1 87.56 36 ALA B CA 1
ATOM 3076 C C . ALA B 1 36 ? -8.07 22.578 14.211 1 87.56 36 ALA B C 1
ATOM 3078 O O . ALA B 1 36 ? -7.102 22.797 13.477 1 87.56 36 ALA B O 1
ATOM 3079 N N . LEU B 1 37 ? -9.109 21.938 13.875 1 84.31 37 LEU B N 1
ATOM 3080 C CA . LEU B 1 37 ? -9.203 21.391 12.523 1 84.31 37 LEU B CA 1
ATOM 3081 C C . LEU B 1 37 ? -9.32 22.5 11.5 1 84.31 37 LEU B C 1
ATOM 3083 O O . LEU B 1 37 ? -8.75 22.406 10.406 1 84.31 37 LEU B O 1
ATOM 3087 N N . GLU B 1 38 ? -9.992 23.5 11.844 1 86.19 38 GLU B N 1
ATOM 3088 C CA . GLU B 1 38 ? -10.102 24.656 10.961 1 86.19 38 GLU B 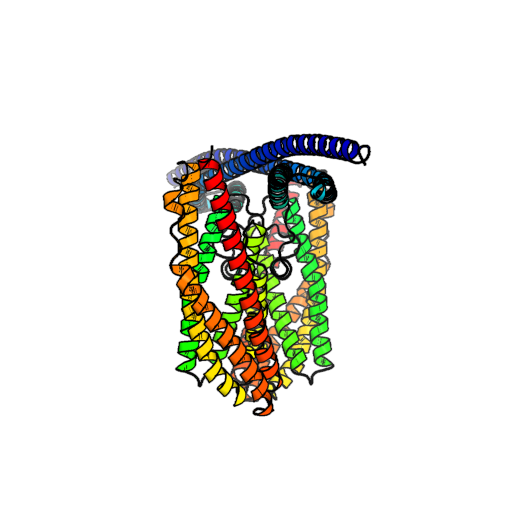CA 1
ATOM 3089 C C . GLU B 1 38 ? -8.75 25.344 10.797 1 86.19 38 GLU B C 1
ATOM 3091 O O . GLU B 1 38 ? -8.398 25.781 9.695 1 86.19 38 GLU B O 1
ATOM 3096 N N . ALA B 1 39 ? -8.086 25.469 11.875 1 87.94 39 ALA B N 1
ATOM 3097 C CA . ALA B 1 39 ? -6.75 26.062 11.82 1 87.94 39 ALA B CA 1
ATOM 3098 C C . ALA B 1 39 ? -5.816 25.234 10.938 1 87.94 39 ALA B C 1
ATOM 3100 O O . ALA B 1 39 ? -5.035 25.781 10.164 1 87.94 39 ALA B O 1
ATOM 3101 N N . LEU B 1 40 ? -5.938 24 11.055 1 85.56 40 LEU B N 1
ATOM 3102 C CA . LEU B 1 40 ? -5.125 23.094 10.242 1 85.56 40 LEU B CA 1
ATOM 3103 C C . LEU B 1 40 ? -5.449 23.25 8.766 1 85.56 40 LEU B C 1
ATOM 3105 O O . LEU B 1 40 ? -4.543 23.312 7.93 1 85.56 40 LEU B O 1
ATOM 3109 N N . ASP B 1 41 ? -6.66 23.312 8.5 1 83.81 41 ASP B N 1
ATOM 3110 C CA . ASP B 1 41 ? -7.098 23.5 7.117 1 83.81 41 ASP B C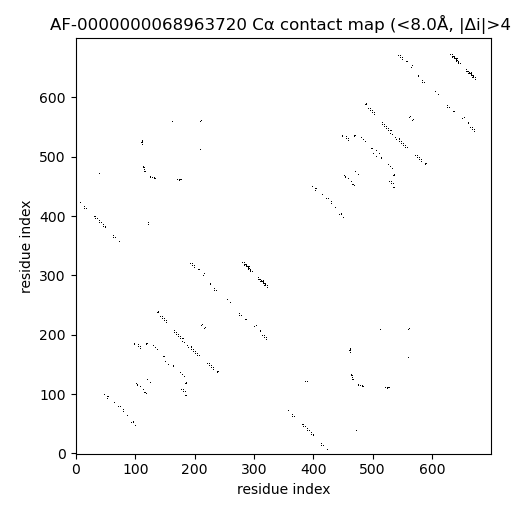A 1
ATOM 3111 C C . ASP B 1 41 ? -6.57 24.812 6.551 1 83.81 41 ASP B C 1
ATOM 3113 O O . ASP B 1 41 ? -6.152 24.875 5.391 1 83.81 41 ASP B O 1
ATOM 3117 N N . ALA B 1 42 ? -6.609 25.812 7.332 1 86.69 42 ALA B N 1
ATOM 3118 C CA . ALA B 1 42 ? -6.086 27.109 6.922 1 86.69 42 ALA B CA 1
ATOM 3119 C C . ALA B 1 42 ? -4.59 27.047 6.637 1 86.69 42 ALA B C 1
ATOM 3121 O O . ALA B 1 42 ? -4.105 27.641 5.68 1 86.69 42 ALA B O 1
ATOM 3122 N N . ASP B 1 43 ? -3.93 26.312 7.441 1 86.44 43 ASP B N 1
ATOM 3123 C CA . ASP B 1 43 ? -2.492 26.141 7.254 1 86.44 43 ASP B CA 1
ATOM 3124 C C . ASP B 1 43 ? -2.189 25.391 5.965 1 86.44 43 ASP B C 1
ATOM 3126 O O . ASP B 1 43 ? -1.251 25.734 5.242 1 86.44 43 ASP B O 1
ATOM 3130 N N . PHE B 1 44 ? -2.939 24.422 5.703 1 82.94 44 PHE B N 1
ATOM 3131 C CA . PHE B 1 44 ? -2.754 23.672 4.469 1 82.94 44 PHE B CA 1
ATOM 3132 C C . PHE B 1 44 ? -3.012 24.562 3.254 1 82.94 44 PHE B C 1
ATOM 3134 O O . PHE B 1 44 ? -2.285 24.484 2.26 1 82.94 44 PHE B O 1
ATOM 3141 N N . ASN B 1 45 ? -3.99 25.344 3.354 1 84.06 45 ASN B N 1
ATOM 3142 C CA . ASN B 1 45 ? -4.27 26.281 2.271 1 84.06 45 ASN B CA 1
ATOM 3143 C C . ASN B 1 45 ? -3.119 27.266 2.074 1 84.06 45 ASN B C 1
ATOM 3145 O O . ASN B 1 45 ? -2.766 27.594 0.94 1 84.06 45 ASN B O 1
ATOM 3149 N N . ASN B 1 46 ? -2.619 27.734 3.162 1 87.19 46 ASN B N 1
ATOM 3150 C CA . ASN B 1 46 ? -1.467 28.625 3.098 1 87.19 46 ASN B CA 1
ATOM 3151 C C . ASN B 1 46 ? -0.265 27.953 2.451 1 87.19 46 ASN B C 1
ATOM 3153 O O . ASN B 1 46 ? 0.418 28.547 1.618 1 87.19 46 ASN B O 1
ATOM 3157 N N . LEU B 1 47 ? -0.069 26.75 2.793 1 83.06 47 LEU B N 1
ATOM 3158 C CA . LEU B 1 47 ? 1.035 25.984 2.229 1 83.06 47 LEU B CA 1
ATOM 3159 C C . LEU B 1 47 ? 0.839 25.766 0.732 1 83.06 47 LEU B C 1
ATOM 3161 O O . LEU B 1 47 ? 1.797 25.844 -0.04 1 83.06 47 LEU B O 1
ATOM 3165 N N . GLU B 1 48 ? -0.325 25.484 0.376 1 80.25 48 GLU B N 1
ATOM 3166 C CA . GLU B 1 48 ? -0.631 25.297 -1.041 1 80.25 48 GLU B CA 1
ATOM 3167 C C . GLU B 1 48 ? -0.404 26.594 -1.818 1 80.25 48 GLU B C 1
ATOM 3169 O O . GLU B 1 48 ? 0.078 26.562 -2.951 1 80.25 48 GLU B O 1
ATOM 3174 N N . ALA B 1 49 ? -0.77 27.656 -1.224 1 84.81 49 ALA B N 1
ATOM 3175 C CA . ALA B 1 49 ? -0.538 28.953 -1.841 1 84.81 49 ALA B CA 1
ATOM 3176 C C . ALA B 1 49 ? 0.954 29.234 -2.012 1 84.81 49 ALA B C 1
ATOM 3178 O O . ALA B 1 49 ? 1.385 29.75 -3.047 1 84.81 49 ALA B O 1
ATOM 3179 N N . LEU B 1 50 ? 1.681 28.891 -1.039 1 85.56 50 LEU B N 1
ATOM 3180 C CA . LEU B 1 50 ? 3.127 29.062 -1.103 1 85.56 50 LEU B CA 1
ATOM 3181 C C . LEU B 1 50 ? 3.74 28.156 -2.17 1 85.56 50 LEU B C 1
ATOM 3183 O O . LEU B 1 50 ? 4.629 28.594 -2.912 1 85.56 50 LEU B O 1
ATOM 3187 N N . ALA B 1 51 ? 3.279 26.953 -2.191 1 80.06 51 ALA B N 1
ATOM 3188 C CA . ALA B 1 51 ? 3.756 26.031 -3.207 1 80.06 51 ALA B CA 1
ATOM 3189 C C . ALA B 1 51 ? 3.453 26.547 -4.613 1 80.06 51 ALA B C 1
ATOM 3191 O O . ALA B 1 51 ? 4.293 26.453 -5.508 1 80.06 51 ALA B O 1
ATOM 3192 N N . SER B 1 52 ? 2.273 27.062 -4.758 1 82.19 52 SER B N 1
ATOM 3193 C CA . SER B 1 52 ? 1.882 27.609 -6.047 1 82.19 52 SER B CA 1
ATOM 3194 C C . SER B 1 52 ? 2.748 28.812 -6.418 1 82.19 52 SER B C 1
ATOM 3196 O O . SER B 1 52 ? 3.117 28.984 -7.582 1 82.19 52 SER B O 1
ATOM 3198 N N . GLU B 1 53 ? 3.018 29.625 -5.5 1 83.94 53 GLU B N 1
ATOM 3199 C CA . GLU B 1 53 ? 3.906 30.75 -5.73 1 83.94 53 GLU B CA 1
ATOM 3200 C C . GLU B 1 53 ? 5.312 30.281 -6.102 1 83.94 53 GLU B C 1
ATOM 3202 O O . GLU B 1 53 ? 5.953 30.875 -6.98 1 83.94 53 GLU B O 1
ATOM 3207 N N . GLY B 1 54 ? 5.781 29.297 -5.41 1 80.94 54 GLY B N 1
ATOM 3208 C CA . GLY B 1 54 ? 7.074 28.719 -5.73 1 80.94 54 GLY B CA 1
ATOM 3209 C C . GLY B 1 54 ? 7.145 28.156 -7.137 1 80.94 54 GLY B C 1
ATOM 3210 O O . GLY B 1 54 ? 8.148 28.328 -7.832 1 80.94 54 GLY B O 1
ATOM 3211 N N . LYS B 1 55 ? 6.125 27.531 -7.555 1 78.69 55 LYS B N 1
ATOM 3212 C CA . LYS B 1 55 ? 6.062 26.953 -8.891 1 78.69 55 LYS B CA 1
ATOM 3213 C C . LYS B 1 55 ? 6.176 28.031 -9.969 1 78.69 55 LYS B C 1
ATOM 3215 O O . LYS B 1 55 ? 6.762 27.797 -11.023 1 78.69 55 LYS B O 1
ATOM 3220 N N . ARG B 1 56 ? 5.707 29.141 -9.68 1 80.12 56 ARG B N 1
ATOM 3221 C CA . ARG B 1 56 ? 5.75 30.234 -10.633 1 80.12 56 ARG B CA 1
ATOM 3222 C C . ARG B 1 56 ? 7.164 30.781 -10.781 1 80.12 56 ARG B C 1
ATOM 3224 O O . ARG B 1 56 ? 7.508 31.375 -11.805 1 80.12 56 ARG B O 1
ATOM 3231 N N . GLN B 1 57 ? 7.949 30.578 -9.781 1 79.88 57 GLN B N 1
ATOM 3232 C CA . GLN B 1 57 ? 9.312 31.094 -9.797 1 79.88 57 GLN B CA 1
ATOM 3233 C C . GLN B 1 57 ? 10.266 30.125 -10.477 1 79.88 57 GLN B C 1
ATOM 3235 O O . GLN B 1 57 ? 11.391 30.484 -10.836 1 79.88 57 GLN B O 1
ATOM 3240 N N . VAL B 1 58 ? 9.797 28.859 -10.766 1 82.38 58 VAL B N 1
ATOM 3241 C CA . VAL B 1 58 ? 10.656 27.812 -11.281 1 82.38 58 VAL B CA 1
ATOM 3242 C C . VAL B 1 58 ? 11.133 28.172 -12.688 1 82.38 58 VAL B C 1
ATOM 3244 O O . VAL B 1 58 ? 12.328 28.062 -12.992 1 82.38 58 VAL B O 1
ATOM 3247 N N . PRO B 1 59 ? 10.242 28.672 -13.5 1 84.75 59 PRO B N 1
ATOM 3248 C CA . PRO B 1 59 ? 10.742 29.062 -14.82 1 84.75 59 PRO B CA 1
ATOM 3249 C C . PRO B 1 59 ? 11.797 30.156 -14.758 1 84.75 59 PRO B C 1
ATOM 3251 O O . PRO B 1 59 ? 12.727 30.172 -15.578 1 84.75 59 PRO B O 1
ATOM 3254 N N . GLU B 1 60 ? 11.656 31.062 -13.859 1 87 60 GLU B N 1
ATOM 3255 C CA . GLU B 1 60 ? 12.641 32.125 -13.695 1 87 60 GLU B CA 1
ATOM 3256 C C . GLU B 1 60 ? 14 31.562 -13.297 1 87 60 GLU B C 1
ATOM 3258 O O . GLU B 1 60 ? 15.039 32.031 -13.773 1 87 60 GLU B O 1
ATOM 3263 N N . ALA B 1 61 ? 14.008 30.656 -12.398 1 88.88 61 ALA B N 1
ATOM 3264 C CA . ALA B 1 61 ? 15.25 30 -12.016 1 88.88 61 ALA B CA 1
ATOM 3265 C C . ALA B 1 61 ? 15.883 29.297 -13.211 1 88.88 61 ALA B C 1
ATOM 3267 O O . ALA B 1 61 ? 17.094 29.328 -13.398 1 88.88 61 ALA B O 1
ATOM 3268 N N . GLY B 1 62 ? 15.047 28.625 -14.023 1 89.06 62 GLY B N 1
ATOM 3269 C CA . GLY B 1 62 ? 15.531 27.984 -15.234 1 89.06 62 GLY B CA 1
ATOM 3270 C C . GLY B 1 62 ? 16.234 28.938 -16.172 1 89.06 62 GLY B C 1
ATOM 3271 O O . GLY B 1 62 ? 17.281 28.609 -16.734 1 89.06 62 GLY B O 1
ATOM 3272 N N . ARG B 1 63 ? 15.727 30.094 -16.328 1 89.69 63 ARG B N 1
ATOM 3273 C CA . ARG B 1 63 ? 16.344 31.109 -17.156 1 89.69 63 ARG B CA 1
ATOM 3274 C C . ARG B 1 63 ? 17.703 31.531 -16.609 1 89.69 63 ARG B C 1
ATOM 3276 O O . ARG B 1 63 ? 18.656 31.734 -17.359 1 89.69 63 ARG B O 1
ATOM 3283 N N . LEU B 1 64 ? 17.766 31.641 -15.328 1 91.12 64 LEU B N 1
ATOM 3284 C CA . LEU B 1 64 ? 19.031 32 -14.695 1 91.12 64 LEU B CA 1
ATOM 3285 C C . LEU B 1 64 ? 20.078 30.938 -14.914 1 91.12 64 LEU B C 1
ATOM 3287 O O . LEU B 1 64 ? 21.25 31.25 -15.156 1 91.12 64 LEU B O 1
ATOM 3291 N N . PHE B 1 65 ? 19.672 29.688 -14.844 1 90.75 65 PHE B N 1
ATOM 3292 C CA . PHE B 1 65 ? 20.578 28.578 -15.094 1 90.75 65 PHE B CA 1
ATOM 3293 C C . PHE B 1 65 ? 21.109 28.625 -16.516 1 90.75 65 PHE B C 1
ATOM 3295 O O . PHE B 1 65 ? 22.297 28.406 -16.766 1 90.75 65 PHE B O 1
ATOM 3302 N N . ASP B 1 66 ? 20.203 28.969 -17.453 1 91.25 66 ASP B N 1
ATOM 3303 C CA . ASP B 1 66 ? 20.578 29.047 -18.859 1 91.25 66 ASP B CA 1
ATOM 3304 C C . ASP B 1 66 ? 21.562 30.188 -19.109 1 91.25 66 ASP B C 1
ATOM 3306 O O . ASP B 1 66 ? 22.547 30.016 -19.828 1 91.25 66 ASP B O 1
ATOM 3310 N N . VAL B 1 67 ? 21.266 31.312 -18.547 1 91 67 VAL B N 1
ATOM 3311 C CA . VAL B 1 67 ? 22.141 32.469 -18.703 1 91 67 VAL B CA 1
ATOM 3312 C C . VAL B 1 67 ? 23.516 32.156 -18.141 1 91 67 VAL B C 1
ATOM 3314 O O . VAL B 1 67 ? 24.531 32.562 -18.719 1 91 67 VAL B O 1
ATOM 3317 N N . MET B 1 68 ? 23.594 31.531 -17 1 91.19 68 MET B N 1
ATOM 3318 C CA . MET B 1 68 ? 24.859 31.141 -16.406 1 91.19 68 MET B CA 1
ATOM 3319 C C . MET B 1 68 ? 25.641 30.219 -17.328 1 91.19 68 MET B C 1
ATOM 3321 O O . MET B 1 68 ? 26.859 30.344 -17.469 1 91.19 68 MET B O 1
ATOM 3325 N N . ALA B 1 69 ? 24.953 29.266 -17.938 1 90.38 69 ALA B N 1
ATOM 3326 C CA . ALA B 1 69 ? 25.594 28.328 -18.859 1 90.38 69 ALA B CA 1
ATOM 3327 C C . ALA B 1 69 ? 26.203 29.062 -20.031 1 90.38 69 ALA B C 1
ATOM 3329 O O . ALA B 1 69 ? 27.297 28.703 -20.5 1 90.38 69 ALA B O 1
ATOM 3330 N N . ASP B 1 70 ? 25.562 30.125 -20.5 1 90.12 70 ASP B N 1
ATOM 3331 C CA . ASP B 1 70 ? 26.031 30.922 -21.641 1 90.12 70 ASP B CA 1
ATOM 3332 C C . ASP B 1 70 ? 27.219 31.797 -21.234 1 90.12 70 ASP B C 1
ATOM 3334 O O . ASP B 1 70 ? 28.125 32.031 -22.047 1 90.12 70 ASP B O 1
ATOM 3338 N N . LEU B 1 71 ? 27.266 32.25 -19.969 1 91.12 71 LEU B N 1
ATOM 3339 C CA . LEU B 1 71 ? 28.281 33.219 -19.531 1 91.12 71 LEU B CA 1
ATOM 3340 C C . LEU B 1 71 ? 29.484 32.5 -18.938 1 91.12 71 LEU B C 1
ATOM 3342 O O . LEU B 1 71 ? 30.547 33.094 -18.766 1 91.12 71 LEU B O 1
ATOM 3346 N N . ARG B 1 72 ? 29.281 31.219 -18.578 1 89.69 72 ARG B N 1
ATOM 3347 C CA . ARG B 1 72 ? 30.281 30.422 -17.859 1 89.69 72 ARG B CA 1
ATOM 3348 C C . ARG B 1 72 ? 31.625 30.484 -18.578 1 89.69 72 ARG B C 1
ATOM 3350 O O . ARG B 1 72 ? 32.656 30.688 -17.922 1 89.69 72 ARG B O 1
ATOM 3357 N N . PRO B 1 73 ? 31.688 30.406 -19.984 1 88.81 73 PRO B N 1
ATOM 3358 C CA . PRO B 1 73 ? 32.969 30.422 -20.672 1 88.81 73 PRO B CA 1
ATOM 3359 C C . PRO B 1 73 ? 33.719 31.766 -20.547 1 88.81 73 PRO B C 1
ATOM 3361 O O . PRO B 1 73 ? 34.938 31.828 -20.75 1 88.81 73 PRO B O 1
ATOM 3364 N N . PHE B 1 74 ? 33.062 32.844 -20.172 1 88.56 74 PHE B N 1
ATOM 3365 C CA . PHE B 1 74 ? 33.656 34.156 -20.156 1 88.56 74 PHE B CA 1
ATOM 3366 C C . PHE B 1 74 ? 34.031 34.594 -18.734 1 88.56 74 PHE B C 1
ATOM 3368 O O . PHE B 1 74 ? 34.562 35.656 -18.516 1 88.56 74 PHE B O 1
ATOM 3375 N N . MET B 1 75 ? 33.781 33.781 -17.719 1 87.44 75 MET B N 1
ATOM 3376 C CA . MET B 1 75 ? 34.031 34.062 -16.312 1 87.44 75 MET B CA 1
ATOM 3377 C C . MET B 1 75 ? 35.344 33.438 -15.859 1 87.44 75 MET B C 1
ATOM 3379 O O . MET B 1 75 ? 35.781 32.438 -16.422 1 87.44 75 MET B O 1
ATOM 3383 N N . ASP B 1 76 ? 35.906 34.188 -14.898 1 86.81 76 ASP B N 1
ATOM 3384 C CA . ASP B 1 76 ? 37.094 33.594 -14.273 1 86.81 76 ASP B CA 1
ATOM 3385 C C . ASP B 1 76 ? 36.688 32.469 -13.312 1 86.81 76 ASP B C 1
ATOM 3387 O O . ASP B 1 76 ? 35.531 32.344 -12.953 1 86.81 76 ASP B O 1
ATOM 3391 N N . SER B 1 77 ? 37.625 31.625 -12.984 1 86.69 77 SER B N 1
ATOM 3392 C CA . SER B 1 77 ? 37.375 30.438 -12.172 1 86.69 77 SER B CA 1
ATOM 3393 C C . SER B 1 77 ? 36.75 30.812 -10.828 1 86.69 77 SER B C 1
ATOM 3395 O O . SER B 1 77 ? 35.844 30.156 -10.367 1 86.69 77 SER B O 1
ATOM 3397 N N . ALA B 1 78 ? 37.25 31.906 -10.289 1 85.06 78 ALA B N 1
ATOM 3398 C CA . ALA B 1 78 ? 36.719 32.344 -8.984 1 85.06 78 ALA B CA 1
ATOM 3399 C C . ALA B 1 78 ? 35.281 32.812 -9.102 1 85.06 78 ALA B C 1
ATOM 3401 O O . ALA B 1 78 ? 34.438 32.469 -8.258 1 85.06 78 ALA B O 1
ATOM 3402 N N . GLN B 1 79 ? 35.062 33.594 -10.133 1 86.81 79 GLN B N 1
ATOM 3403 C CA . GLN B 1 79 ? 33.719 34.094 -10.375 1 86.81 79 GLN B CA 1
ATOM 3404 C C . GLN B 1 79 ? 32.75 32.938 -10.68 1 86.81 79 GLN B C 1
ATOM 3406 O O . GLN B 1 79 ? 31.625 32.938 -10.188 1 86.81 79 GLN B O 1
ATOM 3411 N N . ARG B 1 80 ? 33.156 31.969 -11.398 1 88.94 80 ARG B N 1
ATOM 3412 C CA . ARG B 1 80 ? 32.375 30.812 -11.758 1 88.94 80 ARG B CA 1
ATOM 3413 C C . ARG B 1 80 ? 31.969 30.016 -10.516 1 88.94 80 ARG B C 1
ATOM 3415 O O . ARG B 1 80 ? 30.812 29.625 -10.359 1 88.94 80 ARG B O 1
ATOM 3422 N N . ASP B 1 81 ? 32.906 29.828 -9.688 1 87.12 81 ASP B N 1
ATOM 3423 C CA . ASP B 1 81 ? 32.656 29.047 -8.477 1 87.12 81 ASP B CA 1
ATOM 3424 C C . ASP B 1 81 ? 31.672 29.766 -7.555 1 87.12 81 ASP B C 1
ATOM 3426 O O . ASP B 1 81 ? 30.797 29.125 -6.945 1 87.12 81 ASP B O 1
ATOM 3430 N N . ALA B 1 82 ? 31.844 31.047 -7.52 1 87.25 82 ALA B N 1
ATOM 3431 C CA . ALA B 1 82 ? 30.953 31.828 -6.656 1 87.25 82 ALA B CA 1
ATOM 3432 C C . ALA B 1 82 ? 29.516 31.781 -7.148 1 87.25 82 ALA B C 1
ATOM 3434 O O . ALA B 1 82 ? 28.594 31.578 -6.355 1 87.25 82 ALA B O 1
ATOM 3435 N N . TYR B 1 83 ? 29.344 31.922 -8.422 1 90.81 83 TYR B N 1
ATOM 3436 C CA . TYR B 1 83 ? 28 31.906 -8.992 1 90.81 83 TYR B CA 1
ATOM 3437 C C . TYR B 1 83 ? 27.406 30.5 -8.938 1 90.81 83 TYR B C 1
ATOM 3439 O O . TYR B 1 83 ? 26.219 30.328 -8.711 1 90.81 83 TYR B O 1
ATOM 3447 N N . GLN B 1 84 ? 28.25 29.547 -9.07 1 87.75 84 GLN B N 1
ATOM 3448 C CA . GLN B 1 84 ? 27.766 28.172 -8.977 1 87.75 84 GLN B CA 1
ATOM 3449 C C . GLN B 1 84 ? 27.25 27.875 -7.57 1 87.75 84 GLN B C 1
ATOM 3451 O O . GLN B 1 84 ? 26.219 27.203 -7.406 1 87.75 84 GLN B O 1
ATOM 3456 N N . ALA B 1 85 ? 27.922 28.312 -6.629 1 86.62 85 ALA B N 1
ATOM 3457 C CA . ALA B 1 85 ? 27.5 28.125 -5.246 1 86.62 85 ALA B CA 1
ATOM 3458 C C . ALA B 1 85 ? 26.141 28.766 -5 1 86.62 85 ALA B C 1
ATOM 3460 O O . ALA B 1 85 ? 25.281 28.203 -4.332 1 86.62 85 ALA B O 1
ATOM 3461 N N . ARG B 1 86 ? 26.016 29.953 -5.57 1 88.62 86 ARG B N 1
ATOM 3462 C CA . ARG B 1 86 ? 24.75 30.672 -5.414 1 88.62 86 ARG B CA 1
ATOM 3463 C C . ARG B 1 86 ? 23.625 29.953 -6.133 1 88.62 86 ARG B C 1
ATOM 3465 O O . ARG B 1 86 ? 22.516 29.844 -5.602 1 88.62 86 ARG B O 1
ATOM 3472 N N . LEU B 1 87 ? 23.906 29.406 -7.234 1 89.56 87 LEU B N 1
ATOM 3473 C CA . LEU B 1 87 ? 22.906 28.688 -8.008 1 89.56 87 LEU B CA 1
ATOM 3474 C C . LEU B 1 87 ? 22.547 27.375 -7.328 1 89.56 87 LEU B C 1
ATOM 3476 O O . LEU B 1 87 ? 21.391 26.938 -7.391 1 89.56 87 LEU B O 1
ATOM 3480 N N . ASP B 1 88 ? 23.453 26.797 -6.672 1 86.38 88 ASP B N 1
ATOM 3481 C CA . ASP B 1 88 ? 23.172 25.562 -5.93 1 86.38 88 ASP B CA 1
ATOM 3482 C C . ASP B 1 88 ? 22.219 25.828 -4.766 1 86.38 88 ASP B C 1
ATOM 3484 O O . ASP B 1 88 ? 21.359 25 -4.461 1 86.38 88 ASP B O 1
ATOM 3488 N N . ARG B 1 89 ? 22.391 26.938 -4.203 1 85.06 89 ARG B N 1
ATOM 3489 C CA . ARG B 1 89 ? 21.469 27.328 -3.137 1 85.06 89 ARG B CA 1
ATOM 3490 C C . ARG B 1 89 ? 20.062 27.5 -3.676 1 85.06 89 ARG B C 1
ATOM 3492 O O . ARG B 1 89 ? 19.078 27.125 -3.02 1 85.06 89 ARG B O 1
ATOM 3499 N N . VAL B 1 90 ? 20.031 28.094 -4.82 1 86.38 90 VAL B N 1
ATOM 3500 C CA . VAL B 1 90 ? 18.75 28.281 -5.477 1 86.38 90 VAL B CA 1
ATOM 3501 C C . VAL B 1 90 ? 18.125 26.922 -5.766 1 86.38 90 VAL B C 1
ATOM 3503 O O . VAL B 1 90 ? 16.922 26.703 -5.52 1 86.38 90 VAL B O 1
ATOM 3506 N N . ARG B 1 91 ? 18.922 26.016 -6.188 1 84.44 91 ARG B N 1
ATOM 3507 C CA . ARG B 1 91 ? 18.422 24.672 -6.488 1 84.44 91 ARG B CA 1
ATOM 3508 C C . ARG B 1 91 ? 17.906 23.984 -5.23 1 84.44 91 ARG B C 1
ATOM 3510 O O . ARG B 1 91 ? 16.859 23.328 -5.27 1 84.44 91 ARG B O 1
ATOM 3517 N N . LYS B 1 92 ? 18.562 24.172 -4.188 1 80.56 92 LYS B N 1
ATOM 3518 C CA . LYS B 1 92 ? 18.156 23.562 -2.924 1 80.56 92 LYS B CA 1
ATOM 3519 C C . LYS B 1 92 ? 16.828 24.125 -2.449 1 80.56 92 LYS B C 1
ATOM 3521 O O . LYS B 1 92 ? 15.977 23.375 -1.946 1 80.56 92 LYS B O 1
ATOM 3526 N N . SER B 1 93 ? 16.719 25.406 -2.623 1 81.94 93 SER B N 1
ATOM 3527 C CA . SER B 1 93 ? 15.469 26.047 -2.23 1 81.94 93 SER B CA 1
ATOM 3528 C C . SER B 1 93 ? 14.297 25.578 -3.088 1 81.94 93 SER B C 1
ATOM 3530 O O . SER B 1 93 ? 13.195 25.359 -2.582 1 81.94 93 SER B O 1
ATOM 3532 N N . LEU B 1 94 ? 14.57 25.391 -4.305 1 80 94 LEU B N 1
ATOM 3533 C CA . LEU B 1 94 ? 13.539 24.891 -5.215 1 80 94 LEU B CA 1
ATOM 3534 C C . LEU B 1 94 ? 13.141 23.469 -4.859 1 80 94 LEU B C 1
ATOM 3536 O O . LEU B 1 94 ? 11.953 23.125 -4.91 1 80 94 LEU B O 1
ATOM 3540 N N . ASP B 1 95 ? 14.062 22.719 -4.488 1 75.5 95 ASP B N 1
ATOM 3541 C CA . ASP B 1 95 ? 13.789 21.344 -4.09 1 75.5 95 ASP B CA 1
ATOM 3542 C C . ASP B 1 95 ? 12.922 21.297 -2.832 1 75.5 95 ASP B C 1
ATOM 3544 O O . ASP B 1 95 ? 12.039 20.438 -2.711 1 75.5 95 ASP B O 1
ATOM 3548 N N . LYS B 1 96 ? 13.203 22.219 -2.004 1 75.19 96 LYS B N 1
ATOM 3549 C CA . LYS B 1 96 ? 12.398 22.297 -0.789 1 75.19 96 LYS B CA 1
ATOM 3550 C C . LYS B 1 96 ? 10.945 22.625 -1.115 1 75.19 96 LYS B C 1
ATOM 3552 O O . LYS B 1 96 ? 10.023 22.062 -0.516 1 75.19 96 LYS B O 1
ATOM 3557 N N . LEU B 1 97 ? 10.797 23.5 -2.021 1 73.81 97 LEU B N 1
ATOM 3558 C CA . LEU B 1 97 ? 9.453 23.891 -2.43 1 73.81 97 LEU B CA 1
ATOM 3559 C C . LEU B 1 97 ? 8.734 22.719 -3.104 1 73.81 97 LEU B C 1
ATOM 3561 O O . LEU B 1 97 ? 7.535 22.516 -2.9 1 73.81 97 LEU B O 1
ATOM 3565 N N . ARG B 1 98 ? 9.477 21.969 -3.828 1 71 98 ARG B N 1
ATOM 3566 C CA . ARG B 1 98 ? 8.914 20.812 -4.527 1 71 98 ARG B CA 1
ATOM 3567 C C . ARG B 1 98 ? 8.492 19.734 -3.547 1 71 98 ARG B C 1
ATOM 3569 O O . ARG B 1 98 ? 7.586 18.953 -3.832 1 71 98 ARG B O 1
ATOM 3576 N N . SER B 1 99 ? 9.141 19.781 -2.502 1 69.75 99 SER B N 1
ATOM 3577 C CA . SER B 1 99 ? 8.859 18.75 -1.515 1 69.75 99 SER B CA 1
ATOM 3578 C C . SER B 1 99 ? 7.504 18.969 -0.851 1 69.75 99 SER B C 1
ATOM 3580 O O . SER B 1 99 ? 6.934 18.047 -0.265 1 69.75 99 SER B O 1
ATOM 3582 N N . ILE B 1 100 ? 7.02 20.203 -0.957 1 70.81 100 ILE B N 1
ATOM 3583 C CA . ILE B 1 100 ? 5.742 20.516 -0.328 1 70.81 100 ILE B CA 1
ATOM 3584 C C . ILE B 1 100 ? 4.598 20.031 -1.217 1 70.81 100 ILE B C 1
ATOM 3586 O O . ILE B 1 100 ? 3.496 19.766 -0.729 1 70.81 100 ILE B O 1
ATOM 3590 N N . GLU B 1 101 ? 4.836 19.984 -2.494 1 63.94 101 GLU B N 1
ATOM 3591 C CA . GLU B 1 101 ? 3.787 19.562 -3.422 1 63.94 101 GLU B CA 1
ATOM 3592 C C . GLU B 1 101 ? 3.492 18.078 -3.291 1 63.94 101 GLU B C 1
ATOM 3594 O O . GLU B 1 101 ? 4.402 17.281 -3.072 1 63.94 101 GLU B O 1
ATOM 3599 N N . PRO B 1 102 ? 2.186 17.891 -3.172 1 61.03 102 PRO B N 1
ATOM 3600 C CA . PRO B 1 102 ? 1.849 16.453 -3.182 1 61.03 102 PRO B CA 1
ATOM 3601 C C . PRO B 1 102 ? 2.412 15.727 -4.398 1 61.03 102 PRO B C 1
ATOM 3603 O O . PRO B 1 102 ? 2.307 16.219 -5.523 1 61.03 102 PRO B O 1
ATOM 3606 N N . ARG B 1 103 ? 3.381 14.93 -4.16 1 62.53 103 ARG B N 1
ATOM 3607 C CA . ARG B 1 103 ? 3.895 14.148 -5.277 1 62.53 103 ARG B CA 1
ATOM 3608 C C . ARG B 1 103 ? 2.941 13.008 -5.629 1 62.53 103 ARG B C 1
ATOM 3610 O O . ARG B 1 103 ? 2.27 12.461 -4.754 1 62.53 103 ARG B O 1
ATOM 3617 N N . ARG B 1 104 ? 2.523 12.828 -6.949 1 64.06 104 ARG B N 1
ATOM 3618 C CA . ARG B 1 104 ? 1.669 11.773 -7.477 1 64.06 104 ARG B CA 1
ATOM 3619 C C . ARG B 1 104 ? 2.168 10.398 -7.047 1 64.06 104 ARG B C 1
ATOM 3621 O O . ARG B 1 104 ? 1.435 9.414 -7.129 1 64.06 104 ARG B O 1
ATOM 3628 N N . GLY B 1 105 ? 2.941 10.305 -6.199 1 74.44 105 GLY B N 1
ATOM 3629 C CA . GLY B 1 105 ? 3.482 9.039 -5.727 1 74.44 105 GLY B CA 1
ATOM 3630 C C . GLY B 1 105 ? 4.215 8.266 -6.809 1 74.44 105 GLY B C 1
ATOM 3631 O O . GLY B 1 105 ? 4.102 8.586 -7.992 1 74.44 105 GLY B O 1
ATOM 3632 N N . THR B 1 106 ? 5.035 7.355 -6.621 1 85.31 106 THR B N 1
ATOM 3633 C CA . THR B 1 106 ? 5.719 6.449 -7.535 1 85.31 106 THR B CA 1
ATOM 3634 C C . THR B 1 106 ? 4.715 5.531 -8.234 1 85.31 106 THR B C 1
ATOM 3636 O O . THR B 1 106 ? 3.527 5.539 -7.91 1 85.31 106 THR B O 1
ATOM 3639 N N . TRP B 1 107 ? 5.207 4.871 -9.172 1 90.69 107 TRP B N 1
ATOM 3640 C CA . TRP B 1 107 ? 4.359 3.959 -9.93 1 90.69 107 TRP B CA 1
ATOM 3641 C C . TRP B 1 107 ? 3.68 2.951 -9.008 1 90.69 107 TRP B C 1
ATOM 3643 O O . TRP B 1 107 ? 2.475 2.715 -9.117 1 90.69 107 TRP B O 1
ATOM 3653 N N . VAL B 1 108 ? 4.383 2.381 -8.156 1 94.31 108 VAL B N 1
ATOM 3654 C CA . VAL B 1 108 ? 3.855 1.339 -7.281 1 94.31 108 VAL B CA 1
ATOM 3655 C C . VAL B 1 108 ? 2.803 1.934 -6.348 1 94.31 108 VAL B C 1
ATOM 3657 O O . VAL B 1 108 ? 1.789 1.294 -6.059 1 94.31 108 VAL B O 1
ATOM 3660 N N . ILE B 1 109 ? 3.008 3.139 -5.852 1 92.94 109 ILE B N 1
ATOM 3661 C CA . ILE B 1 109 ? 2.031 3.805 -5 1 92.94 109 ILE B CA 1
ATOM 3662 C C . ILE B 1 109 ? 0.743 4.047 -5.781 1 92.94 109 ILE B C 1
ATOM 3664 O O . ILE B 1 109 ? -0.351 3.752 -5.293 1 92.94 109 ILE B O 1
ATOM 3668 N N . ARG B 1 110 ? 0.875 4.48 -6.957 1 92.56 110 ARG B N 1
ATOM 3669 C CA . ARG B 1 110 ? -0.296 4.758 -7.781 1 92.56 110 ARG B CA 1
ATOM 3670 C C . ARG B 1 110 ? -1.049 3.477 -8.117 1 92.56 110 ARG B C 1
ATOM 3672 O O . ARG B 1 110 ? -2.281 3.459 -8.125 1 92.56 110 ARG B O 1
ATOM 3679 N N . MET B 1 111 ? -0.305 2.482 -8.32 1 93.88 111 MET B N 1
ATOM 3680 C CA . MET B 1 111 ? -0.903 1.211 -8.711 1 93.88 111 MET B CA 1
ATOM 3681 C C . MET B 1 111 ? -1.674 0.586 -7.555 1 93.88 111 MET B C 1
ATOM 3683 O O . MET B 1 111 ? -2.738 -0.001 -7.758 1 93.88 111 MET B O 1
ATOM 3687 N N . PHE B 1 112 ? -1.189 0.744 -6.375 1 95.31 112 PHE B N 1
ATOM 3688 C CA . PHE B 1 112 ? -1.781 -0.012 -5.277 1 95.31 112 PHE B CA 1
ATOM 3689 C C . PHE B 1 112 ? -2.592 0.902 -4.363 1 95.31 112 PHE B C 1
ATOM 3691 O O . PHE B 1 112 ? -3.588 0.477 -3.777 1 95.31 112 PHE B O 1
ATOM 3698 N N . LEU B 1 113 ? -2.188 2.18 -4.203 1 92.12 113 LEU B N 1
ATOM 3699 C CA . LEU B 1 113 ? -2.855 3.076 -3.266 1 92.12 113 LEU B CA 1
ATOM 3700 C C . LEU B 1 113 ? -3.707 4.102 -4.008 1 92.12 113 LEU B C 1
ATOM 3702 O O . LEU B 1 113 ? -4.617 4.699 -3.424 1 92.12 113 LEU B O 1
ATOM 3706 N N . GLY B 1 114 ? -3.379 4.336 -5.242 1 90.12 114 GLY B N 1
ATOM 3707 C CA . GLY B 1 114 ? -4.164 5.285 -6.016 1 90.12 114 GLY B CA 1
ATOM 3708 C C . GLY B 1 114 ? -3.383 6.52 -6.422 1 90.12 114 GLY B C 1
ATOM 3709 O O . GLY B 1 114 ? -2.336 6.816 -5.84 1 90.12 114 GLY B O 1
ATOM 3710 N N . GLU B 1 115 ? -3.959 7.234 -7.336 1 85.69 115 GLU B N 1
ATOM 3711 C CA . GLU B 1 115 ? -3.279 8.383 -7.922 1 85.69 115 GLU B CA 1
ATOM 3712 C C . GLU B 1 115 ? -3.471 9.633 -7.066 1 85.69 115 GLU B C 1
ATOM 3714 O O . GLU B 1 115 ? -2.699 10.586 -7.172 1 85.69 115 GLU B O 1
ATOM 3719 N N . ARG B 1 116 ? -4.387 9.664 -6.223 1 79.5 116 ARG B N 1
ATOM 3720 C CA . ARG B 1 116 ? -4.711 10.891 -5.504 1 79.5 116 ARG B CA 1
ATOM 3721 C C . ARG B 1 116 ? -4.465 10.727 -4.008 1 79.5 116 ARG B C 1
ATOM 3723 O O . ARG B 1 116 ? -5.078 11.422 -3.191 1 79.5 116 ARG B O 1
ATOM 3730 N N . VAL B 1 117 ? -3.637 9.836 -3.688 1 81.12 117 VAL B N 1
ATOM 3731 C CA . VAL B 1 117 ? -3.32 9.664 -2.273 1 81.12 117 VAL B CA 1
ATOM 3732 C C . VAL B 1 117 ? -2.188 10.609 -1.878 1 81.12 117 VAL B C 1
ATOM 3734 O O . VAL B 1 117 ? -1.164 10.68 -2.562 1 81.12 117 VAL B O 1
ATOM 3737 N N . ASN B 1 118 ? -2.461 11.359 -0.914 1 76 118 ASN B N 1
ATOM 3738 C CA . ASN B 1 118 ? -1.419 12.227 -0.374 1 76 118 ASN B CA 1
ATOM 3739 C C . ASN B 1 118 ? -0.465 11.453 0.535 1 76 118 ASN B C 1
ATOM 3741 O O . ASN B 1 118 ? -0.863 10.984 1.601 1 76 118 ASN B O 1
ATOM 3745 N N . THR B 1 119 ? 0.73 11.32 0.177 1 78.94 119 THR B N 1
ATOM 3746 C CA . THR B 1 119 ? 1.706 10.523 0.908 1 78.94 119 THR B CA 1
ATOM 3747 C C . THR B 1 119 ? 2.607 11.414 1.759 1 78.94 119 THR B C 1
ATOM 3749 O O . THR B 1 119 ? 3.543 10.93 2.396 1 78.94 119 THR B O 1
ATOM 3752 N N . LYS B 1 120 ? 2.291 12.609 1.799 1 80.06 120 LYS B N 1
ATOM 3753 C CA . LYS B 1 120 ? 3.176 13.547 2.49 1 80.06 120 LYS B CA 1
ATOM 3754 C C . LYS B 1 120 ? 3.002 13.445 4.004 1 80.06 120 LYS B C 1
ATOM 3756 O O . LYS B 1 120 ? 1.877 13.414 4.504 1 80.06 120 LYS B O 1
ATOM 3761 N N . VAL B 1 121 ? 4.074 13.352 4.629 1 79.69 121 VAL B N 1
ATOM 3762 C CA . VAL B 1 121 ? 4.133 13.391 6.09 1 79.69 121 VAL B CA 1
ATOM 3763 C C . VAL B 1 121 ? 4.691 14.734 6.551 1 79.69 121 VAL B C 1
ATOM 3765 O O . VAL B 1 121 ? 5.832 15.078 6.234 1 79.69 121 VAL B O 1
ATOM 3768 N N . TRP B 1 122 ? 3.91 15.406 7.277 1 75.5 122 TRP B N 1
ATOM 3769 C CA . TRP B 1 122 ? 4.258 16.781 7.602 1 75.5 122 TRP B CA 1
ATOM 3770 C C . TRP B 1 122 ? 5.051 16.859 8.906 1 75.5 122 TRP B C 1
ATOM 3772 O O . TRP B 1 122 ? 5.926 17.719 9.055 1 75.5 122 TRP B O 1
ATOM 3782 N N . LYS B 1 123 ? 4.773 15.969 9.734 1 75.69 123 LYS B N 1
ATOM 3783 C CA . LYS B 1 123 ? 5.465 16 11.023 1 75.69 123 LYS B CA 1
ATOM 3784 C C . LYS B 1 123 ? 6.801 15.258 10.945 1 75.69 123 LYS B C 1
ATOM 3786 O O . LYS B 1 123 ? 6.852 14.094 10.547 1 75.69 123 LYS B O 1
ATOM 3791 N N . ARG B 1 124 ? 7.836 15.922 11.375 1 73.88 124 ARG B N 1
ATOM 3792 C CA . ARG B 1 124 ? 9.18 15.359 11.312 1 73.88 124 ARG B CA 1
ATOM 3793 C C . ARG B 1 124 ? 9.297 14.117 12.18 1 73.88 124 ARG B C 1
ATOM 3795 O O . ARG B 1 124 ? 9.961 13.148 11.797 1 73.88 124 ARG B O 1
ATOM 3802 N N . SER B 1 125 ? 8.727 14.188 13.312 1 76.31 125 SER B N 1
ATOM 3803 C CA . SER B 1 125 ? 8.789 13.047 14.211 1 76.31 125 SER B CA 1
ATOM 3804 C C . SER B 1 125 ? 8.141 11.812 13.586 1 76.31 125 SER B C 1
ATOM 3806 O O . SER B 1 125 ? 8.617 10.695 13.773 1 76.31 125 SER B O 1
ATOM 3808 N N . GLU B 1 126 ? 7.102 12.055 12.828 1 81.31 126 GLU B N 1
ATOM 3809 C CA . GLU B 1 126 ? 6.434 10.945 12.148 1 81.31 126 GLU B CA 1
ATOM 3810 C C . GLU B 1 126 ? 7.289 10.398 11.016 1 81.31 126 GLU B C 1
ATOM 3812 O O . GLU B 1 126 ? 7.277 9.195 10.742 1 81.31 126 GLU B O 1
ATOM 3817 N N . LEU B 1 127 ? 7.93 11.289 10.398 1 82.75 127 LEU B N 1
ATOM 3818 C CA . LEU B 1 127 ? 8.82 10.867 9.32 1 82.75 127 LEU B CA 1
ATOM 3819 C C . LEU B 1 127 ? 9.953 9.992 9.867 1 82.75 127 LEU B C 1
ATOM 3821 O O . LEU B 1 127 ? 10.289 8.969 9.266 1 82.75 127 LEU B O 1
ATOM 3825 N N . PHE B 1 128 ? 10.508 10.398 10.969 1 82.5 128 PHE B N 1
ATOM 3826 C CA . PHE B 1 128 ? 11.555 9.609 11.609 1 82.5 128 PHE B CA 1
ATOM 3827 C C . PHE B 1 128 ? 11.016 8.258 12.062 1 82.5 128 PHE B C 1
ATOM 3829 O O . PHE B 1 128 ? 11.695 7.234 11.922 1 82.5 128 PHE B O 1
ATOM 3836 N N . ALA B 1 129 ? 9.875 8.312 12.562 1 84.44 129 ALA B N 1
ATOM 3837 C CA . ALA B 1 129 ? 9.25 7.07 13.016 1 84.44 129 ALA B CA 1
ATOM 3838 C C . ALA B 1 129 ? 9.008 6.125 11.844 1 84.44 129 ALA B C 1
ATOM 3840 O O . ALA B 1 129 ? 9.172 4.91 11.969 1 84.44 129 ALA B O 1
ATOM 3841 N N . MET B 1 130 ? 8.578 6.645 10.773 1 88.12 130 MET B N 1
ATOM 3842 C CA . MET B 1 130 ? 8.352 5.863 9.562 1 88.12 130 MET B CA 1
ATOM 3843 C C . MET B 1 130 ? 9.641 5.219 9.078 1 88.12 130 MET B C 1
ATOM 3845 O O . MET B 1 130 ? 9.656 4.047 8.703 1 88.12 130 MET B O 1
ATOM 3849 N N . LYS B 1 131 ? 10.68 5.965 9.047 1 88.19 131 LYS B N 1
ATOM 3850 C CA . LYS B 1 131 ? 11.977 5.449 8.625 1 88.19 131 LYS B CA 1
ATOM 3851 C C . LYS B 1 131 ? 12.484 4.383 9.594 1 88.19 131 LYS B C 1
ATOM 3853 O O . LYS B 1 131 ? 13.047 3.369 9.172 1 88.19 131 LYS B O 1
ATOM 3858 N N . ASP B 1 132 ? 12.281 4.633 10.836 1 87.31 132 ASP B N 1
ATOM 3859 C CA . ASP B 1 132 ? 12.656 3.65 11.852 1 87.31 132 ASP B CA 1
ATOM 3860 C C . ASP B 1 132 ? 11.883 2.346 11.672 1 87.31 132 ASP B C 1
ATOM 3862 O O . ASP B 1 132 ? 12.461 1.26 11.758 1 87.31 132 ASP B O 1
ATOM 3866 N N . ALA B 1 133 ? 10.688 2.465 11.438 1 89.44 133 ALA B N 1
ATOM 3867 C CA . ALA B 1 133 ? 9.852 1.288 11.211 1 89.44 133 ALA B CA 1
ATOM 3868 C C . ALA B 1 133 ? 10.312 0.526 9.969 1 89.44 133 ALA B C 1
ATOM 3870 O O . ALA B 1 133 ? 10.312 -0.707 9.953 1 89.44 133 ALA B O 1
ATOM 3871 N N . TYR B 1 134 ? 10.648 1.24 8.961 1 91.31 134 TYR B N 1
ATOM 3872 C CA . TYR B 1 134 ? 11.172 0.646 7.734 1 91.31 134 TYR B CA 1
ATOM 3873 C C . TYR B 1 134 ? 12.445 -0.141 8.016 1 91.31 134 TYR B C 1
ATOM 3875 O O . TYR B 1 134 ? 12.578 -1.285 7.574 1 91.31 134 TYR B O 1
ATOM 3883 N N . ASN B 1 135 ? 13.352 0.443 8.742 1 88.75 135 ASN B N 1
ATOM 3884 C CA . ASN B 1 135 ? 14.617 -0.214 9.055 1 88.75 135 ASN B CA 1
ATOM 3885 C C . ASN B 1 135 ? 14.406 -1.461 9.906 1 88.75 135 ASN B C 1
ATOM 3887 O O . ASN B 1 135 ? 15.062 -2.482 9.695 1 88.75 135 ASN B O 1
ATOM 3891 N N . ASN B 1 136 ? 13.57 -1.293 10.812 1 89.81 136 ASN B N 1
ATOM 3892 C CA . ASN B 1 136 ? 13.258 -2.443 11.648 1 89.81 136 ASN B CA 1
ATOM 3893 C C . ASN B 1 136 ? 12.617 -3.57 10.844 1 89.81 136 ASN B C 1
ATOM 3895 O O . ASN B 1 136 ? 12.938 -4.742 11.047 1 89.81 136 ASN B O 1
ATOM 3899 N N . TYR B 1 137 ? 11.734 -3.271 10.039 1 93.69 137 TYR B N 1
ATOM 3900 C CA . TYR B 1 137 ? 11.109 -4.254 9.164 1 93.69 137 TYR B CA 1
ATOM 3901 C C . TYR B 1 137 ? 12.148 -4.949 8.297 1 93.69 137 TYR B C 1
ATOM 3903 O O . TYR B 1 137 ? 12.141 -6.176 8.164 1 93.69 137 TYR B O 1
ATOM 3911 N N . LYS B 1 138 ? 12.93 -4.16 7.656 1 92.44 138 LYS B N 1
ATOM 3912 C CA . LYS B 1 138 ? 13.969 -4.711 6.797 1 92.44 138 LYS B CA 1
ATOM 3913 C C . LYS B 1 138 ? 14.875 -5.664 7.574 1 92.44 138 LYS B C 1
ATOM 3915 O O . LYS B 1 138 ? 15.203 -6.754 7.09 1 92.44 138 LYS B O 1
ATOM 3920 N N . SER B 1 139 ? 15.25 -5.281 8.766 1 90.38 139 SER B N 1
ATOM 3921 C CA . SER B 1 139 ? 16.125 -6.102 9.602 1 90.38 139 SER B CA 1
ATOM 3922 C C . SER B 1 139 ? 15.453 -7.43 9.953 1 90.38 139 SER B C 1
ATOM 3924 O O . SER B 1 139 ? 16.047 -8.492 9.789 1 90.38 139 SER B O 1
ATOM 3926 N N . LYS B 1 140 ? 14.266 -7.371 10.352 1 93 140 LYS B N 1
ATOM 3927 C CA . LYS B 1 140 ? 13.539 -8.586 10.711 1 93 140 LYS B CA 1
ATOM 3928 C C . LYS B 1 140 ? 13.305 -9.469 9.492 1 93 140 LYS B C 1
ATOM 3930 O O . LYS B 1 140 ? 13.445 -10.695 9.57 1 93 140 LYS B O 1
ATOM 3935 N N . SER B 1 141 ? 12.992 -8.859 8.43 1 94.94 141 SER B N 1
ATOM 3936 C CA . SER B 1 141 ? 12.695 -9.602 7.207 1 94.94 141 SER B CA 1
ATOM 3937 C C . SER B 1 141 ? 13.953 -10.258 6.641 1 94.94 141 SER B C 1
ATOM 3939 O O . SER B 1 141 ? 13.867 -11.305 5.992 1 94.94 141 SER B O 1
ATOM 3941 N N . THR B 1 142 ? 15.102 -9.641 6.832 1 93.81 142 THR B N 1
ATOM 3942 C CA . THR B 1 142 ? 16.344 -10.211 6.348 1 93.81 142 THR B CA 1
ATOM 3943 C C . THR B 1 142 ? 16.609 -11.57 7.004 1 93.81 142 THR B C 1
ATOM 3945 O O . THR B 1 142 ? 17.109 -12.492 6.355 1 93.81 142 THR B O 1
ATOM 3948 N N . ILE B 1 143 ? 16.25 -11.688 8.203 1 94.06 143 ILE B N 1
ATOM 3949 C CA . ILE B 1 143 ? 16.406 -12.953 8.906 1 94.06 143 ILE B CA 1
ATOM 3950 C C . ILE B 1 143 ? 15.531 -14.016 8.25 1 94.06 143 ILE B C 1
ATOM 3952 O O . ILE B 1 143 ? 15.984 -15.133 7.988 1 94.06 143 ILE B O 1
ATOM 3956 N N . ILE B 1 144 ? 14.359 -13.695 7.996 1 95.12 144 ILE B N 1
ATOM 3957 C CA . ILE B 1 144 ? 13.438 -14.609 7.34 1 95.12 144 ILE B CA 1
ATOM 3958 C C . ILE B 1 144 ? 13.945 -14.938 5.938 1 95.12 144 ILE B C 1
ATOM 3960 O O . ILE B 1 144 ? 13.812 -16.078 5.473 1 95.12 144 ILE B O 1
ATOM 3964 N N . PHE B 1 145 ? 14.516 -13.953 5.309 1 95.75 145 PHE B N 1
ATOM 3965 C CA . PHE B 1 145 ? 15.062 -14.102 3.965 1 95.75 145 PHE B CA 1
ATOM 3966 C C . PHE B 1 145 ? 16.141 -15.172 3.938 1 95.75 145 PHE B C 1
ATOM 3968 O O . PHE B 1 145 ? 16.297 -15.875 2.938 1 95.75 145 PHE B O 1
ATOM 3975 N N . ILE B 1 146 ? 16.812 -15.359 5.004 1 93.88 146 ILE B N 1
ATOM 3976 C CA . ILE B 1 146 ? 17.891 -16.344 5.086 1 93.88 146 ILE B CA 1
ATOM 3977 C C . ILE B 1 146 ? 17.312 -17.703 5.512 1 93.88 146 ILE B C 1
ATOM 3979 O O . ILE B 1 146 ? 17.703 -18.734 4.992 1 93.88 146 ILE B O 1
ATOM 3983 N N . LEU B 1 147 ? 16.344 -17.703 6.359 1 93.62 147 LEU B N 1
ATOM 3984 C CA . LEU B 1 147 ? 15.805 -18.922 6.953 1 93.62 147 LEU B CA 1
ATOM 3985 C C . LEU B 1 147 ? 14.992 -19.719 5.93 1 93.62 147 LEU B C 1
ATOM 3987 O O . LEU B 1 147 ? 15.047 -20.938 5.91 1 93.62 147 LEU B O 1
ATOM 3991 N N . PHE B 1 148 ? 14.344 -19.078 5.094 1 92.62 148 PHE B N 1
ATOM 3992 C CA . PHE B 1 148 ? 13.461 -19.766 4.164 1 92.62 148 PHE B CA 1
ATOM 3993 C C . PHE B 1 148 ? 14.25 -20.641 3.207 1 92.62 148 PHE B C 1
ATOM 3995 O O . PHE B 1 148 ? 13.969 -21.828 3.074 1 92.62 148 PHE B O 1
ATOM 4002 N N . PRO B 1 149 ? 15.258 -20.078 2.543 1 90.69 149 PRO B N 1
ATOM 4003 C CA . PRO B 1 149 ? 16.031 -20.953 1.647 1 90.69 149 PRO B CA 1
ATOM 4004 C C . PRO B 1 149 ? 16.766 -22.062 2.393 1 90.69 149 PRO B C 1
ATOM 4006 O O . PRO B 1 149 ? 16.953 -23.156 1.853 1 90.69 149 PRO B O 1
ATOM 4009 N N . LEU B 1 150 ? 17.141 -21.844 3.621 1 90.19 150 LEU B N 1
ATOM 4010 C CA . LEU B 1 150 ? 17.766 -22.891 4.426 1 90.19 150 LEU B CA 1
ATOM 4011 C C . LEU B 1 150 ? 16.781 -24.047 4.656 1 90.19 150 LEU B C 1
ATOM 4013 O O . LEU B 1 150 ? 17.156 -25.203 4.512 1 90.19 150 LEU B O 1
ATOM 4017 N N . VAL B 1 151 ? 15.586 -23.688 4.969 1 90.69 151 VAL B N 1
ATOM 4018 C CA . VAL B 1 151 ? 14.555 -24.703 5.172 1 90.69 151 VAL B CA 1
ATOM 4019 C C . VAL B 1 151 ? 14.266 -25.422 3.854 1 90.69 151 VAL B C 1
ATOM 4021 O O . VAL B 1 151 ? 14.078 -26.641 3.832 1 90.69 151 VAL B O 1
ATOM 4024 N N . GLN B 1 152 ? 14.234 -24.656 2.83 1 87.56 152 GLN B N 1
ATOM 4025 C CA . GLN B 1 152 ? 13.977 -25.234 1.518 1 87.56 152 GLN B CA 1
ATOM 4026 C C . GLN B 1 152 ? 15.062 -26.234 1.129 1 87.56 152 GLN B C 1
ATOM 4028 O O . GLN B 1 152 ? 14.781 -27.25 0.478 1 87.56 152 GLN B O 1
ATOM 4033 N N . LEU B 1 153 ? 16.266 -25.984 1.467 1 83.38 153 LEU B N 1
ATOM 4034 C CA . LEU B 1 153 ? 17.375 -26.891 1.173 1 83.38 153 LEU B CA 1
ATOM 4035 C C . LEU B 1 153 ? 17.266 -28.172 1.993 1 83.38 153 LEU B C 1
ATOM 4037 O O . LEU B 1 153 ? 17.594 -29.25 1.506 1 83.38 153 LEU B O 1
ATOM 4041 N N . LEU B 1 154 ? 16.75 -28.031 3.156 1 84.25 154 LEU B N 1
ATOM 4042 C CA . LEU B 1 154 ? 16.656 -29.172 4.059 1 84.25 154 LEU B CA 1
ATOM 4043 C C . LEU B 1 154 ? 15.461 -30.047 3.721 1 84.25 154 LEU B C 1
ATOM 4045 O O . LEU B 1 154 ? 15.508 -31.281 3.881 1 84.25 154 LEU B O 1
ATOM 4049 N N . VAL B 1 155 ? 14.398 -29.375 3.35 1 79.69 155 VAL B N 1
ATOM 4050 C CA . VAL B 1 155 ? 13.164 -30.109 3.053 1 79.69 155 VAL B CA 1
ATOM 4051 C C . VAL B 1 155 ? 12.867 -30.031 1.558 1 79.69 155 VAL B C 1
ATOM 4053 O O . VAL B 1 155 ? 11.758 -29.641 1.161 1 79.69 155 VAL B O 1
ATOM 4056 N N . SER B 1 156 ? 13.734 -30.156 0.672 1 63.38 156 SER B N 1
ATOM 4057 C CA . SER B 1 156 ? 13.711 -29.844 -0.755 1 63.38 156 SER B CA 1
ATOM 4058 C C . SER B 1 156 ? 12.586 -30.594 -1.465 1 63.38 156 SER B C 1
ATOM 4060 O O . SER B 1 156 ? 12.133 -30.172 -2.531 1 63.38 156 SER B O 1
ATOM 4062 N N . SER B 1 157 ? 12.094 -31.484 -0.88 1 65.94 157 SER B N 1
ATOM 4063 C CA . SER B 1 157 ? 11.211 -32.375 -1.622 1 65.94 157 SER B CA 1
ATOM 4064 C C . SER B 1 157 ? 9.766 -31.859 -1.587 1 65.94 157 SER B C 1
ATOM 4066 O O . SER B 1 157 ? 8.906 -32.375 -2.301 1 65.94 157 SER B O 1
ATOM 4068 N N . HIS B 1 158 ? 9.68 -30.766 -0.957 1 78.31 158 HIS B N 1
ATOM 4069 C CA . HIS B 1 158 ? 8.266 -30.422 -0.833 1 78.31 158 HIS B CA 1
ATOM 4070 C C . HIS B 1 158 ? 7.961 -29.109 -1.547 1 78.31 158 HIS B C 1
ATOM 4072 O O . HIS B 1 158 ? 8.445 -28.047 -1.14 1 78.31 158 HIS B O 1
ATOM 4078 N N . ARG B 1 159 ? 7.18 -29.188 -2.551 1 84.62 159 ARG B N 1
ATOM 4079 C CA . ARG B 1 159 ? 6.777 -28.062 -3.404 1 84.62 159 ARG B CA 1
ATOM 4080 C C . ARG B 1 159 ? 6.062 -26.984 -2.598 1 84.62 159 ARG B C 1
ATOM 4082 O O . ARG B 1 159 ? 6.18 -25.797 -2.9 1 84.62 159 ARG B O 1
ATOM 4089 N N . PHE B 1 160 ? 5.492 -27.375 -1.562 1 87.5 160 PHE B N 1
ATOM 4090 C CA . PHE B 1 160 ? 4.699 -26.438 -0.762 1 87.5 160 PHE B CA 1
ATOM 4091 C C . PHE B 1 160 ? 5.59 -25.406 -0.085 1 87.5 160 PHE B C 1
ATOM 4093 O O . PHE B 1 160 ? 5.227 -24.234 0.009 1 87.5 160 PHE B O 1
ATOM 4100 N N . ILE B 1 161 ? 6.715 -25.844 0.317 1 89.94 161 ILE B N 1
ATOM 4101 C CA . ILE B 1 161 ? 7.645 -24.922 0.961 1 89.94 161 ILE B CA 1
ATOM 4102 C C . ILE B 1 161 ? 8.141 -23.906 -0.055 1 89.94 161 ILE B C 1
ATOM 4104 O O . ILE B 1 161 ? 8.305 -22.719 0.274 1 89.94 161 ILE B O 1
ATOM 4108 N N . GLY B 1 162 ? 8.367 -24.344 -1.271 1 90.88 162 GLY B N 1
ATOM 4109 C CA . GLY B 1 162 ? 8.75 -23.422 -2.33 1 90.88 162 GLY B CA 1
ATOM 4110 C C . GLY B 1 162 ? 7.699 -22.375 -2.625 1 90.88 162 GLY B C 1
ATOM 4111 O O . GLY B 1 162 ? 8.023 -21.203 -2.834 1 90.88 162 GLY B O 1
ATOM 4112 N N . ILE B 1 163 ? 6.492 -22.828 -2.629 1 93.38 163 ILE B N 1
ATOM 4113 C CA . ILE B 1 163 ? 5.379 -21.922 -2.881 1 93.38 163 ILE B CA 1
ATOM 4114 C C . ILE B 1 163 ? 5.32 -20.859 -1.782 1 93.38 163 ILE B C 1
ATOM 4116 O O . ILE B 1 163 ? 5.242 -19.672 -2.07 1 93.38 163 ILE B O 1
ATOM 4120 N N . LEU B 1 164 ? 5.426 -21.312 -0.573 1 94.06 164 LEU B N 1
ATOM 4121 C CA . LEU B 1 164 ? 5.371 -20.391 0.556 1 94.06 164 LEU B CA 1
ATOM 4122 C C . LEU B 1 164 ? 6.535 -19.406 0.511 1 94.06 164 LEU B C 1
ATOM 4124 O O . LEU B 1 164 ? 6.363 -18.234 0.812 1 94.06 164 LEU B O 1
ATOM 4128 N N . HIS B 1 165 ? 7.633 -19.938 0.161 1 94.19 165 HIS B N 1
ATOM 4129 C CA . HIS B 1 165 ? 8.82 -19.109 0.061 1 94.19 165 HIS B CA 1
ATOM 4130 C C . HIS B 1 165 ? 8.633 -18 -0.979 1 94.19 165 HIS B C 1
ATOM 4132 O O . HIS B 1 165 ? 8.883 -16.828 -0.701 1 94.19 165 HIS B O 1
ATOM 4138 N N . GLN B 1 166 ? 8.18 -18.344 -2.121 1 95.44 166 GLN B N 1
ATOM 4139 C CA . GLN B 1 166 ? 8.016 -17.375 -3.195 1 95.44 166 GLN B CA 1
ATOM 4140 C C . GLN B 1 166 ? 6.906 -16.375 -2.869 1 95.44 166 GLN B C 1
ATOM 4142 O O . GLN B 1 166 ? 7 -15.203 -3.225 1 95.44 166 GLN B O 1
ATOM 4147 N N . LEU B 1 167 ? 5.891 -16.844 -2.217 1 96.75 167 LEU B N 1
ATOM 4148 C CA . LEU B 1 167 ? 4.832 -15.938 -1.792 1 96.75 167 LEU B CA 1
ATOM 4149 C C . LEU B 1 167 ? 5.355 -14.922 -0.776 1 96.75 167 LEU B C 1
ATOM 4151 O O . LEU B 1 167 ? 5 -13.75 -0.827 1 96.75 167 LEU B O 1
ATOM 4155 N N . TRP B 1 168 ? 6.133 -15.398 0.125 1 97.06 168 TRP B N 1
ATOM 4156 C CA . TRP B 1 168 ? 6.742 -14.492 1.099 1 97.06 168 TRP B CA 1
ATOM 4157 C C . TRP B 1 168 ? 7.648 -13.484 0.409 1 97.06 168 TRP B C 1
ATOM 4159 O O . TRP B 1 168 ? 7.652 -12.305 0.764 1 97.06 168 TRP B O 1
ATOM 4169 N N . LEU B 1 169 ? 8.406 -13.945 -0.533 1 97.12 169 LEU B N 1
ATOM 4170 C CA . LEU B 1 169 ? 9.289 -13.039 -1.266 1 97.12 169 LEU B CA 1
ATOM 4171 C C . LEU B 1 169 ? 8.477 -11.969 -1.994 1 97.12 169 LEU B C 1
ATOM 4173 O O . LEU B 1 169 ? 8.883 -10.805 -2.039 1 97.12 169 LEU B O 1
ATOM 4177 N N . LEU B 1 170 ? 7.383 -12.367 -2.57 1 97.56 170 LEU B N 1
ATOM 4178 C CA . LEU B 1 170 ? 6.516 -11.406 -3.236 1 97.56 170 LEU B CA 1
ATOM 4179 C C . LEU B 1 170 ? 6.031 -10.344 -2.254 1 97.56 170 LEU B C 1
ATOM 4181 O O . LEU B 1 170 ? 6.059 -9.148 -2.561 1 97.56 170 LEU B O 1
ATOM 4185 N N . HIS B 1 171 ? 5.566 -10.789 -1.141 1 97.25 171 HIS B N 1
ATOM 4186 C CA . HIS B 1 171 ? 5.16 -9.859 -0.091 1 97.25 171 HIS B CA 1
ATOM 4187 C C . HIS B 1 171 ? 6.316 -8.953 0.314 1 97.25 171 HIS B C 1
ATOM 4189 O O . HIS B 1 171 ? 6.137 -7.738 0.453 1 97.25 171 HIS B O 1
ATOM 4195 N N . PHE B 1 172 ? 7.461 -9.578 0.531 1 97.56 172 PHE B N 1
ATOM 4196 C CA . PHE B 1 172 ? 8.656 -8.875 0.992 1 97.56 172 PHE B CA 1
ATOM 4197 C C . PHE B 1 172 ? 9.039 -7.762 0.025 1 97.56 172 PHE B C 1
ATOM 4199 O O . PHE B 1 172 ? 9.156 -6.602 0.422 1 97.56 172 PHE B O 1
ATOM 4206 N N . TYR B 1 173 ? 9.164 -8.047 -1.24 1 97.88 173 TYR B N 1
ATOM 4207 C CA . TYR B 1 173 ? 9.617 -7.074 -2.23 1 97.88 173 TYR B CA 1
ATOM 4208 C C . TYR B 1 173 ? 8.555 -6.012 -2.479 1 97.88 173 TYR B C 1
ATOM 4210 O O . TYR B 1 173 ? 8.875 -4.844 -2.697 1 97.88 173 TYR B O 1
ATOM 4218 N N . LEU B 1 174 ? 7.328 -6.383 -2.461 1 97.81 174 LEU B N 1
ATOM 4219 C CA . LEU B 1 174 ? 6.27 -5.391 -2.625 1 97.81 174 LEU B CA 1
ATOM 4220 C C . LEU B 1 174 ? 6.238 -4.43 -1.442 1 97.81 174 LEU B C 1
ATOM 4222 O O . LEU B 1 174 ? 6.125 -3.215 -1.627 1 97.81 174 LEU B O 1
ATOM 4226 N N . SER B 1 175 ? 6.324 -5.008 -0.256 1 97.5 175 SER B N 1
ATOM 4227 C CA . SER B 1 175 ? 6.336 -4.176 0.945 1 97.5 175 SER B CA 1
ATOM 4228 C C . SER B 1 175 ? 7.512 -3.205 0.932 1 97.5 175 SER B C 1
ATOM 4230 O O . SER B 1 175 ? 7.348 -2.021 1.235 1 97.5 175 SER B O 1
ATOM 4232 N N . LEU B 1 176 ? 8.641 -3.705 0.546 1 96.88 176 LEU B N 1
ATOM 4233 C CA . LEU B 1 176 ? 9.805 -2.834 0.465 1 96.88 176 LEU B CA 1
ATOM 4234 C C . LEU B 1 176 ? 9.594 -1.732 -0.567 1 96.88 176 LEU B C 1
ATOM 4236 O O . LEU B 1 176 ? 9.922 -0.57 -0.318 1 96.88 176 LEU B O 1
ATOM 4240 N N . SER B 1 177 ? 9.086 -2.094 -1.726 1 97.19 177 SER B N 1
ATOM 4241 C CA . SER B 1 177 ? 8.852 -1.116 -2.783 1 97.19 177 SER B CA 1
ATOM 4242 C C . SER B 1 177 ? 7.902 -0.016 -2.312 1 97.19 177 SER B C 1
ATOM 4244 O O . SER B 1 177 ? 8.141 1.166 -2.564 1 97.19 177 SER B O 1
ATOM 4246 N N . LEU B 1 178 ? 6.879 -0.402 -1.623 1 96.25 178 LEU B N 1
ATOM 4247 C CA . LEU B 1 178 ? 5.898 0.562 -1.142 1 96.25 178 LEU B CA 1
ATOM 4248 C C . LEU B 1 178 ? 6.496 1.452 -0.058 1 96.25 178 LEU B C 1
ATOM 4250 O O . LEU B 1 178 ? 6.371 2.678 -0.116 1 96.25 178 LEU B O 1
ATOM 4254 N N . ARG B 1 179 ? 7.125 0.886 0.904 1 94.81 179 ARG B N 1
ATOM 4255 C CA . ARG B 1 179 ? 7.707 1.629 2.018 1 94.81 179 ARG B CA 1
ATOM 4256 C C . ARG B 1 179 ? 8.797 2.58 1.535 1 94.81 179 ARG B C 1
ATOM 4258 O O . ARG B 1 179 ? 8.852 3.736 1.956 1 94.81 179 ARG B O 1
ATOM 4265 N N . GLU B 1 180 ? 9.625 2.09 0.646 1 94.56 180 GLU B N 1
ATOM 4266 C CA . GLU B 1 180 ? 10.688 2.934 0.107 1 94.56 180 GLU B CA 1
ATOM 4267 C C . GLU B 1 180 ? 10.117 4.043 -0.773 1 94.56 180 GLU B C 1
ATOM 4269 O O . GLU B 1 180 ? 10.664 5.148 -0.816 1 94.56 180 GLU B O 1
ATOM 4274 N N . SER B 1 181 ? 9.086 3.748 -1.498 1 93.31 181 SER B N 1
ATOM 4275 C CA . SER B 1 181 ? 8.43 4.773 -2.297 1 93.31 181 SER B CA 1
ATOM 4276 C C . SER B 1 181 ? 7.852 5.875 -1.415 1 93.31 181 SER B C 1
ATOM 4278 O O . SER B 1 181 ? 7.922 7.059 -1.763 1 93.31 181 SER B O 1
ATOM 4280 N N . LEU B 1 182 ? 7.281 5.504 -0.283 1 91.19 182 LEU B N 1
ATOM 4281 C CA . LEU B 1 182 ? 6.766 6.492 0.658 1 91.19 182 LEU B CA 1
ATOM 4282 C C . LEU B 1 182 ? 7.887 7.379 1.187 1 91.19 182 LEU B C 1
ATOM 4284 O O . LEU B 1 182 ? 7.719 8.594 1.307 1 91.19 182 LEU B O 1
ATOM 4288 N N . LEU B 1 183 ? 8.992 6.797 1.492 1 89.69 183 LEU B N 1
ATOM 4289 C CA . LEU B 1 183 ? 10.141 7.566 1.963 1 89.69 183 LEU B CA 1
ATOM 4290 C C . LEU B 1 183 ? 10.656 8.492 0.87 1 89.69 183 LEU B C 1
ATOM 4292 O O . LEU B 1 183 ? 10.984 9.648 1.139 1 89.69 183 LEU B O 1
ATOM 4296 N N . LEU B 1 184 ? 10.695 7.957 -0.317 1 89.38 184 LEU B N 1
ATOM 4297 C CA . LEU B 1 184 ? 11.141 8.75 -1.46 1 89.38 184 LEU B CA 1
ATOM 4298 C C . LEU B 1 184 ? 10.242 9.969 -1.656 1 89.38 184 LEU B C 1
ATOM 4300 O O . LEU B 1 184 ? 10.734 11.078 -1.874 1 89.38 184 LEU B O 1
ATOM 4304 N N . CYS B 1 185 ? 8.953 9.797 -1.509 1 84.94 185 CYS B N 1
ATOM 4305 C CA . CYS B 1 185 ? 7.984 10.875 -1.665 1 84.94 185 CYS B CA 1
ATOM 4306 C C . CYS B 1 185 ? 8.125 11.898 -0.542 1 84.94 185 CYS B C 1
ATOM 4308 O O . CYS B 1 185 ? 7.629 13.023 -0.654 1 84.94 185 CYS B O 1
ATOM 4310 N N . ASN B 1 186 ? 8.789 11.539 0.497 1 83.31 186 ASN B N 1
ATOM 4311 C CA . ASN B 1 186 ? 8.938 12.43 1.639 1 83.31 186 ASN B CA 1
ATOM 4312 C C . ASN B 1 186 ? 10.383 12.906 1.793 1 83.31 186 ASN B C 1
ATOM 4314 O O . ASN B 1 186 ? 10.82 13.219 2.9 1 83.31 186 ASN B O 1
ATOM 4318 N N . GLY B 1 187 ? 11.195 12.844 0.705 1 78.81 187 GLY B N 1
ATOM 4319 C CA . GLY B 1 187 ? 12.469 13.547 0.67 1 78.81 187 GLY B CA 1
ATOM 4320 C C . GLY B 1 187 ? 13.664 12.625 0.804 1 78.81 187 GLY B C 1
ATOM 4321 O O . GLY B 1 187 ? 14.805 13.086 0.857 1 78.81 187 GLY B O 1
ATOM 4322 N N . SER B 1 188 ? 13.406 11.297 0.946 1 81.88 188 SER B N 1
ATOM 4323 C CA . SER B 1 188 ? 14.539 10.375 0.98 1 81.88 188 SER B CA 1
ATOM 4324 C C . SER B 1 188 ? 15.32 10.406 -0.326 1 81.88 188 SER B C 1
ATOM 4326 O O . SER B 1 188 ? 14.742 10.562 -1.402 1 81.88 188 SER B O 1
ATOM 4328 N N . ASN B 1 189 ? 16.594 10.195 -0.261 1 81.19 189 ASN B N 1
ATOM 4329 C CA . ASN B 1 189 ? 17.453 10.234 -1.435 1 81.19 189 ASN B CA 1
ATOM 4330 C C . ASN B 1 189 ? 17.719 8.836 -1.985 1 81.19 189 ASN B C 1
ATOM 4332 O O . ASN B 1 189 ? 18.766 8.594 -2.598 1 81.19 189 ASN B O 1
ATOM 4336 N N . ILE B 1 190 ? 16.906 7.949 -1.725 1 86.25 190 ILE B N 1
ATOM 4337 C CA . ILE B 1 190 ? 17.047 6.59 -2.242 1 86.25 190 ILE B CA 1
ATOM 4338 C C . ILE B 1 190 ? 17.109 6.625 -3.768 1 86.25 190 ILE B C 1
ATOM 4340 O O . ILE B 1 190 ? 16.344 7.344 -4.406 1 86.25 190 ILE B O 1
ATOM 4344 N N . MET B 1 191 ? 18.031 5.883 -4.332 1 90.62 191 MET B N 1
ATOM 4345 C CA . MET B 1 191 ? 18.109 5.797 -5.789 1 90.62 191 MET B CA 1
ATOM 4346 C C . MET B 1 191 ? 16.922 5.016 -6.355 1 90.62 191 MET B C 1
ATOM 4348 O O . MET B 1 191 ? 16.609 3.928 -5.867 1 90.62 191 MET B O 1
ATOM 4352 N N . PRO B 1 192 ? 16.281 5.434 -7.387 1 90.81 192 PRO B N 1
ATOM 4353 C CA . PRO B 1 192 ? 15.102 4.793 -7.957 1 90.81 192 PRO B CA 1
ATOM 4354 C C . PRO B 1 192 ? 15.352 3.346 -8.375 1 90.81 192 PRO B C 1
ATOM 4356 O O . PRO B 1 192 ? 14.445 2.512 -8.305 1 90.81 192 PRO B O 1
ATOM 4359 N N . TRP B 1 193 ? 16.547 3.037 -8.711 1 95.12 193 TRP B N 1
ATOM 4360 C CA . TRP B 1 193 ? 16.875 1.676 -9.125 1 95.12 193 TRP B CA 1
ATOM 4361 C C . TRP B 1 193 ? 16.562 0.677 -8.023 1 95.12 193 TRP B C 1
ATOM 4363 O O . TRP B 1 193 ? 16.109 -0.44 -8.297 1 95.12 193 TRP B O 1
ATOM 4373 N N . TRP B 1 194 ? 16.844 1.023 -6.859 1 93.94 194 TRP B N 1
ATOM 4374 C CA . TRP B 1 194 ? 16.656 0.086 -5.758 1 93.94 194 TRP B CA 1
ATOM 4375 C C . TRP B 1 194 ? 15.188 -0.299 -5.613 1 93.94 194 TRP B C 1
ATOM 4377 O O . TRP B 1 194 ? 14.867 -1.407 -5.176 1 93.94 194 TRP B O 1
ATOM 4387 N N . ILE B 1 195 ? 14.297 0.605 -5.969 1 95.56 195 ILE B N 1
ATOM 4388 C CA . ILE B 1 195 ? 12.875 0.277 -6.008 1 95.56 195 ILE B CA 1
ATOM 4389 C C . ILE B 1 195 ? 12.578 -0.604 -7.219 1 95.56 195 ILE B C 1
ATOM 4391 O O . ILE B 1 195 ? 11.875 -1.608 -7.109 1 95.56 195 ILE B O 1
ATOM 4395 N N . THR B 1 196 ? 13.141 -0.219 -8.344 1 96.62 196 THR B N 1
ATOM 4396 C CA . THR B 1 196 ? 12.992 -1.02 -9.555 1 96.62 196 THR B CA 1
ATOM 4397 C C . THR B 1 196 ? 13.523 -2.436 -9.336 1 96.62 196 THR B C 1
ATOM 4399 O O . THR B 1 196 ? 12.93 -3.404 -9.82 1 96.62 196 THR B O 1
ATOM 4402 N N . HIS B 1 197 ? 14.633 -2.498 -8.656 1 97.12 197 HIS B N 1
ATOM 4403 C CA . HIS B 1 197 ? 15.211 -3.785 -8.281 1 97.12 197 HIS B CA 1
ATOM 4404 C C . HIS B 1 197 ? 14.172 -4.691 -7.637 1 97.12 197 HIS B C 1
ATOM 4406 O O . HIS B 1 197 ? 14.148 -5.898 -7.898 1 97.12 197 HIS B O 1
ATOM 4412 N N . HIS B 1 198 ? 13.336 -4.129 -6.754 1 97.69 198 HIS B N 1
ATOM 4413 C CA . HIS B 1 198 ? 12.297 -4.914 -6.102 1 97.69 198 HIS B CA 1
ATOM 4414 C C . HIS B 1 198 ? 11.266 -5.406 -7.113 1 97.69 198 HIS B C 1
ATOM 4416 O O . HIS B 1 198 ? 10.773 -6.531 -7.012 1 97.69 198 HIS B O 1
ATOM 4422 N N . TYR B 1 199 ? 10.945 -4.555 -8.125 1 97.75 199 TYR B N 1
ATOM 4423 C CA . TYR B 1 199 ? 10.016 -4.984 -9.164 1 97.75 199 TYR B CA 1
ATOM 4424 C C . TYR B 1 199 ? 10.57 -6.18 -9.93 1 97.75 199 TYR B C 1
ATOM 4426 O O . TYR B 1 199 ? 9.852 -7.152 -10.172 1 97.75 199 TYR B O 1
ATOM 4434 N N . VAL B 1 200 ? 11.781 -6.082 -10.305 1 98.19 200 VAL B N 1
ATOM 4435 C CA . VAL B 1 200 ? 12.438 -7.145 -11.055 1 98.19 200 VAL B CA 1
ATOM 4436 C C . VAL B 1 200 ? 12.484 -8.422 -10.219 1 98.19 200 VAL B C 1
ATOM 4438 O O . VAL B 1 200 ? 12.211 -9.508 -10.727 1 98.19 200 VAL B O 1
ATOM 4441 N N . SER B 1 201 ? 12.82 -8.289 -8.977 1 97.88 201 SER B N 1
ATOM 4442 C CA . SER B 1 201 ? 12.875 -9.438 -8.07 1 97.88 201 SER B CA 1
ATOM 4443 C C . SER B 1 201 ? 11.508 -10.078 -7.914 1 97.88 201 SER B C 1
ATOM 4445 O O . SER B 1 201 ? 11.398 -11.305 -7.816 1 97.88 201 SER B O 1
ATOM 4447 N N . MET B 1 202 ? 10.453 -9.266 -7.891 1 98.12 202 MET B N 1
ATOM 4448 C CA . MET B 1 202 ? 9.094 -9.797 -7.836 1 98.12 202 MET B CA 1
ATOM 4449 C C . MET B 1 202 ? 8.789 -10.625 -9.078 1 98.12 202 MET B C 1
ATOM 4451 O O . MET B 1 202 ? 8.156 -11.68 -8.992 1 98.12 202 MET B O 1
ATOM 4455 N N . ALA B 1 203 ? 9.227 -10.125 -10.203 1 97.88 203 ALA B N 1
ATOM 4456 C CA . ALA B 1 203 ? 9.023 -10.867 -11.445 1 97.88 203 ALA B CA 1
ATOM 4457 C C . ALA B 1 203 ? 9.688 -12.234 -11.391 1 97.88 203 ALA B C 1
ATOM 4459 O O . ALA B 1 203 ? 9.117 -13.227 -11.844 1 97.88 203 ALA B O 1
ATOM 4460 N N . ILE B 1 204 ? 10.891 -12.297 -10.875 1 97.75 204 ILE B N 1
ATOM 4461 C CA . ILE B 1 204 ? 11.594 -13.562 -10.719 1 97.75 204 ILE B CA 1
ATOM 4462 C C . ILE B 1 204 ? 10.805 -14.484 -9.789 1 97.75 204 ILE B C 1
ATOM 4464 O O . ILE B 1 204 ? 10.648 -15.672 -10.078 1 97.75 204 ILE B O 1
ATOM 4468 N N . SER B 1 205 ? 10.273 -13.898 -8.719 1 96.94 205 SER B N 1
ATOM 4469 C CA . SER B 1 205 ? 9.492 -14.68 -7.766 1 96.94 205 SER B CA 1
ATOM 4470 C C . SER B 1 205 ? 8.234 -15.242 -8.414 1 96.94 205 SER B C 1
ATOM 4472 O O . SER B 1 205 ? 7.879 -16.406 -8.195 1 96.94 205 SER B O 1
ATOM 4474 N N . VAL B 1 206 ? 7.578 -14.422 -9.203 1 97.12 206 VAL B N 1
ATOM 4475 C CA . VAL B 1 206 ? 6.379 -14.883 -9.891 1 97.12 206 VAL B CA 1
ATOM 4476 C C . VAL B 1 206 ? 6.734 -16.016 -10.859 1 97.12 206 VAL B C 1
ATOM 4478 O O . VAL B 1 206 ? 6.066 -17.047 -10.883 1 97.12 206 VAL B O 1
ATOM 4481 N N . ALA B 1 207 ? 7.801 -15.852 -11.664 1 96.44 207 ALA B N 1
ATOM 4482 C CA . ALA B 1 207 ? 8.242 -16.859 -12.617 1 96.44 207 ALA B CA 1
ATOM 4483 C C . ALA B 1 207 ? 8.586 -18.172 -11.914 1 96.44 207 ALA B C 1
ATOM 4485 O O . ALA B 1 207 ? 8.336 -19.25 -12.445 1 96.44 207 ALA B O 1
ATOM 4486 N N . THR B 1 208 ? 9.18 -18.078 -10.773 1 95.06 208 THR B N 1
ATOM 4487 C CA . THR B 1 208 ? 9.516 -19.266 -9.992 1 95.06 208 THR B CA 1
ATOM 4488 C C . THR B 1 208 ? 8.266 -19.891 -9.391 1 95.06 208 THR B C 1
ATOM 4490 O O . THR B 1 208 ? 8.133 -21.109 -9.352 1 95.06 208 THR B O 1
ATOM 4493 N N . LEU B 1 209 ? 7.367 -19 -8.961 1 95 209 LEU B N 1
ATOM 4494 C CA . LEU B 1 209 ? 6.137 -19.438 -8.312 1 95 209 LEU B CA 1
ATOM 4495 C C . LEU B 1 209 ? 5.293 -20.297 -9.258 1 95 209 LEU B C 1
ATOM 4497 O O . LEU B 1 209 ? 4.766 -21.328 -8.867 1 95 209 LEU B O 1
ATOM 4501 N N . VAL B 1 210 ? 5.191 -19.938 -10.508 1 93.88 210 VAL B N 1
ATOM 4502 C CA . VAL B 1 210 ? 4.309 -20.594 -11.461 1 93.88 210 VAL B CA 1
ATOM 4503 C C . VAL B 1 210 ? 5.043 -21.75 -12.133 1 93.88 210 VAL B C 1
ATOM 4505 O O . VAL B 1 210 ? 4.48 -22.453 -12.984 1 93.88 210 VAL B O 1
ATOM 4508 N N . TRP B 1 211 ? 6.34 -21.938 -11.758 1 92.62 211 TRP B N 1
ATOM 4509 C CA . TRP B 1 211 ? 7.172 -22.984 -12.328 1 92.62 211 TRP B CA 1
ATOM 4510 C C . TRP B 1 211 ? 6.711 -24.359 -11.852 1 92.62 211 TRP B C 1
ATOM 4512 O O . TRP B 1 211 ? 6.633 -24.609 -10.648 1 92.62 211 TRP B O 1
ATOM 4522 N N . HIS B 1 212 ? 6.383 -25.281 -12.758 1 87.69 212 HIS B N 1
ATOM 4523 C CA . HIS B 1 212 ? 5.938 -26.641 -12.43 1 87.69 212 HIS B CA 1
ATOM 4524 C C . HIS B 1 212 ? 7.051 -27.438 -11.766 1 87.69 212 HIS B C 1
ATOM 4526 O O . HIS B 1 212 ? 8.219 -27.312 -12.141 1 87.69 212 HIS B O 1
ATOM 4532 N N . ASP B 1 213 ? 6.598 -28.328 -10.828 1 88.38 213 ASP B N 1
ATOM 4533 C CA . ASP B 1 213 ? 7.559 -29.156 -10.102 1 88.38 213 ASP B CA 1
ATOM 4534 C C . ASP B 1 213 ? 8.117 -30.266 -10.992 1 88.38 213 ASP B C 1
ATOM 4536 O O . ASP B 1 213 ? 7.617 -31.391 -10.992 1 88.38 213 ASP B O 1
ATOM 4540 N N . GLY B 1 214 ? 9.141 -29.984 -11.758 1 88.31 214 GLY B N 1
ATOM 4541 C CA . GLY B 1 214 ? 9.836 -30.922 -12.625 1 88.31 214 GLY B CA 1
ATOM 4542 C C . GLY B 1 214 ? 11.344 -30.906 -12.43 1 88.31 214 GLY B C 1
ATOM 4543 O O . GLY B 1 214 ? 11.844 -30.297 -11.484 1 88.31 214 GLY B O 1
ATOM 4544 N N . PRO B 1 215 ? 11.969 -31.641 -13.234 1 89.19 215 PRO B N 1
ATOM 4545 C CA . PRO B 1 215 ? 13.422 -31.75 -13.086 1 89.19 215 PRO B CA 1
ATOM 4546 C C . PRO B 1 215 ? 14.125 -30.406 -13.203 1 89.19 215 PRO B C 1
ATOM 4548 O O . PRO B 1 215 ? 15.109 -30.141 -12.5 1 89.19 215 PRO B O 1
ATOM 4551 N N . GLY B 1 216 ? 13.672 -29.578 -14.125 1 91.25 216 GLY B N 1
ATOM 4552 C CA . GLY B 1 216 ? 14.266 -28.266 -14.273 1 91.25 216 GLY B CA 1
ATOM 4553 C C . GLY B 1 216 ? 14.102 -27.391 -13.031 1 91.25 216 GLY B C 1
ATOM 4554 O O . GLY B 1 216 ? 15.047 -26.734 -12.609 1 91.25 216 GLY B O 1
ATOM 4555 N N . TYR B 1 217 ? 12.945 -27.438 -12.531 1 91.38 217 TYR B N 1
ATOM 4556 C CA . TYR B 1 217 ? 12.664 -26.688 -11.312 1 91.38 217 TYR B CA 1
ATOM 4557 C C . TYR B 1 217 ? 13.547 -27.156 -10.164 1 91.38 217 TYR B C 1
ATOM 4559 O O . TYR B 1 217 ? 14.109 -26.344 -9.43 1 91.38 217 TYR B O 1
ATOM 4567 N N . ARG B 1 218 ? 13.648 -28.406 -9.977 1 89.19 218 ARG B N 1
ATOM 4568 C CA . ARG B 1 218 ? 14.438 -28.969 -8.891 1 89.19 218 ARG B CA 1
ATOM 4569 C C . ARG B 1 218 ? 15.914 -28.609 -9.039 1 89.19 218 ARG B C 1
ATOM 4571 O O . ARG B 1 218 ? 16.594 -28.344 -8.055 1 89.19 218 ARG B O 1
ATOM 4578 N N . TRP B 1 219 ? 16.344 -28.672 -10.258 1 90.06 219 TRP B N 1
ATOM 4579 C CA . TRP B 1 219 ? 17.719 -28.25 -10.523 1 90.06 219 TRP B CA 1
ATOM 4580 C C . TRP B 1 219 ? 17.922 -26.781 -10.148 1 90.06 219 TRP B C 1
ATOM 4582 O O . TRP B 1 219 ? 18.906 -26.422 -9.516 1 90.06 219 TRP B O 1
ATOM 4592 N N . PHE B 1 220 ? 16.984 -25.953 -10.539 1 91.25 220 PHE B N 1
ATOM 4593 C CA . PHE B 1 220 ? 17.031 -24.516 -10.273 1 91.25 220 PHE B CA 1
ATOM 4594 C C . PHE B 1 220 ? 17.062 -24.25 -8.773 1 91.25 220 PHE B C 1
ATOM 4596 O O . PHE B 1 220 ? 17.875 -23.469 -8.297 1 91.25 220 PHE B O 1
ATOM 4603 N N . ILE B 1 221 ? 16.172 -24.844 -8.008 1 87.44 221 ILE B N 1
ATOM 4604 C CA . ILE B 1 221 ? 16.047 -24.594 -6.578 1 87.44 221 ILE B CA 1
ATOM 4605 C C . ILE B 1 221 ? 17.344 -25 -5.875 1 87.44 221 ILE B C 1
ATOM 4607 O O . ILE B 1 221 ? 17.797 -24.328 -4.949 1 87.44 221 ILE B O 1
ATOM 4611 N N . GLY B 1 222 ? 17.922 -26.047 -6.285 1 83.81 222 GLY B N 1
ATOM 4612 C CA . GLY B 1 222 ? 19.172 -26.5 -5.688 1 83.81 222 GLY B CA 1
ATOM 4613 C C . GLY B 1 222 ? 20.312 -25.516 -5.863 1 83.81 222 GLY B C 1
ATOM 4614 O O . GLY B 1 222 ? 21.156 -25.375 -4.977 1 83.81 222 GLY B O 1
ATOM 4615 N N . ASN B 1 223 ? 20.312 -24.781 -6.93 1 84.06 223 ASN B N 1
ATOM 4616 C CA . ASN B 1 223 ? 21.406 -23.859 -7.227 1 84.06 223 ASN B CA 1
ATOM 4617 C C . ASN B 1 223 ? 21.062 -22.438 -6.801 1 84.06 223 ASN B C 1
ATOM 4619 O O . ASN B 1 223 ? 21.875 -21.75 -6.184 1 84.06 223 ASN B O 1
ATOM 4623 N N . ALA B 1 224 ? 19.891 -22.047 -7.094 1 85.19 224 ALA B N 1
ATOM 4624 C CA . ALA B 1 224 ? 19.469 -20.688 -6.801 1 85.19 224 ALA B CA 1
ATOM 4625 C C . ALA B 1 224 ? 19.359 -20.453 -5.297 1 85.19 224 ALA B C 1
ATOM 4627 O O . ALA B 1 224 ? 19.609 -19.344 -4.816 1 85.19 224 ALA B O 1
ATOM 4628 N N . THR B 1 225 ? 19.031 -21.531 -4.574 1 86.19 225 THR B N 1
ATOM 4629 C CA . THR B 1 225 ? 18.875 -21.406 -3.129 1 86.19 225 THR B CA 1
ATOM 4630 C C . THR B 1 225 ? 20.203 -21.031 -2.473 1 86.19 225 THR B C 1
ATOM 4632 O O . THR B 1 225 ? 20.234 -20.266 -1.506 1 86.19 225 THR B O 1
ATOM 4635 N N . LYS B 1 226 ? 21.266 -21.469 -2.98 1 88.75 226 LYS B N 1
ATOM 4636 C CA . LYS B 1 226 ? 22.578 -21.125 -2.455 1 88.75 226 LYS B CA 1
ATOM 4637 C C . LYS B 1 226 ? 22.875 -19.641 -2.643 1 88.75 226 LYS B C 1
ATOM 4639 O O . LYS B 1 226 ? 23.375 -18.984 -1.732 1 88.75 226 LYS B O 1
ATOM 4644 N N . LEU B 1 227 ? 22.562 -19.203 -3.791 1 91.62 227 LEU B N 1
ATOM 4645 C CA . LEU B 1 227 ? 22.75 -17.781 -4.051 1 91.62 227 LEU B CA 1
ATOM 4646 C C . LEU B 1 227 ? 21.859 -16.938 -3.141 1 91.62 227 LEU B C 1
ATOM 4648 O O . LEU B 1 227 ? 22.281 -15.883 -2.668 1 91.62 227 LEU B O 1
ATOM 4652 N N . MET B 1 228 ? 20.703 -17.406 -2.875 1 92.69 228 MET B N 1
ATOM 4653 C CA . MET B 1 228 ? 19.766 -16.672 -2.029 1 92.69 228 MET B CA 1
ATOM 4654 C C . MET B 1 228 ? 20.281 -16.594 -0.594 1 92.69 228 MET B C 1
ATOM 4656 O O . MET B 1 228 ? 20.125 -15.57 0.069 1 92.69 228 MET B O 1
ATOM 4660 N N . ILE B 1 229 ? 20.812 -17.641 -0.164 1 93.44 229 ILE B N 1
ATOM 4661 C CA . ILE B 1 229 ? 21.391 -17.641 1.176 1 93.44 229 ILE B CA 1
ATOM 4662 C C . ILE B 1 229 ? 22.547 -16.641 1.247 1 93.44 229 ILE B C 1
ATOM 4664 O O . ILE B 1 229 ? 22.609 -15.836 2.18 1 93.44 229 ILE B O 1
ATOM 4668 N N . TRP B 1 230 ? 23.406 -16.703 0.295 1 94.5 230 TRP B N 1
ATOM 4669 C CA . TRP B 1 230 ? 24.5 -15.75 0.209 1 94.5 230 TRP B CA 1
ATOM 4670 C C . TRP B 1 230 ? 23.969 -14.32 0.206 1 94.5 230 TRP B C 1
ATOM 4672 O O . TRP B 1 230 ? 24.438 -13.477 0.983 1 94.5 230 TRP B O 1
ATOM 4682 N N . GLN B 1 231 ? 23.047 -14.086 -0.619 1 94.12 231 GLN B N 1
ATOM 4683 C CA . GLN B 1 231 ? 22.453 -12.75 -0.717 1 94.12 231 GLN B CA 1
ATOM 4684 C C . GLN B 1 231 ? 21.875 -12.312 0.62 1 94.12 231 GLN B C 1
ATOM 4686 O O . GLN B 1 231 ? 21.969 -11.133 0.987 1 94.12 231 GLN B O 1
ATOM 4691 N N . GLY B 1 232 ? 21.203 -13.211 1.26 1 94.25 232 GLY B N 1
ATOM 4692 C CA . GLY B 1 232 ? 20.656 -12.898 2.572 1 94.25 232 GLY B CA 1
ATOM 4693 C C . GLY B 1 232 ? 21.734 -12.5 3.576 1 94.25 232 GLY B C 1
ATOM 4694 O O . GLY B 1 232 ? 21.531 -11.57 4.363 1 94.25 232 GLY B O 1
ATOM 4695 N N . LEU B 1 233 ? 22.812 -13.125 3.553 1 93.88 233 LEU B N 1
ATOM 4696 C CA . LEU B 1 233 ? 23.922 -12.812 4.453 1 93.88 233 LEU B CA 1
ATOM 4697 C C . LEU B 1 233 ? 24.469 -11.414 4.168 1 93.88 233 LEU B C 1
ATOM 4699 O O . LEU B 1 233 ? 24.734 -10.648 5.094 1 93.88 233 LEU B O 1
ATOM 4703 N N . ILE B 1 234 ? 24.578 -11.125 2.908 1 93.25 234 ILE B N 1
ATOM 4704 C CA . ILE B 1 234 ? 25.062 -9.805 2.529 1 93.25 234 ILE B CA 1
ATOM 4705 C C . ILE B 1 234 ? 24.047 -8.734 2.936 1 93.25 234 ILE B C 1
ATOM 4707 O O . ILE B 1 234 ? 24.422 -7.656 3.4 1 93.25 234 ILE B O 1
ATOM 4711 N N . MET B 1 235 ? 22.812 -9.086 2.721 1 92.94 235 MET B N 1
ATOM 4712 C CA . MET B 1 235 ? 21.75 -8.164 3.109 1 92.94 235 MET B CA 1
ATOM 4713 C C . MET B 1 235 ? 21.797 -7.883 4.605 1 92.94 235 MET B C 1
ATOM 4715 O O . MET B 1 235 ? 21.484 -6.773 5.043 1 92.94 235 MET B O 1
ATOM 4719 N N . LEU B 1 236 ? 22.141 -8.852 5.387 1 90.44 236 LEU B N 1
ATOM 4720 C CA . LEU B 1 236 ? 22.281 -8.664 6.828 1 90.44 236 LEU B CA 1
ATOM 4721 C C . LEU B 1 236 ? 23.344 -7.629 7.145 1 90.44 236 LEU B C 1
ATOM 4723 O O . LEU B 1 236 ? 23.141 -6.734 7.965 1 90.44 236 LEU B O 1
ATOM 4727 N N . PHE B 1 237 ? 24.391 -7.738 6.445 1 88.5 237 PHE B N 1
ATOM 4728 C CA . PHE B 1 237 ? 25.469 -6.77 6.613 1 88.5 237 PHE B CA 1
ATOM 4729 C C . PHE B 1 237 ? 25.031 -5.383 6.164 1 88.5 237 PHE B C 1
ATOM 4731 O O . PHE B 1 237 ? 25.328 -4.387 6.82 1 88.5 237 PHE B O 1
ATOM 4738 N N . GLN B 1 238 ? 24.375 -5.355 5.105 1 87.88 238 GLN B N 1
ATOM 4739 C CA . GLN B 1 238 ? 23.906 -4.094 4.555 1 87.88 238 GLN B CA 1
ATOM 4740 C C . GLN B 1 238 ? 22.922 -3.408 5.508 1 87.88 238 GLN B C 1
ATOM 4742 O O . GLN B 1 238 ? 23.016 -2.199 5.734 1 87.88 238 GLN B O 1
ATOM 4747 N N . THR B 1 239 ? 22.031 -4.199 6.023 1 86.25 239 THR B N 1
ATOM 4748 C CA . THR B 1 239 ? 21.031 -3.654 6.93 1 86.25 239 THR B CA 1
ATOM 4749 C C . THR B 1 239 ? 21.672 -3.119 8.203 1 86.25 239 THR B C 1
ATOM 4751 O O . THR B 1 239 ? 21.281 -2.074 8.719 1 86.25 239 THR B O 1
ATOM 4754 N N . GLN B 1 240 ? 22.641 -3.758 8.711 1 83.56 240 GLN B N 1
ATOM 4755 C CA . GLN B 1 240 ? 23.359 -3.299 9.898 1 83.56 240 GLN B CA 1
ATOM 4756 C C . GLN B 1 240 ? 24.094 -1.988 9.625 1 83.56 240 GLN B C 1
ATOM 4758 O O . GLN B 1 240 ? 24.078 -1.078 10.453 1 83.56 240 GLN B O 1
ATOM 4763 N N . TYR B 1 241 ? 24.609 -1.949 8.5 1 82.12 241 TYR B N 1
ATOM 4764 C CA . TYR B 1 241 ? 25.297 -0.723 8.094 1 82.12 241 TYR B CA 1
ATOM 4765 C C . TYR B 1 241 ? 24.312 0.441 8.016 1 82.12 241 TYR B C 1
ATOM 4767 O O . TYR B 1 241 ? 24.578 1.526 8.539 1 82.12 241 TYR B O 1
ATOM 4775 N N . GLN B 1 242 ? 23.25 0.265 7.348 1 81.06 242 GLN B N 1
ATOM 4776 C CA . GLN B 1 242 ? 22.25 1.319 7.156 1 81.06 242 GLN B CA 1
ATOM 4777 C C . GLN B 1 242 ? 21.656 1.763 8.484 1 81.06 242 GLN B C 1
ATOM 4779 O O . GLN B 1 242 ? 21.438 2.955 8.711 1 81.06 242 GLN B O 1
ATOM 4784 N N . LYS B 1 243 ? 21.375 0.801 9.305 1 81.06 243 LYS B N 1
ATOM 4785 C CA . LYS B 1 243 ? 20.828 1.119 10.617 1 81.06 243 LYS B CA 1
ATOM 4786 C C . LYS B 1 243 ? 21.797 1.956 11.438 1 81.06 243 LYS B C 1
ATOM 4788 O O . LYS B 1 243 ? 21.406 2.928 12.086 1 81.06 243 LYS B O 1
ATOM 4793 N N . SER B 1 244 ? 23.031 1.563 11.43 1 78.88 244 SER B N 1
ATOM 4794 C CA . SER B 1 244 ? 24.062 2.303 12.148 1 78.88 244 SER B CA 1
ATOM 4795 C C . SER B 1 244 ? 24.188 3.734 11.641 1 78.88 244 SER B C 1
ATOM 4797 O O . SER B 1 244 ? 24.281 4.676 12.43 1 78.88 244 SER B O 1
ATOM 4799 N N . ARG B 1 245 ? 24.078 3.836 10.406 1 77.38 245 ARG B N 1
ATOM 4800 C CA . ARG B 1 245 ? 24.156 5.16 9.797 1 77.38 245 ARG B CA 1
ATOM 4801 C C . ARG B 1 245 ? 22.953 6.012 10.172 1 77.38 245 ARG B C 1
ATOM 4803 O O . ARG B 1 245 ? 23.094 7.211 10.43 1 77.38 245 ARG B O 1
ATOM 4810 N N . HIS B 1 246 ? 21.828 5.395 10.141 1 76.94 246 HIS B N 1
ATOM 4811 C CA . HIS B 1 246 ? 20.609 6.102 10.5 1 76.94 246 HIS B CA 1
ATOM 4812 C C . HIS B 1 246 ? 20.656 6.59 11.945 1 76.94 246 HIS B C 1
ATOM 4814 O O . HIS B 1 246 ? 20.297 7.734 12.234 1 76.94 246 HIS B O 1
ATOM 4820 N N . TYR B 1 247 ? 21.188 5.824 12.836 1 72.62 247 TYR B N 1
ATOM 4821 C CA . TYR B 1 247 ? 21.266 6.188 14.25 1 72.62 247 TYR B CA 1
ATOM 4822 C C . TYR B 1 247 ? 22.266 7.312 14.469 1 72.62 247 TYR B C 1
ATOM 4824 O O . TYR B 1 247 ? 22.031 8.211 15.289 1 72.62 247 TYR B O 1
ATOM 4832 N N . VAL B 1 248 ? 23.281 7.273 13.773 1 72.38 248 VAL B N 1
ATOM 4833 C CA . VAL B 1 248 ? 24.281 8.328 13.867 1 72.38 248 VAL B CA 1
ATOM 4834 C C . VAL B 1 248 ? 23.688 9.648 13.383 1 72.38 248 VAL B C 1
ATOM 4836 O O . VAL B 1 248 ? 23.844 10.688 14.031 1 72.38 248 VAL B O 1
ATOM 4839 N N . ARG B 1 249 ? 22.969 9.609 12.344 1 70.69 249 ARG B N 1
ATOM 4840 C CA . ARG B 1 249 ? 22.359 10.812 11.781 1 70.69 249 ARG B CA 1
ATOM 4841 C C . ARG B 1 249 ? 21.297 11.367 12.719 1 70.69 249 ARG B C 1
ATOM 4843 O O . ARG B 1 249 ? 21.172 12.586 12.875 1 70.69 249 ARG B O 1
ATOM 4850 N N . MET B 1 250 ? 20.531 10.477 13.234 1 69.06 250 MET B N 1
ATOM 4851 C CA . MET B 1 250 ? 19.5 10.891 14.18 1 69.06 250 MET B CA 1
ATOM 4852 C C . MET B 1 250 ? 20.125 11.57 15.398 1 69.06 250 MET B C 1
ATOM 4854 O O . MET B 1 250 ? 19.594 12.562 15.898 1 69.06 250 MET B O 1
ATOM 4858 N N . SER B 1 251 ? 21.219 11.039 15.844 1 67.19 251 SER B N 1
ATOM 4859 C CA . SER B 1 251 ? 21.906 11.594 17 1 67.19 251 SER B CA 1
ATOM 4860 C C . SER B 1 251 ? 22.516 12.953 16.688 1 67.19 251 SER B C 1
ATOM 4862 O O . SER B 1 251 ? 22.5 13.859 17.531 1 67.19 251 SER B O 1
ATOM 4864 N N . LEU B 1 252 ? 22.953 13.031 15.477 1 60.03 252 LEU B N 1
ATOM 4865 C CA . LEU B 1 252 ? 23.547 14.281 15.039 1 60.03 252 LEU B CA 1
ATOM 4866 C C . LEU B 1 252 ? 22.469 15.344 14.797 1 60.03 252 LEU B C 1
ATOM 4868 O O . LEU B 1 252 ? 22.688 16.531 15.062 1 60.03 252 LEU B O 1
ATOM 4872 N N . GLY B 1 253 ? 21.438 14.852 14.023 1 53.19 253 GLY B N 1
ATOM 4873 C CA . GLY B 1 253 ? 20.328 15.766 13.812 1 53.19 253 GLY B CA 1
ATOM 4874 C C . GLY B 1 253 ? 19.719 16.281 15.102 1 53.19 253 GLY B C 1
ATOM 4875 O O . GLY B 1 253 ? 19.391 17.469 15.219 1 53.19 253 GLY B O 1
ATOM 4876 N N . LYS B 1 254 ? 19.562 15.359 16 1 51.06 254 LYS B N 1
ATOM 4877 C CA . LYS B 1 254 ? 19.109 15.766 17.328 1 51.06 254 LYS B CA 1
ATOM 4878 C C . LYS B 1 254 ? 20.125 16.703 17.984 1 51.06 254 LYS B C 1
ATOM 4880 O O . LYS B 1 254 ? 19.734 17.641 18.688 1 51.06 254 LYS B O 1
ATOM 4885 N N . ALA B 1 255 ? 21.5 16.359 17.75 1 44.16 255 ALA B N 1
ATOM 4886 C CA . ALA B 1 255 ? 22.547 17.234 18.266 1 44.16 255 ALA B CA 1
ATOM 4887 C C . ALA B 1 255 ? 22.562 18.562 17.531 1 44.16 255 ALA B C 1
ATOM 4889 O O . ALA B 1 255 ? 22.859 19.609 18.141 1 44.16 255 ALA B O 1
ATOM 4890 N N . GLY B 1 256 ? 22.562 18.547 16.219 1 42.44 256 GLY B N 1
ATOM 4891 C CA . GLY B 1 256 ? 22.516 19.797 15.477 1 42.44 256 GLY B CA 1
ATOM 4892 C C . GLY B 1 256 ? 21.375 20.703 15.898 1 42.44 256 GLY B C 1
ATOM 4893 O O . GLY B 1 256 ? 21.438 21.922 15.727 1 42.44 256 GLY B O 1
ATOM 4894 N N . GLU B 1 257 ? 20.094 20.234 16.156 1 40.47 257 GLU B N 1
ATOM 4895 C CA . GLU B 1 257 ? 19.141 21.141 16.781 1 40.47 257 GLU B CA 1
ATOM 4896 C C . GLU B 1 257 ? 19.703 21.719 18.078 1 40.47 257 GLU B C 1
ATOM 4898 O O . GLU B 1 257 ? 19.391 22.859 18.438 1 40.47 257 GLU B O 1
ATOM 4903 N N . LEU B 1 258 ? 20.453 20.969 18.906 1 35.81 258 LEU B N 1
ATOM 4904 C CA . LEU B 1 258 ? 21.078 21.5 20.094 1 35.81 258 LEU B CA 1
ATOM 4905 C C . LEU B 1 258 ? 22.484 22.016 19.797 1 35.81 258 LEU B C 1
ATOM 4907 O O . LEU B 1 258 ? 22.875 23.094 20.25 1 35.81 258 LEU B O 1
ATOM 4911 N N . ASP B 1 259 ? 23.719 21.234 19.797 1 36.44 259 ASP B N 1
ATOM 4912 C CA . ASP B 1 259 ? 25.141 21.578 19.75 1 36.44 259 ASP B CA 1
ATOM 4913 C C . ASP B 1 259 ? 25.656 21.609 18.312 1 36.44 259 ASP B C 1
ATOM 4915 O O . ASP B 1 259 ? 25.094 20.938 17.438 1 36.44 259 ASP B O 1
ATOM 4919 N N . VAL B 1 260 ? 26.531 22.688 17.859 1 35.53 260 VAL B N 1
ATOM 4920 C CA . VAL B 1 260 ? 27.438 22.875 16.734 1 35.53 260 VAL B CA 1
ATOM 4921 C C . VAL B 1 260 ? 28.109 21.547 16.391 1 35.53 260 VAL B C 1
ATOM 4923 O O . VAL B 1 260 ? 28.719 20.891 17.25 1 35.53 260 VAL B O 1
ATOM 4926 N N . PRO B 1 261 ? 27.859 20.875 15.312 1 35.16 261 PRO B N 1
ATOM 4927 C CA . PRO B 1 261 ? 28.562 19.625 14.953 1 35.16 261 PRO B CA 1
ATOM 4928 C C . PRO B 1 261 ? 30.078 19.734 15.125 1 35.16 261 PRO B C 1
ATOM 4930 O O . PRO B 1 261 ? 30.688 20.672 14.609 1 35.16 261 PRO B O 1
ATOM 4933 N N . SER B 1 262 ? 30.812 19.438 16.234 1 34.06 262 SER B N 1
ATOM 4934 C CA . SER B 1 262 ? 32.25 19.219 16.109 1 34.06 262 SER B CA 1
ATOM 4935 C C . SER B 1 262 ? 32.594 18.391 14.875 1 34.06 262 SER B C 1
ATOM 4937 O O . SER B 1 262 ? 31.953 17.359 14.625 1 34.06 262 SER B O 1
ATOM 4939 N N . SER B 1 263 ? 33.25 18.875 13.766 1 35.22 263 SER B N 1
ATOM 4940 C CA . SER B 1 263 ? 33.875 18.406 12.523 1 35.22 263 SER B CA 1
ATOM 4941 C C . SER B 1 263 ? 34.375 16.984 12.656 1 35.22 263 SER B C 1
ATOM 4943 O O . SER B 1 263 ? 34.406 16.234 11.68 1 35.22 263 SER B O 1
ATOM 4945 N N . GLU B 1 264 ? 35.125 16.656 13.742 1 35.25 264 GLU B N 1
ATOM 4946 C CA . GLU B 1 264 ? 35.938 15.461 13.992 1 35.25 264 GLU B CA 1
ATOM 4947 C C . GLU B 1 264 ? 35.062 14.219 14.117 1 35.25 264 GLU B C 1
ATOM 4949 O O . GLU B 1 264 ? 35.5 13.109 13.812 1 35.25 264 GLU B O 1
ATOM 4954 N N . THR B 1 265 ? 34.031 14.305 14.812 1 36.69 265 THR B N 1
ATOM 4955 C CA . THR B 1 265 ? 33.281 13.117 15.219 1 36.69 265 THR B CA 1
ATOM 4956 C C . THR B 1 265 ? 32.625 12.453 14.008 1 36.69 265 THR B C 1
ATOM 4958 O O . THR B 1 265 ? 32.25 11.289 14.078 1 36.69 265 THR B O 1
ATOM 4961 N N . LEU B 1 266 ? 32.25 13.25 12.953 1 39.41 266 LEU B N 1
ATOM 4962 C CA . LEU B 1 266 ? 31.375 12.773 11.891 1 39.41 266 LEU B CA 1
ATOM 4963 C C . LEU B 1 266 ? 32.156 12.008 10.828 1 39.41 266 LEU B C 1
ATOM 4965 O O . LEU B 1 266 ? 31.594 11.523 9.852 1 39.41 266 LEU B O 1
ATOM 4969 N N . VAL B 1 267 ? 33.5 12.258 10.789 1 38.34 267 VAL B N 1
ATOM 4970 C CA . VAL B 1 267 ? 34.312 11.562 9.812 1 38.34 267 VAL B CA 1
ATOM 4971 C C . VAL B 1 267 ? 34.438 10.086 10.195 1 38.34 267 VAL B C 1
ATOM 4973 O O . VAL B 1 267 ? 35.562 9.562 10.328 1 38.34 267 VAL B O 1
ATOM 4976 N N . GLU B 1 268 ? 34 9.602 11.203 1 40.72 268 GLU B N 1
ATOM 4977 C CA . GLU B 1 268 ? 34.281 8.18 11.32 1 40.72 268 GLU B CA 1
ATOM 4978 C C . GLU B 1 268 ? 34.125 7.469 9.977 1 40.72 268 GLU B C 1
ATOM 4980 O O . GLU B 1 268 ? 33.031 7.527 9.367 1 40.72 268 GLU B O 1
ATOM 4985 N N . LYS B 1 269 ? 35.156 7.297 9.086 1 45.16 269 LYS B N 1
ATOM 4986 C CA . LYS B 1 269 ? 35.406 6.488 7.898 1 45.16 269 LYS B CA 1
ATOM 4987 C C . LYS B 1 269 ? 34.562 5.215 7.918 1 45.16 269 LYS B C 1
ATOM 4989 O O . LYS B 1 269 ? 34.719 4.371 8.805 1 45.16 269 LYS B O 1
ATOM 4994 N N . PRO B 1 270 ? 33.312 5.094 7.504 1 50.91 270 PRO B N 1
ATOM 4995 C CA . PRO B 1 270 ? 32.594 3.84 7.773 1 50.91 270 PRO B CA 1
ATOM 4996 C C . PRO B 1 270 ? 33.344 2.611 7.289 1 50.91 270 PRO B C 1
ATOM 4998 O O . PRO B 1 270 ? 33.438 2.354 6.086 1 50.91 270 PRO B O 1
ATOM 5001 N N . THR B 1 271 ? 34.5 2.18 7.938 1 52.59 271 THR B N 1
ATOM 5002 C CA . THR B 1 271 ? 35.188 0.903 7.77 1 52.59 271 THR B CA 1
ATOM 5003 C C . THR B 1 271 ? 34.219 -0.153 7.211 1 52.59 271 THR B C 1
ATOM 5005 O O . THR B 1 271 ? 34.625 -0.993 6.402 1 52.59 271 THR B O 1
ATOM 5008 N N . ASN B 1 272 ? 32.938 0.021 7.445 1 65.06 272 ASN B N 1
ATOM 5009 C CA . ASN B 1 272 ? 31.953 -0.997 7.109 1 65.06 272 ASN B CA 1
ATOM 5010 C C . ASN B 1 272 ? 31.578 -0.956 5.629 1 65.06 272 ASN B C 1
ATOM 5012 O O . ASN B 1 272 ? 31.375 -2 5.008 1 65.06 272 ASN B O 1
ATOM 5016 N N . LEU B 1 273 ? 31.922 0.222 5.078 1 74.5 273 LEU B N 1
ATOM 5017 C CA . LEU B 1 273 ? 31.609 0.286 3.652 1 74.5 273 LEU B CA 1
ATOM 5018 C C . LEU B 1 273 ? 32.75 -0.342 2.828 1 74.5 273 LEU B C 1
ATOM 5020 O O . LEU B 1 273 ? 32.5 -0.919 1.769 1 74.5 273 LEU B O 1
ATOM 5024 N N . THR B 1 274 ? 33.906 -0.302 3.406 1 80.69 274 THR B N 1
ATOM 5025 C CA . THR B 1 274 ? 35.062 -0.838 2.701 1 80.69 274 THR B CA 1
ATOM 5026 C C . THR B 1 274 ? 34.938 -2.354 2.551 1 80.69 274 THR B C 1
ATOM 5028 O O . THR B 1 274 ? 35.375 -2.914 1.535 1 80.69 274 THR B O 1
ATOM 5031 N N . ILE B 1 275 ? 34.344 -2.904 3.479 1 86.38 275 ILE B N 1
ATOM 5032 C CA . ILE B 1 275 ? 34.156 -4.352 3.432 1 86.38 275 ILE B CA 1
ATOM 5033 C C . ILE B 1 275 ? 32.875 -4.691 2.676 1 86.38 275 ILE B C 1
ATOM 5035 O O . ILE B 1 275 ? 32.844 -5.676 1.934 1 86.38 275 ILE B O 1
ATOM 5039 N N . LEU B 1 276 ? 31.953 -3.908 2.766 1 89.62 276 LEU B N 1
ATOM 5040 C CA . LEU B 1 276 ? 30.625 -4.191 2.199 1 89.62 276 LEU B CA 1
ATOM 5041 C C . LEU B 1 276 ? 30.656 -4.078 0.678 1 89.62 276 LEU B C 1
ATOM 5043 O O . LEU B 1 276 ? 30.062 -4.902 -0.022 1 89.62 276 LEU B O 1
ATOM 5047 N N . VAL B 1 277 ? 31.406 -3.164 0.152 1 92.88 277 VAL B N 1
ATOM 5048 C CA . VAL B 1 277 ? 31.359 -2.865 -1.275 1 92.88 277 VAL B CA 1
ATOM 5049 C C . VAL B 1 277 ? 31.906 -4.051 -2.068 1 92.88 277 VAL B C 1
ATOM 5051 O O . VAL B 1 277 ? 31.25 -4.543 -2.988 1 92.88 277 VAL B O 1
ATOM 5054 N N . PRO B 1 278 ? 33.094 -4.59 -1.688 1 93.94 278 PRO B N 1
ATOM 5055 C CA . PRO B 1 278 ? 33.594 -5.773 -2.408 1 93.94 278 PRO B CA 1
ATOM 5056 C C . PRO B 1 278 ? 32.625 -6.957 -2.297 1 93.94 278 PRO B C 1
ATOM 5058 O O . PRO B 1 278 ? 32.438 -7.707 -3.26 1 93.94 278 PRO B O 1
ATOM 5061 N N . LEU B 1 279 ? 32.031 -7.156 -1.193 1 95 279 LEU B N 1
ATOM 5062 C CA . LEU B 1 279 ? 31.094 -8.25 -1.001 1 95 279 LEU B CA 1
ATOM 5063 C C . LEU B 1 279 ? 29.875 -8.07 -1.887 1 95 279 LEU B C 1
ATOM 5065 O O . LEU B 1 279 ? 29.328 -9.039 -2.41 1 95 279 LEU B O 1
ATOM 5069 N N . LEU B 1 280 ? 29.453 -6.855 -2.059 1 95.56 280 LEU B N 1
ATOM 5070 C CA . LEU B 1 280 ? 28.328 -6.562 -2.949 1 95.56 280 LEU B CA 1
ATOM 5071 C C . LEU B 1 280 ? 28.688 -6.898 -4.395 1 95.56 280 LEU B C 1
ATOM 5073 O O . LEU B 1 280 ? 27.906 -7.543 -5.094 1 95.56 280 LEU B O 1
ATOM 5077 N N . TYR B 1 281 ? 29.812 -6.562 -4.785 1 96.75 281 TYR B N 1
ATOM 5078 C CA . TYR B 1 281 ? 30.203 -6.801 -6.172 1 96.75 281 TYR B CA 1
ATOM 5079 C C . TYR B 1 281 ? 30.391 -8.289 -6.438 1 96.75 281 TYR B C 1
ATOM 5081 O O . TYR B 1 281 ? 30.141 -8.766 -7.543 1 96.75 281 TYR B O 1
ATOM 5089 N N . ILE B 1 282 ? 30.828 -9.008 -5.43 1 97.31 282 ILE B N 1
ATOM 5090 C CA . ILE B 1 282 ? 30.859 -10.461 -5.551 1 97.31 282 ILE B CA 1
ATOM 5091 C C . ILE B 1 282 ? 29.438 -10.992 -5.777 1 97.31 282 ILE B C 1
ATOM 5093 O O . ILE B 1 282 ? 29.219 -11.852 -6.629 1 97.31 282 ILE B O 1
ATOM 5097 N N . THR B 1 283 ? 28.531 -10.484 -5.023 1 96.25 283 THR B N 1
ATOM 5098 C CA . THR B 1 283 ? 27.125 -10.883 -5.168 1 96.25 283 THR B CA 1
ATOM 5099 C C . THR B 1 283 ? 26.625 -10.586 -6.578 1 96.25 283 THR B C 1
ATOM 5101 O O . THR B 1 283 ? 25.953 -11.422 -7.191 1 96.25 283 THR B O 1
ATOM 5104 N N . TYR B 1 284 ? 26.984 -9.43 -7.121 1 97.69 284 TYR B N 1
ATOM 5105 C CA . TYR B 1 284 ? 26.547 -9.047 -8.461 1 97.69 284 TYR B CA 1
ATOM 5106 C C . TYR B 1 284 ? 27.141 -9.961 -9.516 1 97.69 284 TYR B C 1
ATOM 5108 O O . TYR B 1 284 ? 26.484 -10.32 -10.492 1 97.69 284 TYR B O 1
ATOM 5116 N N . ALA B 1 285 ? 28.359 -10.312 -9.32 1 97.69 285 ALA B N 1
ATOM 5117 C CA . ALA B 1 285 ? 29.016 -11.25 -10.219 1 97.69 285 ALA B CA 1
ATOM 5118 C C . ALA B 1 285 ? 28.344 -12.625 -10.18 1 97.69 285 ALA B C 1
ATOM 5120 O O . ALA B 1 285 ? 28.156 -13.258 -11.219 1 97.69 285 ALA B O 1
ATOM 5121 N N . LEU B 1 286 ? 28.031 -13.039 -9.016 1 96.88 286 LEU B N 1
ATOM 5122 C CA . LEU B 1 286 ? 27.344 -14.32 -8.859 1 96.88 286 LEU B CA 1
ATOM 5123 C C . LEU B 1 286 ? 25.969 -14.281 -9.508 1 96.88 286 LEU B C 1
ATOM 5125 O O . LEU B 1 286 ? 25.516 -15.273 -10.07 1 96.88 286 LEU B O 1
ATOM 5129 N N . GLN B 1 287 ? 25.344 -13.188 -9.406 1 96.75 287 GLN B N 1
ATOM 5130 C CA . GLN B 1 287 ? 24.047 -13.016 -10.078 1 96.75 287 GLN B CA 1
ATOM 5131 C C . GLN B 1 287 ? 24.203 -13.148 -11.594 1 96.75 287 GLN B C 1
ATOM 5133 O O . GLN B 1 287 ? 23.422 -13.852 -12.234 1 96.75 287 GLN B O 1
ATOM 5138 N N . LEU B 1 288 ? 25.172 -12.508 -12.133 1 97.56 288 LEU B N 1
ATOM 5139 C CA . LEU B 1 288 ? 25.438 -12.586 -13.562 1 97.56 288 LEU B CA 1
ATOM 5140 C C . LEU B 1 288 ? 25.797 -14.016 -13.969 1 97.56 288 LEU B C 1
ATOM 5142 O O . LEU B 1 288 ? 25.312 -14.516 -14.984 1 97.56 288 LEU B O 1
ATOM 5146 N N . PHE B 1 289 ? 26.594 -14.625 -13.164 1 96.56 289 PHE B N 1
ATOM 5147 C CA . PHE B 1 289 ? 26.984 -16 -13.43 1 96.56 289 PHE B CA 1
ATOM 5148 C C . PHE B 1 289 ? 25.781 -16.938 -13.414 1 96.56 289 PHE B C 1
ATOM 5150 O O . PHE B 1 289 ? 25.594 -17.734 -14.328 1 96.56 289 PHE B O 1
ATOM 5157 N N . THR B 1 290 ? 25.016 -16.812 -12.391 1 95.75 290 THR B N 1
ATOM 5158 C CA . THR B 1 290 ? 23.844 -17.656 -12.258 1 95.75 290 THR B CA 1
ATOM 5159 C C . THR B 1 290 ? 22.859 -17.391 -13.398 1 95.75 290 THR B C 1
ATOM 5161 O O . THR B 1 290 ? 22.297 -18.328 -13.977 1 95.75 290 THR B O 1
ATOM 5164 N N . GLY B 1 291 ? 22.672 -16.109 -13.703 1 96.75 291 GLY B N 1
ATOM 5165 C CA . GLY B 1 291 ? 21.781 -15.773 -14.805 1 96.75 291 GLY B CA 1
ATOM 5166 C C . GLY B 1 291 ? 22.219 -16.344 -16.141 1 96.75 291 GLY B C 1
ATOM 5167 O O . GLY B 1 291 ? 21.422 -16.938 -16.859 1 96.75 291 GLY B O 1
ATOM 5168 N N . THR B 1 292 ? 23.453 -16.234 -16.438 1 97.06 292 THR B N 1
ATOM 5169 C CA . THR B 1 292 ? 24.016 -16.75 -17.688 1 97.06 292 THR B CA 1
ATOM 5170 C C . THR B 1 292 ? 23.922 -18.266 -17.719 1 97.06 292 THR B C 1
ATOM 5172 O O . THR B 1 292 ? 23.609 -18.859 -18.75 1 97.06 292 THR B O 1
ATOM 5175 N N . THR B 1 293 ? 24.219 -18.906 -16.609 1 96.06 293 THR B N 1
ATOM 5176 C CA . THR B 1 293 ? 24.125 -20.344 -16.5 1 96.06 293 THR B CA 1
ATOM 5177 C C . THR B 1 293 ? 22.703 -20.812 -16.781 1 96.06 293 THR B C 1
ATOM 5179 O O . THR B 1 293 ? 22.5 -21.812 -17.484 1 96.06 293 THR B O 1
ATOM 5182 N N . LEU B 1 294 ? 21.75 -20.125 -16.25 1 96.19 294 LEU B N 1
ATOM 5183 C CA . LEU B 1 294 ? 20.359 -20.484 -16.484 1 96.19 294 LEU B CA 1
ATOM 5184 C C . LEU B 1 294 ? 20.016 -20.375 -17.953 1 96.19 294 LEU B C 1
ATOM 5186 O O . LEU B 1 294 ? 19.406 -21.297 -18.516 1 96.19 294 LEU B O 1
ATOM 5190 N N . ILE B 1 295 ? 20.422 -19.328 -18.594 1 96.31 295 ILE B N 1
ATOM 5191 C CA . ILE B 1 295 ? 20.125 -19.141 -20 1 96.31 295 ILE B CA 1
ATOM 5192 C C . ILE B 1 295 ? 20.781 -20.25 -20.828 1 96.31 295 ILE B C 1
ATOM 5194 O O . ILE B 1 295 ? 20.141 -20.812 -21.719 1 96.31 295 ILE B O 1
ATOM 5198 N N . LEU B 1 296 ? 21.938 -20.672 -20.469 1 94.94 296 LEU B N 1
ATOM 5199 C CA . LEU B 1 296 ? 22.672 -21.688 -21.219 1 94.94 296 LEU B CA 1
ATOM 5200 C C . LEU B 1 296 ? 22.078 -23.062 -20.984 1 94.94 296 LEU B C 1
ATOM 5202 O O . LEU B 1 296 ? 22.078 -23.906 -21.891 1 94.94 296 LEU B O 1
ATOM 5206 N N . LYS B 1 297 ? 21.516 -23.266 -19.844 1 93.94 297 LYS B N 1
ATOM 5207 C CA . LYS B 1 297 ? 20.953 -24.578 -19.5 1 93.94 297 LYS B CA 1
ATOM 5208 C C . LYS B 1 297 ? 19.5 -24.688 -19.938 1 93.94 297 LYS B C 1
ATOM 5210 O O . LYS B 1 297 ? 18.844 -25.719 -19.719 1 93.94 297 LYS B O 1
ATOM 5215 N N . SER B 1 298 ? 18.969 -23.672 -20.531 1 93.19 298 SER B N 1
ATOM 5216 C CA . SER B 1 298 ? 17.562 -23.641 -20.906 1 93.19 298 SER B CA 1
ATOM 5217 C C . SER B 1 298 ? 17.219 -24.766 -21.891 1 93.19 298 SER B C 1
ATOM 5219 O O . SER B 1 298 ? 16.094 -25.281 -21.875 1 93.19 298 SER B O 1
ATOM 5221 N N . THR B 1 299 ? 18.172 -25.266 -22.656 1 91.94 299 THR B N 1
ATOM 5222 C CA . THR B 1 299 ? 17.922 -26.281 -23.672 1 91.94 299 THR B CA 1
ATOM 5223 C C . THR B 1 299 ? 18.047 -27.688 -23.094 1 91.94 299 THR B C 1
ATOM 5225 O O . THR B 1 299 ? 17.625 -28.656 -23.719 1 91.94 299 THR B O 1
ATOM 5228 N N . VAL B 1 300 ? 18.609 -27.797 -21.953 1 92.12 300 VAL B N 1
ATOM 5229 C CA . VAL B 1 300 ? 18.797 -29.078 -21.281 1 92.12 300 VAL B CA 1
ATOM 5230 C C . VAL B 1 300 ? 17.453 -29.578 -20.734 1 92.12 300 VAL B C 1
ATOM 5232 O O . VAL B 1 300 ? 17.234 -30.797 -20.656 1 92.12 300 VAL B O 1
ATOM 5235 N N . PHE B 1 301 ? 16.594 -28.594 -20.344 1 90.44 301 PHE B N 1
ATOM 5236 C CA . PHE B 1 301 ? 15.297 -28.938 -19.781 1 90.44 301 PHE B CA 1
ATOM 5237 C C . PHE B 1 301 ? 14.172 -28.391 -20.656 1 90.44 301 PHE B C 1
ATOM 5239 O O . PHE B 1 301 ? 13.594 -27.344 -20.359 1 90.44 301 PHE B O 1
ATOM 5246 N N . PRO B 1 302 ? 13.742 -29.125 -21.641 1 85.06 302 PRO B N 1
ATOM 5247 C CA . PRO B 1 302 ? 12.797 -28.609 -22.641 1 85.06 302 PRO B CA 1
ATOM 5248 C C . PRO B 1 302 ? 11.453 -28.203 -22.016 1 85.06 302 PRO B C 1
ATOM 5250 O O . PRO B 1 302 ? 10.805 -27.266 -22.484 1 85.06 302 PRO B O 1
ATOM 5253 N N . GLY B 1 303 ? 10.992 -28.719 -21.016 1 84.69 303 GLY B N 1
ATOM 5254 C CA . GLY B 1 303 ? 9.711 -28.406 -20.406 1 84.69 303 GLY B CA 1
ATOM 5255 C C . GLY B 1 303 ? 9.75 -27.141 -19.562 1 84.69 303 GLY B C 1
ATOM 5256 O O . GLY B 1 303 ? 8.711 -26.656 -19.094 1 84.69 303 GLY B O 1
ATOM 5257 N N . SER B 1 304 ? 10.969 -26.531 -19.453 1 90.69 304 SER B N 1
ATOM 5258 C CA . SER B 1 304 ? 11.141 -25.359 -18.594 1 90.69 304 SER B CA 1
ATOM 5259 C C . SER B 1 304 ? 11.906 -24.25 -19.312 1 90.69 304 SER B C 1
ATOM 5261 O O . SER B 1 304 ? 12.586 -23.453 -18.656 1 90.69 304 SER B O 1
ATOM 5263 N N . LEU B 1 305 ? 11.812 -24.203 -20.578 1 91 305 LEU B N 1
ATOM 5264 C CA . LEU B 1 305 ? 12.602 -23.281 -21.391 1 91 305 LEU B CA 1
ATOM 5265 C C . LEU B 1 305 ? 12.32 -21.844 -21 1 91 305 LEU B C 1
ATOM 5267 O O . LEU B 1 305 ? 13.242 -21.062 -20.734 1 91 305 LEU B O 1
ATOM 5271 N N . TRP B 1 306 ? 11.047 -21.516 -20.906 1 91.5 306 TRP B N 1
ATOM 5272 C CA . TRP B 1 306 ? 10.727 -20.109 -20.688 1 91.5 306 TRP B CA 1
ATOM 5273 C C . TRP B 1 306 ? 11.102 -19.688 -19.281 1 91.5 306 TRP B C 1
ATOM 5275 O O . TRP B 1 306 ? 11.539 -18.547 -19.062 1 91.5 306 TRP B O 1
ATOM 5285 N N . ASN B 1 307 ? 11.039 -20.562 -18.328 1 94.56 307 ASN B N 1
ATOM 5286 C CA . ASN B 1 307 ? 11.445 -20.234 -16.969 1 94.56 307 ASN B CA 1
ATOM 5287 C C . ASN B 1 307 ? 12.938 -19.922 -16.891 1 94.56 307 ASN B C 1
ATOM 5289 O O . ASN B 1 307 ? 13.344 -18.922 -16.297 1 94.56 307 ASN B O 1
ATOM 5293 N N . PHE B 1 308 ? 13.711 -20.781 -17.5 1 96.38 308 PHE B N 1
ATOM 5294 C CA . PHE B 1 308 ? 15.156 -20.625 -17.484 1 96.38 308 PHE B CA 1
ATOM 5295 C C . PHE B 1 308 ? 15.562 -19.312 -18.156 1 96.38 308 PHE B C 1
ATOM 5297 O O . PHE B 1 308 ? 16.375 -18.562 -17.609 1 96.38 308 PHE B O 1
ATOM 5304 N N . VAL B 1 309 ? 14.953 -19.016 -19.219 1 97 309 VAL B N 1
ATOM 5305 C CA . VAL B 1 309 ? 15.336 -17.844 -20 1 97 309 VAL B CA 1
ATOM 5306 C C . VAL B 1 309 ? 14.898 -16.578 -19.281 1 97 309 VAL B C 1
ATOM 5308 O O . VAL B 1 309 ? 15.68 -15.641 -19.141 1 97 309 VAL B O 1
ATOM 5311 N N . ILE B 1 310 ? 13.688 -16.516 -18.797 1 97.31 310 ILE B N 1
ATOM 5312 C CA . ILE B 1 310 ? 13.156 -15.312 -18.172 1 97.31 310 ILE B CA 1
ATOM 5313 C C . ILE B 1 310 ? 13.883 -15.039 -16.859 1 97.31 310 ILE B C 1
ATOM 5315 O O . ILE B 1 310 ? 14.344 -13.922 -16.609 1 97.31 310 ILE B O 1
ATOM 5319 N N . ILE B 1 311 ? 14.016 -16.016 -16.047 1 97.88 311 ILE B N 1
ATOM 5320 C CA . ILE B 1 311 ? 14.688 -15.836 -14.766 1 97.88 311 ILE B CA 1
ATOM 5321 C C . ILE B 1 311 ? 16.156 -15.5 -14.992 1 97.88 311 ILE B C 1
ATOM 5323 O O . ILE B 1 311 ? 16.703 -14.617 -14.328 1 97.88 311 ILE B O 1
ATOM 5327 N N . GLY B 1 312 ? 16.766 -16.25 -15.945 1 97.81 312 GLY B N 1
ATOM 5328 C CA . GLY B 1 312 ? 18.156 -15.961 -16.266 1 97.81 312 GLY B CA 1
ATOM 5329 C C . GLY B 1 312 ? 18.375 -14.531 -16.734 1 97.81 312 GLY B C 1
ATOM 5330 O O . GLY B 1 312 ? 19.297 -13.852 -16.281 1 97.81 312 GLY B O 1
ATOM 5331 N N . THR B 1 313 ? 17.531 -14.062 -17.578 1 98.5 313 THR B N 1
ATOM 5332 C CA . THR B 1 313 ? 17.625 -12.703 -18.109 1 98.5 313 THR B CA 1
ATOM 5333 C C . THR B 1 313 ? 17.422 -11.672 -17.016 1 98.5 313 THR B C 1
ATOM 5335 O O . THR B 1 313 ? 18.156 -10.688 -16.922 1 98.5 313 THR B O 1
ATOM 5338 N N . LEU B 1 314 ? 16.484 -11.906 -16.188 1 98.56 314 LEU B N 1
ATOM 5339 C CA . LEU B 1 314 ? 16.188 -10.977 -15.094 1 98.56 314 LEU B CA 1
ATOM 5340 C C . LEU B 1 314 ? 17.312 -10.953 -14.078 1 98.56 314 LEU B C 1
ATOM 5342 O O . LEU B 1 314 ? 17.641 -9.898 -13.531 1 98.56 314 LEU B O 1
ATOM 5346 N N . MET B 1 315 ? 17.922 -12.086 -13.867 1 97.75 315 MET B N 1
ATOM 5347 C CA . MET B 1 315 ? 19.047 -12.141 -12.953 1 97.75 315 MET B CA 1
ATOM 5348 C C . MET B 1 315 ? 20.234 -11.359 -13.508 1 97.75 315 MET B C 1
ATOM 5350 O O . MET B 1 315 ? 20.938 -10.672 -12.766 1 97.75 315 MET B O 1
ATOM 5354 N N . CYS B 1 316 ? 20.422 -11.484 -14.75 1 98.38 316 CYS B N 1
ATOM 5355 C CA . CYS B 1 316 ? 21.484 -10.711 -15.391 1 98.38 316 CYS B CA 1
ATOM 5356 C C . CYS B 1 316 ? 21.188 -9.219 -15.297 1 98.38 316 CYS B C 1
ATOM 5358 O O . CYS B 1 316 ? 22.094 -8.422 -15.031 1 98.38 316 CYS B O 1
ATOM 5360 N N . LEU B 1 317 ? 19.969 -8.859 -15.5 1 98.56 317 LEU B N 1
ATOM 5361 C CA . LEU B 1 317 ? 19.562 -7.469 -15.375 1 98.56 317 LEU B CA 1
ATOM 5362 C C . LEU B 1 317 ? 19.844 -6.945 -13.969 1 98.56 317 LEU B C 1
ATOM 5364 O O . LEU B 1 317 ? 20.312 -5.816 -13.805 1 98.56 317 LEU B O 1
ATOM 5368 N N . LEU B 1 318 ? 19.562 -7.754 -12.992 1 98.06 318 LEU B N 1
ATOM 5369 C CA . LEU B 1 318 ? 19.828 -7.371 -11.609 1 98.06 318 LEU B CA 1
ATOM 5370 C C . LEU B 1 318 ? 21.328 -7.184 -11.375 1 98.06 318 LEU B C 1
ATOM 5372 O O . LEU B 1 318 ? 21.75 -6.199 -10.758 1 98.06 318 LEU B O 1
ATOM 5376 N N . GLY B 1 319 ? 22.109 -8.164 -11.859 1 98.06 319 GLY B N 1
ATOM 5377 C CA . GLY B 1 319 ? 23.547 -8.047 -11.688 1 98.06 319 GLY B CA 1
ATOM 5378 C C . GLY B 1 319 ? 24.125 -6.773 -12.289 1 98.06 319 GLY B C 1
ATOM 5379 O O . GLY B 1 319 ? 24.891 -6.059 -11.641 1 98.06 319 GLY B O 1
ATOM 5380 N N . VAL B 1 320 ? 23.703 -6.484 -13.445 1 98.38 320 VAL B N 1
ATOM 5381 C CA . VAL B 1 320 ? 24.188 -5.301 -14.141 1 98.38 320 VAL B CA 1
ATOM 5382 C C . VAL B 1 320 ? 23.625 -4.043 -13.477 1 98.38 320 VAL B C 1
ATOM 5384 O O . VAL B 1 320 ? 24.391 -3.113 -13.172 1 98.38 320 VAL B O 1
ATOM 5387 N N . GLY B 1 321 ? 22.359 -3.998 -13.273 1 98.19 321 GLY B N 1
ATOM 5388 C CA . GLY B 1 321 ? 21.719 -2.838 -12.664 1 98.19 321 GLY B CA 1
ATOM 5389 C C . GLY B 1 321 ? 22.266 -2.516 -11.281 1 98.19 321 GLY B C 1
ATOM 5390 O O . GLY B 1 321 ? 22.531 -1.353 -10.977 1 98.19 321 GLY B O 1
ATOM 5391 N N . ASN B 1 322 ? 22.422 -3.486 -10.469 1 97.19 322 ASN B N 1
ATOM 5392 C CA . ASN B 1 322 ? 22.984 -3.297 -9.141 1 97.19 322 ASN B CA 1
ATOM 5393 C C . ASN B 1 322 ? 24.422 -2.766 -9.211 1 97.19 322 ASN B C 1
ATOM 5395 O O . ASN B 1 322 ? 24.812 -1.915 -8.406 1 97.19 322 ASN B O 1
ATOM 5399 N N . SER B 1 323 ? 25.172 -3.299 -10.102 1 97.31 323 SER B N 1
ATOM 5400 C CA . SER B 1 323 ? 26.562 -2.857 -10.273 1 97.31 323 SER B CA 1
ATOM 5401 C C . SER B 1 323 ? 26.625 -1.379 -10.648 1 97.31 323 SER B C 1
ATOM 5403 O O . SER B 1 323 ? 27.391 -0.618 -10.055 1 97.31 323 SER B O 1
ATOM 5405 N N . ILE B 1 324 ? 25.812 -0.969 -11.547 1 97.12 324 ILE B N 1
ATOM 5406 C CA . ILE B 1 324 ? 25.781 0.415 -12.008 1 97.12 324 ILE B CA 1
ATOM 5407 C C . ILE B 1 324 ? 25.312 1.327 -10.875 1 97.12 324 ILE B C 1
ATOM 5409 O O . ILE B 1 324 ? 25.891 2.387 -10.641 1 97.12 324 ILE B O 1
ATOM 5413 N N . ALA B 1 325 ? 24.281 0.928 -10.242 1 94.69 325 ALA B N 1
ATOM 5414 C CA . ALA B 1 325 ? 23.734 1.731 -9.148 1 94.69 325 ALA B CA 1
ATOM 5415 C C . ALA B 1 325 ? 24.75 1.919 -8.031 1 94.69 325 ALA B C 1
ATOM 5417 O O . ALA B 1 325 ? 24.906 3.023 -7.508 1 94.69 325 ALA B O 1
ATOM 5418 N N . THR B 1 326 ? 25.375 0.853 -7.656 1 93.38 326 THR B N 1
ATOM 5419 C CA . THR B 1 326 ? 26.391 0.929 -6.605 1 93.38 326 THR B CA 1
ATOM 5420 C C . THR B 1 326 ? 27.531 1.849 -7.02 1 93.38 326 THR B C 1
ATOM 5422 O O . THR B 1 326 ? 28.016 2.656 -6.219 1 93.38 326 THR B O 1
ATOM 5425 N N . LEU B 1 327 ? 27.938 1.771 -8.203 1 93.81 327 LEU B N 1
ATOM 5426 C CA . LEU B 1 327 ? 28.984 2.646 -8.711 1 93.81 327 LEU B CA 1
ATOM 5427 C C . LEU B 1 327 ? 28.562 4.109 -8.633 1 93.81 327 LEU B C 1
ATOM 5429 O O . LEU B 1 327 ? 29.359 4.973 -8.258 1 93.81 327 LEU B O 1
ATOM 5433 N N . ARG B 1 328 ? 27.406 4.391 -8.969 1 92.56 328 AR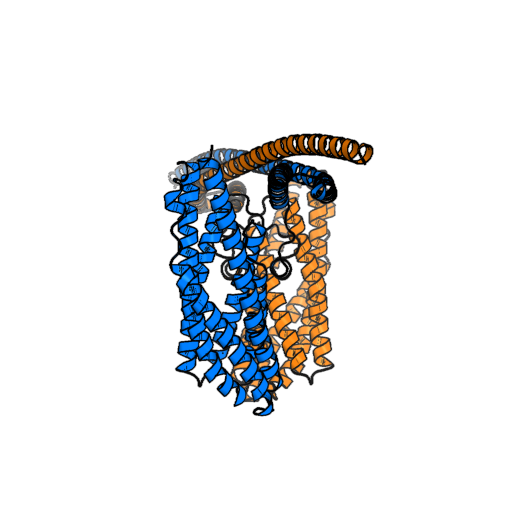G B N 1
ATOM 5434 C CA . ARG B 1 328 ? 26.891 5.75 -8.922 1 92.56 328 ARG B CA 1
ATOM 5435 C C . ARG B 1 328 ? 26.875 6.285 -7.492 1 92.56 328 ARG B C 1
ATOM 5437 O O . ARG B 1 328 ? 27.234 7.441 -7.254 1 92.56 328 ARG B O 1
ATOM 5444 N N . VAL B 1 329 ? 26.438 5.449 -6.613 1 87.38 329 VAL B N 1
ATOM 5445 C CA . VAL B 1 329 ? 26.406 5.848 -5.211 1 87.38 329 VAL B CA 1
ATOM 5446 C C . VAL B 1 329 ? 27.828 6.141 -4.727 1 87.38 329 VAL B C 1
ATOM 5448 O O . VAL B 1 329 ? 28.062 7.133 -4.035 1 87.38 329 VAL B O 1
ATOM 5451 N N . LEU B 1 330 ? 28.781 5.324 -5.086 1 87.88 330 LEU B N 1
ATOM 5452 C CA . LEU B 1 330 ? 30.156 5.5 -4.672 1 87.88 330 LEU B CA 1
ATOM 5453 C C . LEU B 1 330 ? 30.75 6.781 -5.258 1 87.88 330 LEU B C 1
ATOM 5455 O O . LEU B 1 330 ? 31.469 7.504 -4.574 1 87.88 330 LEU B O 1
ATOM 5459 N N . ARG B 1 331 ? 30.422 7.047 -6.41 1 89.06 331 ARG B N 1
ATOM 5460 C CA . ARG B 1 331 ? 30.891 8.266 -7.051 1 89.06 331 ARG B CA 1
ATOM 5461 C C . ARG B 1 331 ? 30.312 9.508 -6.367 1 89.06 331 ARG B C 1
ATOM 5463 O O . ARG B 1 331 ? 31.031 10.477 -6.129 1 89.06 331 ARG B O 1
ATOM 5470 N N . LYS B 1 332 ? 29.078 9.484 -6.102 1 82.19 332 LYS B N 1
ATOM 5471 C CA . LYS B 1 332 ? 28.438 10.594 -5.422 1 82.19 332 LYS B CA 1
ATOM 5472 C C . LYS B 1 332 ? 29.062 10.859 -4.059 1 82.19 332 LYS B C 1
ATOM 5474 O O . LYS B 1 332 ? 29.328 12.008 -3.701 1 82.19 332 LYS B O 1
ATOM 5479 N N . LYS B 1 333 ? 29.297 9.836 -3.371 1 79.31 333 LYS B N 1
ATOM 5480 C CA . LYS B 1 333 ? 29.891 9.969 -2.047 1 79.31 333 LYS B CA 1
ATOM 5481 C C . LYS B 1 333 ? 31.312 10.508 -2.143 1 79.31 333 LYS B C 1
ATOM 5483 O O . LYS B 1 333 ? 31.734 11.305 -1.307 1 79.31 333 LYS B O 1
ATOM 5488 N N . ARG B 1 334 ? 31.984 10.047 -3.102 1 82.56 334 ARG B N 1
ATOM 5489 C CA . ARG B 1 334 ? 33.344 10.531 -3.328 1 82.56 334 ARG B CA 1
ATOM 5490 C C . ARG B 1 334 ? 33.344 12.016 -3.648 1 82.56 334 ARG B C 1
ATOM 5492 O O . ARG B 1 334 ? 34.188 12.766 -3.129 1 82.56 334 ARG B O 1
ATOM 5499 N N . ASN B 1 335 ? 32.438 12.383 -4.43 1 80.75 335 ASN B N 1
ATOM 5500 C CA . ASN B 1 335 ? 32.312 13.789 -4.793 1 80.75 335 ASN B CA 1
ATOM 5501 C C . ASN B 1 335 ? 31.953 14.656 -3.588 1 80.75 335 ASN B C 1
ATOM 5503 O O . ASN B 1 335 ? 32.469 15.758 -3.426 1 80.75 335 ASN B O 1
ATOM 5507 N N . GLU B 1 336 ? 31.094 14.188 -2.814 1 75.5 336 GLU B N 1
ATOM 5508 C CA . GLU B 1 336 ? 30.703 14.914 -1.607 1 75.5 336 GLU B CA 1
ATOM 5509 C C . GLU B 1 336 ? 31.875 15.062 -0.65 1 75.5 336 GLU B C 1
ATOM 5511 O O . GLU B 1 336 ? 32.062 16.109 -0.033 1 75.5 336 GLU B O 1
ATOM 5516 N N . ARG B 1 337 ? 32.688 14.094 -0.564 1 76.06 337 ARG B N 1
ATOM 5517 C CA . ARG B 1 337 ? 33.875 14.133 0.296 1 76.06 337 ARG B CA 1
ATOM 5518 C C . ARG B 1 337 ? 34.906 15.125 -0.232 1 76.06 337 ARG B C 1
ATOM 5520 O O . ARG B 1 337 ? 35.5 15.859 0.542 1 76.06 337 ARG B O 1
ATOM 5527 N N . ARG B 1 338 ? 35 15.109 -1.425 1 77.12 338 ARG B N 1
ATOM 5528 C CA . ARG B 1 338 ? 35.938 16.047 -2.041 1 77.12 338 ARG B CA 1
ATOM 5529 C C . ARG B 1 338 ? 35.5 17.484 -1.837 1 77.12 338 ARG B C 1
ATOM 5531 O O . ARG B 1 338 ? 36.312 18.359 -1.543 1 77.12 338 ARG B O 1
ATOM 5538 N N . ALA B 1 339 ? 34.25 17.656 -1.998 1 71.38 339 ALA B N 1
ATOM 5539 C CA . ALA B 1 339 ? 33.719 19 -1.814 1 71.38 339 ALA B CA 1
ATOM 5540 C C . ALA B 1 339 ? 33.875 19.469 -0.371 1 71.38 339 ALA B C 1
ATOM 5542 O O . ALA B 1 339 ? 34.188 20.625 -0.121 1 71.38 339 ALA B O 1
ATOM 5543 N N . GLN B 1 340 ? 33.656 18.609 0.478 1 73.94 340 GLN B N 1
ATOM 5544 C CA . GLN B 1 340 ? 33.812 18.938 1.891 1 73.94 340 GLN B CA 1
ATOM 5545 C C . GLN B 1 340 ? 35.281 19.234 2.229 1 73.94 340 GLN B C 1
ATOM 5547 O O . GLN B 1 340 ? 35.562 20.156 2.992 1 73.94 340 GLN B O 1
ATOM 5552 N N . SER B 1 341 ? 36.125 18.469 1.719 1 73.56 341 SER B N 1
ATOM 5553 C CA . SER B 1 341 ? 37.531 18.688 1.946 1 73.56 341 SER B CA 1
ATOM 5554 C C . SER B 1 341 ? 38 20.016 1.358 1 73.56 341 SER B C 1
ATOM 5556 O O . SER B 1 341 ? 38.812 20.719 1.964 1 73.56 341 SER B O 1
ATOM 5558 N N . ALA B 1 342 ? 37.469 20.328 0.302 1 72.25 342 ALA B N 1
ATOM 5559 C CA . ALA B 1 342 ? 37.781 21.594 -0.334 1 72.25 342 ALA B CA 1
ATOM 5560 C C . ALA B 1 342 ? 37.312 22.781 0.505 1 72.25 342 ALA B C 1
ATOM 5562 O O . ALA B 1 342 ? 38.031 23.781 0.651 1 72.25 342 ALA B O 1
ATOM 5563 N N . ARG B 1 343 ? 36.188 22.703 0.985 1 71.19 343 ARG B N 1
ATOM 5564 C CA . ARG B 1 343 ? 35.625 23.75 1.831 1 71.19 343 ARG B CA 1
ATOM 5565 C C . ARG B 1 343 ? 36.469 23.922 3.104 1 71.19 343 ARG B C 1
ATOM 5567 O O . ARG B 1 343 ? 36.688 25.047 3.545 1 71.19 343 ARG B O 1
ATOM 5574 N N . LEU B 1 344 ? 36.906 22.844 3.66 1 71.69 344 LEU B N 1
ATOM 5575 C CA . LEU B 1 344 ? 37.719 22.875 4.871 1 71.69 344 LEU B CA 1
ATOM 5576 C C . LEU B 1 344 ? 39.062 23.5 4.594 1 71.69 344 LEU B C 1
ATOM 5578 O O . LEU B 1 344 ? 39.594 24.25 5.41 1 71.69 344 LEU B O 1
ATOM 5582 N N . GLN B 1 345 ? 39.656 23.203 3.51 1 71.69 345 GLN B N 1
ATOM 5583 C CA . GLN B 1 345 ? 40.969 23.766 3.131 1 71.69 345 GLN B CA 1
ATOM 5584 C C . GLN B 1 345 ? 40.844 25.281 2.9 1 71.69 345 GLN B C 1
ATOM 5586 O O . GLN B 1 345 ? 41.75 26.031 3.281 1 71.69 345 GLN B O 1
ATOM 5591 N N . GLU B 1 346 ? 39.75 25.703 2.301 1 69.31 346 GLU B N 1
ATOM 5592 C CA . GLU B 1 346 ? 39.5 27.125 2.072 1 69.31 346 GLU B CA 1
ATOM 5593 C C . GLU B 1 346 ? 39.344 27.875 3.391 1 69.31 346 GLU B C 1
ATOM 5595 O O . GLU B 1 346 ? 39.844 29 3.525 1 69.31 346 GLU B O 1
ATOM 5600 N N . GLN B 1 347 ? 38.75 27.297 4.273 1 64.19 347 GLN B N 1
ATOM 5601 C CA . GLN B 1 347 ? 38.562 27.922 5.578 1 64.19 347 GLN B CA 1
ATOM 5602 C C . GLN B 1 347 ? 39.875 28.031 6.332 1 64.19 347 GLN B C 1
ATOM 5604 O O . GLN B 1 347 ? 40.062 28.969 7.113 1 64.19 347 GLN B O 1
ATOM 5609 N N . LYS B 1 348 ? 40.688 27.109 6.117 1 69 348 LYS B N 1
ATOM 5610 C CA . LYS B 1 348 ? 41.969 27.141 6.777 1 69 348 LYS B CA 1
ATOM 5611 C C . LYS B 1 348 ? 42.875 28.203 6.164 1 69 348 LYS B C 1
ATOM 5613 O O . LYS B 1 348 ? 43.719 28.781 6.855 1 69 348 LYS B O 1
ATOM 5618 N N . CYS B 1 349 ? 42.656 28.5 4.988 1 67.38 349 CYS B N 1
ATOM 5619 C CA . CYS B 1 349 ? 43.5 29.484 4.312 1 67.38 349 CYS B CA 1
ATOM 5620 C C . CYS B 1 349 ? 43.031 30.906 4.613 1 67.38 349 CYS B C 1
ATOM 5622 O O . CYS B 1 349 ? 43.719 31.875 4.355 1 67.38 349 CYS B O 1
ATOM 5624 N N . GLN B 1 350 ? 41.938 31.078 5.168 1 55.38 350 GLN B N 1
ATOM 5625 C CA . GLN B 1 350 ? 41.531 32.406 5.625 1 55.38 350 GLN B CA 1
ATOM 5626 C C . GLN B 1 350 ? 41.906 32.625 7.09 1 55.38 350 GLN B C 1
ATOM 5628 O O . GLN B 1 350 ? 42.281 33.719 7.48 1 55.38 350 GLN B O 1
#

Foldseek 3Di:
DVVVVVVVVVVVVVVVVVVVVVVVVVVVVVVVVVVVVVVVVVVLVVLVVVLVVLVVCVVVLVVVVVVLVVCVVVDDPVRNVVVVVVNVVVVVVSVVSVLSDQDLFDPLCCVPVNRPDRLEDDDPVVLLVLVVVLLVVLLVVLVVLQVLLVVCLVVVPDVVSLLVNLVSLLVVLSVNLRSVRSNVSNPDPDDVVVSVLSVLSNVLSVLLNVDDPDPLNSVCSNPVSVLSNLVSVLSNLVSVLVVVVSVVVVVVVVVVVPPDPPPPVVPPPPPSVVVSVVSQLVSLVVLLVQLVVLQVCLVVDVVCNVSSNSSSVSSNVSSVSSVVVSVVVVVVVVVVVVVVVVVVVVVVVD/DVVVVVVVVVVVVVVVVVVVVVVVVVVVVVVVVVVVVVVVVVVLVVLVVVLVVLVVCVVVLVVVVVVLVVCVVVDDPVVNVVVVVVNVVVVVVSVVSVLSDQDLFDPLCCVPVNRPDRLEDDDPVVLLVLVVVLLVVLLVVLVVLQVLLVVCLVVVPDVVSLLVNLVSLLVVLSVNLRSVRSNVSNPDPDDVLVSVLSVLSNVLSVLLNVDDPDPLNSVCSNPVSVLSNLVSVLSNLVSVLVVVVSVVVVVVVVVVVPPDPPPPPPPPPPPSVVVSVVSQLVSLVVLLVQLVVLQVCLVVDVVCNVSSNSSSVSSNVSSVSSVVVSVVVVVVVVVVVVVVVVVVVVVVVD

Radius of gyration: 31.61 Å; Cα contacts (8 Å, |Δi|>4): 574; chains: 2; bounding box: 90×83×80 Å

Organism: Plasmodiophora brassicae (NCBI:txid37360)